Protein AF-A0A966WLZ9-F1 (afdb_monomer)

Solvent-accessible surface area (backbone atoms only — not comparable to full-atom values): 29679 Å² total; per-residue (Å²): 106,70,62,57,62,36,27,32,77,94,59,65,54,56,64,76,96,76,84,87,70,58,68,70,63,50,49,51,52,49,44,24,49,77,70,33,58,92,72,40,70,98,65,58,80,70,36,46,70,55,27,18,57,52,41,45,70,45,42,70,66,40,52,76,34,78,72,31,47,72,58,38,67,69,55,67,90,57,89,80,49,58,61,52,47,54,50,16,44,54,54,19,51,54,49,42,48,32,57,59,77,37,43,67,44,57,49,36,22,66,75,71,42,64,47,49,101,89,45,74,47,54,79,95,53,44,39,57,41,52,48,51,40,54,49,54,52,48,45,72,74,68,46,92,63,93,55,98,55,94,47,74,57,50,48,49,52,52,43,53,53,52,52,73,76,46,64,67,76,70,69,69,85,68,66,88,55,47,80,47,71,84,57,66,66,71,50,65,64,56,53,55,50,50,55,57,43,38,59,60,30,57,64,46,76,48,72,85,67,76,41,84,53,92,59,70,80,56,38,74,92,45,42,91,78,30,22,57,69,51,30,72,68,30,59,59,49,33,56,34,52,47,55,51,53,52,62,75,70,71,45,98,84,54,54,89,80,82,86,79,89,87,83,82,50,55,36,57,56,30,46,76,72,73,43,83,62,41,67,46,28,48,53,52,33,27,46,24,65,37,43,61,78,70,96,59,92,74,85,75,64,96,85,60,74,70,70,78,90,82,87,64,93,43,70,59,53,40,46,47,54,48,51,56,49,52,50,50,50,46,72,72,34,86,84,60,51,69,88,79,61,84,88,85,70,98,51,47,83,75,44,48,64,41,48,47,57,60,47,50,70,23,70,82,63,85,38,61,94,73,44,60,84,81,81,87,74,85,66,62,69,68,76,39,64,69,48,44,41,50,52,52,60,74,41,47,94,79,48,63,58,34,56,66,58,53,49,58,43,55,70,31,64,72,53,20,60,74,70,74,45,53,74,66,51,52,53,52,51,49,50,51,38,50,73,41,41,31,49,41,20,60,35,20,71,66,32,38,90,77,73,39,56,58,83,45,97,62,43,38,64,36,4,45,52,45,14,52,51,23,39,56,43,6,27,75,58,37,91,74,70,98,69,65,98,48,76,91,76,53,46,40,66,80,44,88,38,90,126

Nearest PDB structures (foldseek):
  8b1u-assembly1_C  TM=8.581E-01  e=1.648E-23  Escherichia coli
  1w36-assembly2_F  TM=8.859E-01  e=7.989E-22  Escherichia coli
  1w36-assembly1_C  TM=8.442E-01  e=5.955E-21  Escherichia coli
  7mr4-assembly1_C  TM=8.085E-01  e=6.234E-21  Escherichia coli K-12
  7mr1-assembly1_C  TM=7.675E-01  e=1.669E-19  Escherichia coli K-12

Sequence (499 aa):
WLSMALASDDALGICAATRMVLPSSQLWQMYRTVLGADRLPMHMPLDKAPLAWRILRKLPAWLEDPRYSALAHYMGEDRNGIRAYHLAQQLADVLDGYQNYRSDWLRHWSEGIDTWAHGPLPPKHAWQAAMWRDLLQDVRQHAPWSGQFESRSDVHQAFLHRLQQQPPGSITGLPPRLMVFGVTALPMQTMQALVALGRHLPVLMFVHNPSQEHWGHLTEDLSQSGHPLLAAWGKQGRDYLHAIDLFESADENAPVYLRTSVFIDPRKEWQDEGRTPGVLQQLQSDILQLNPPPETPVPLGDDDYSLVFVQAHSAQREVEVLHDRILGWLNADASLQPSDIMVMVPDMAQFAPHIHAVFGRHANGSSPELDIPYSVTDSTPRAHPLVQAVDTLLQLPQLRWCLRDWLGLFQVKAVRDRYALSEADVEQLHDWLSEAGVRWGLDAAHRQPWGIDSQWPDADQNTWGFGLRRLLLGYALGPQSDMGPWFQTAGHAAIDGLD

Radius of gyration: 32.76 Å; Cα contacts (8 Å, |Δi|>4): 484; chains: 1; bounding box: 65×72×90 Å

Mean predicted aligned error: 10.53 Å

pLDDT: mean 85.81, std 11.89, range [36.41, 97.31]

Structure (mmCIF, N/CA/C/O backbone):
data_AF-A0A966WLZ9-F1
#
_entry.id   AF-A0A966WLZ9-F1
#
loop_
_atom_site.group_PDB
_atom_site.id
_atom_site.type_symbol
_atom_site.label_atom_id
_atom_site.label_alt_id
_atom_site.label_comp_id
_atom_site.label_asym_id
_atom_site.label_entity_id
_atom_site.label_seq_id
_atom_site.pdbx_PDB_ins_code
_atom_site.Cartn_x
_atom_site.Cartn_y
_atom_site.Cartn_z
_atom_site.occupancy
_atom_site.B_iso_or_equiv
_atom_site.auth_seq_id
_atom_site.auth_comp_id
_atom_site.auth_asym_id
_atom_site.auth_atom_id
_atom_site.pdbx_PDB_model_num
ATOM 1 N N . TRP A 1 1 ? -13.951 -7.294 4.534 1.00 88.69 1 TRP A N 1
ATOM 2 C CA . TRP A 1 1 ? -14.602 -7.382 5.854 1.00 88.69 1 TRP A CA 1
ATOM 3 C C . TRP A 1 1 ? -15.900 -6.575 5.927 1.00 88.69 1 TRP A C 1
ATOM 5 O O . TRP A 1 1 ? -16.946 -7.200 5.858 1.00 88.69 1 TRP A O 1
ATOM 15 N N . LEU A 1 2 ? -15.879 -5.229 5.965 1.00 90.81 2 LEU A N 1
ATOM 16 C CA . LEU A 1 2 ? -17.081 -4.406 6.239 1.00 90.81 2 LEU A CA 1
ATOM 17 C C . LEU A 1 2 ? -18.295 -4.735 5.351 1.00 90.81 2 LEU A C 1
ATOM 19 O O . LEU A 1 2 ? -19.407 -4.833 5.854 1.00 90.81 2 LEU A O 1
ATOM 23 N N . SER A 1 3 ? -18.098 -4.956 4.047 1.00 92.06 3 SER A N 1
ATOM 24 C CA . SER A 1 3 ? -19.203 -5.326 3.150 1.00 92.06 3 SER A CA 1
ATOM 25 C C . SER A 1 3 ? -19.870 -6.645 3.537 1.00 92.06 3 SER A C 1
ATOM 27 O O . SER A 1 3 ? -21.088 -6.741 3.469 1.00 92.06 3 SER A O 1
ATOM 29 N N . MET A 1 4 ? -19.083 -7.642 3.952 1.00 91.56 4 MET A N 1
ATOM 30 C CA . MET A 1 4 ? -19.596 -8.941 4.394 1.00 91.56 4 MET A CA 1
ATOM 31 C C . MET A 1 4 ? -20.273 -8.822 5.758 1.00 91.56 4 MET A C 1
ATOM 33 O O . MET A 1 4 ? -21.369 -9.333 5.924 1.00 91.56 4 MET A O 1
ATOM 37 N N . ALA A 1 5 ? -19.665 -8.081 6.691 1.00 91.56 5 ALA A N 1
ATOM 38 C CA . ALA A 1 5 ? -20.231 -7.848 8.019 1.00 91.56 5 ALA A CA 1
ATOM 39 C C . ALA A 1 5 ? -21.574 -7.099 7.968 1.00 91.56 5 ALA A C 1
ATOM 41 O O . ALA A 1 5 ? -22.451 -7.360 8.774 1.00 91.56 5 ALA A O 1
ATOM 42 N N . LEU A 1 6 ? -21.763 -6.182 7.013 1.00 92.69 6 LEU A N 1
ATOM 43 C CA . LEU A 1 6 ? -23.058 -5.526 6.805 1.00 92.69 6 LEU A CA 1
ATOM 44 C C . LEU A 1 6 ? -24.065 -6.425 6.077 1.00 92.69 6 LEU A C 1
ATOM 46 O O . LEU A 1 6 ? -25.264 -6.273 6.277 1.00 92.69 6 LEU A O 1
ATOM 50 N N . ALA A 1 7 ? -23.590 -7.321 5.211 1.00 94.88 7 ALA A N 1
ATOM 51 C CA . ALA A 1 7 ? -24.441 -8.225 4.446 1.00 94.88 7 ALA A CA 1
ATOM 52 C C . ALA A 1 7 ? -24.903 -9.455 5.238 1.00 94.88 7 ALA A C 1
ATOM 54 O O . ALA A 1 7 ? -25.778 -10.158 4.745 1.00 94.88 7 ALA A O 1
ATOM 55 N N . SER A 1 8 ? -24.327 -9.732 6.411 1.00 92.94 8 SER A N 1
ATOM 56 C CA . SER A 1 8 ? -24.758 -10.853 7.244 1.00 92.94 8 SER A CA 1
ATOM 57 C C . SER A 1 8 ? -26.209 -10.687 7.699 1.00 92.94 8 SER A C 1
ATOM 59 O O . SER A 1 8 ? -26.708 -9.566 7.859 1.00 92.94 8 SER A O 1
ATOM 61 N N . ASP A 1 9 ? -26.873 -11.820 7.927 1.00 90.06 9 ASP A N 1
ATOM 62 C CA . ASP A 1 9 ? -28.274 -11.866 8.358 1.00 90.06 9 ASP A CA 1
ATOM 63 C C . ASP A 1 9 ? -28.477 -11.239 9.747 1.00 90.06 9 ASP A C 1
ATOM 65 O O . ASP A 1 9 ? -29.507 -10.618 9.996 1.00 90.06 9 ASP A O 1
ATOM 69 N N . ASP A 1 10 ? -27.460 -11.309 10.611 1.00 90.88 10 ASP A N 1
ATOM 70 C CA . ASP A 1 10 ? -27.455 -10.678 11.939 1.00 90.88 10 ASP A CA 1
ATOM 71 C C . ASP A 1 10 ? -27.276 -9.146 11.893 1.00 90.88 10 ASP A C 1
ATOM 73 O O . ASP A 1 10 ? -27.374 -8.474 12.922 1.00 90.88 10 ASP A O 1
ATOM 77 N N . ALA A 1 11 ? -26.994 -8.580 10.713 1.00 92.38 11 ALA A N 1
ATOM 78 C CA . ALA A 1 11 ? -26.805 -7.149 10.497 1.00 92.38 11 ALA A CA 1
ATOM 79 C C . ALA A 1 11 ? -27.909 -6.551 9.606 1.00 92.38 11 ALA A C 1
ATOM 81 O O . ALA A 1 11 ? -29.009 -6.273 10.083 1.00 92.38 11 ALA A O 1
ATOM 82 N N . LEU A 1 12 ? -27.620 -6.274 8.326 1.00 93.62 12 LEU A N 1
ATOM 83 C CA . LEU A 1 12 ? -28.585 -5.672 7.393 1.00 93.62 12 LEU A CA 1
ATOM 84 C C . LEU A 1 12 ? -29.145 -6.677 6.375 1.00 93.62 12 LEU A C 1
ATOM 86 O O . LEU A 1 12 ? -30.024 -6.306 5.597 1.00 93.62 12 LEU A O 1
ATOM 90 N N . GLY A 1 13 ? -28.614 -7.905 6.316 1.00 94.38 13 GLY A N 1
ATOM 91 C CA . GLY A 1 13 ? -28.987 -8.949 5.349 1.00 94.38 13 GLY A CA 1
ATOM 92 C C . GLY A 1 13 ? -28.593 -8.664 3.890 1.00 94.38 13 GLY A C 1
ATOM 93 O O . GLY A 1 13 ? -28.714 -9.527 3.024 1.00 94.38 13 GLY A O 1
ATOM 94 N N . ILE A 1 14 ? -28.133 -7.448 3.573 1.00 94.88 14 ILE A N 1
ATOM 95 C CA . ILE A 1 14 ? -27.623 -7.071 2.251 1.00 94.88 14 ILE A CA 1
ATOM 96 C C . ILE A 1 14 ? -26.709 -5.844 2.346 1.00 94.88 14 ILE A C 1
ATOM 98 O O . ILE A 1 14 ? -27.020 -4.855 3.008 1.00 94.88 14 ILE A O 1
ATOM 102 N N . CYS A 1 15 ? -25.596 -5.869 1.611 1.00 94.75 15 CYS A N 1
ATOM 103 C CA . CYS A 1 15 ? -24.728 -4.709 1.416 1.00 94.75 15 CYS A CA 1
ATOM 104 C C . CYS A 1 15 ? -24.640 -4.373 -0.077 1.00 94.75 15 CYS A C 1
ATOM 106 O O . CYS A 1 15 ? -23.961 -5.052 -0.846 1.00 94.75 15 CYS A O 1
ATOM 108 N N . ALA A 1 16 ? -25.357 -3.328 -0.493 1.00 93.69 16 ALA A N 1
ATOM 109 C CA . ALA A 1 16 ? -25.411 -2.864 -1.876 1.00 93.69 16 ALA A CA 1
ATOM 110 C C . ALA A 1 16 ? -25.298 -1.335 -1.946 1.00 93.69 16 ALA A C 1
ATOM 112 O O . ALA A 1 16 ? -25.637 -0.627 -1.001 1.00 93.69 16 ALA A O 1
ATOM 113 N N . ALA A 1 17 ? -24.822 -0.819 -3.084 1.00 90.19 17 ALA A N 1
ATOM 114 C CA . ALA A 1 17 ? -24.622 0.616 -3.334 1.00 90.19 17 ALA A CA 1
ATOM 115 C C . ALA A 1 17 ? -23.687 1.345 -2.335 1.00 90.19 17 ALA A C 1
ATOM 117 O O . ALA A 1 17 ? -23.668 2.577 -2.280 1.00 90.19 17 ALA A O 1
ATOM 118 N N . THR A 1 18 ? -22.858 0.608 -1.592 1.00 88.56 18 THR A N 1
ATOM 119 C CA . THR A 1 18 ? -21.848 1.165 -0.683 1.00 88.56 18 THR A CA 1
ATOM 120 C C . THR A 1 18 ? -20.587 1.549 -1.450 1.00 88.56 18 THR A C 1
ATOM 122 O O . THR A 1 18 ? -19.994 0.731 -2.151 1.00 88.56 18 THR A O 1
ATOM 125 N N . ARG A 1 19 ? -20.148 2.803 -1.307 1.00 90.44 19 ARG A N 1
ATOM 126 C CA . ARG A 1 19 ? -18.891 3.292 -1.889 1.00 90.44 19 ARG A CA 1
ATOM 127 C C . ARG A 1 19 ? -17.811 3.311 -0.816 1.00 90.44 19 ARG A C 1
ATOM 129 O O . ARG A 1 19 ? -17.882 4.119 0.103 1.00 90.44 19 ARG A O 1
ATOM 136 N N . MET A 1 20 ? -16.819 2.437 -0.950 1.00 90.81 20 MET A N 1
ATOM 137 C CA . MET A 1 20 ? -15.625 2.426 -0.104 1.00 90.81 20 MET A CA 1
ATOM 138 C C . MET A 1 20 ? -14.476 3.060 -0.878 1.00 90.81 20 MET A C 1
ATOM 140 O O . MET A 1 20 ? -14.120 2.606 -1.962 1.00 90.81 20 MET A O 1
ATOM 144 N N . VAL A 1 21 ? -13.940 4.149 -0.344 1.00 91.56 21 VAL A N 1
ATOM 145 C CA . VAL A 1 21 ? -12.944 4.991 -1.007 1.00 91.56 21 VAL A CA 1
ATOM 146 C C . VAL A 1 21 ? -11.899 5.425 0.006 1.00 91.56 21 VAL A C 1
ATOM 148 O O . VAL A 1 21 ? -12.198 5.588 1.188 1.00 91.56 21 VAL A O 1
ATOM 151 N N . LEU A 1 22 ? -10.666 5.622 -0.458 1.00 89.31 22 LEU A N 1
ATOM 152 C CA . LEU A 1 22 ? -9.591 6.108 0.399 1.00 89.31 22 LEU A CA 1
ATOM 153 C C . LEU A 1 22 ? -9.906 7.530 0.900 1.00 89.31 22 LEU A C 1
ATOM 155 O O . LEU A 1 22 ? -10.430 8.338 0.122 1.00 89.31 22 LEU A O 1
ATOM 159 N N . PRO A 1 23 ? -9.543 7.874 2.155 1.00 87.00 23 PRO A N 1
ATOM 160 C CA . PRO A 1 23 ? -9.831 9.188 2.728 1.00 87.00 23 PRO A CA 1
ATOM 161 C C . PRO A 1 23 ? -9.356 10.355 1.857 1.00 87.00 23 PRO A C 1
ATOM 163 O O . PRO A 1 23 ? -10.104 11.305 1.649 1.00 87.00 23 PRO A O 1
ATOM 166 N N . SER A 1 24 ? -8.153 10.264 1.284 1.00 84.31 24 SER A N 1
ATOM 167 C CA . SER A 1 24 ? -7.580 11.311 0.429 1.00 84.31 24 SER A CA 1
ATOM 168 C C . SER A 1 24 ? -8.386 11.535 -0.855 1.00 84.31 24 SER A C 1
ATOM 170 O O . SER A 1 24 ? -8.680 12.677 -1.208 1.00 84.31 24 SER A O 1
ATOM 172 N N . SER A 1 25 ? -8.795 10.460 -1.535 1.00 86.69 25 SER A N 1
ATOM 173 C CA . SER A 1 25 ? -9.607 10.532 -2.755 1.00 86.69 25 SER A CA 1
ATOM 174 C C . SER A 1 25 ? -10.996 11.106 -2.478 1.00 86.69 25 SER A C 1
ATOM 176 O O . SER A 1 25 ? -11.468 11.971 -3.217 1.00 86.69 25 SER A O 1
ATOM 178 N N . GLN A 1 26 ? -11.632 10.666 -1.390 1.00 90.75 26 GLN A N 1
ATOM 179 C CA . GLN A 1 26 ? -12.943 11.171 -0.988 1.00 90.75 26 GLN A CA 1
ATOM 180 C C . GLN A 1 26 ? -12.881 12.643 -0.580 1.00 90.75 26 GLN A C 1
ATOM 182 O O . GLN A 1 26 ? -13.737 13.432 -0.978 1.00 90.75 26 GLN A O 1
ATOM 187 N N . LEU A 1 27 ? -11.855 13.033 0.176 1.00 90.19 27 LEU A N 1
ATOM 188 C CA . LEU A 1 27 ? -11.637 14.416 0.577 1.00 90.19 27 LEU A CA 1
ATOM 189 C C . LEU A 1 27 ? -11.436 15.325 -0.642 1.00 90.19 27 LEU A C 1
ATOM 191 O O . LEU A 1 27 ? -12.054 16.385 -0.725 1.00 90.19 27 LEU A O 1
ATOM 195 N N . TRP A 1 28 ? -10.655 14.879 -1.630 1.00 89.69 28 TRP A N 1
ATOM 196 C CA . TRP A 1 28 ? -10.490 15.610 -2.885 1.00 89.69 28 TRP A CA 1
ATOM 197 C C . TRP A 1 28 ? -11.820 15.789 -3.626 1.00 89.69 28 TRP A C 1
ATOM 199 O O . TRP A 1 28 ? -12.132 16.879 -4.105 1.00 89.69 28 TRP A O 1
ATOM 209 N N . GLN A 1 29 ? -12.662 14.752 -3.668 1.00 91.19 29 GLN A N 1
ATOM 210 C CA . GLN A 1 29 ? -14.007 14.864 -4.234 1.00 91.19 29 GLN A CA 1
ATOM 211 C C . GLN A 1 29 ? -14.873 15.885 -3.475 1.00 91.19 29 GLN A C 1
ATOM 213 O O . GLN A 1 29 ? -15.607 16.651 -4.108 1.00 91.19 29 GLN A O 1
ATOM 218 N N . MET A 1 30 ? -14.772 15.946 -2.143 1.00 92.69 30 MET A N 1
ATOM 219 C CA . MET A 1 30 ? -15.462 16.965 -1.343 1.00 92.69 30 MET A CA 1
ATOM 220 C C . MET A 1 30 ? -14.956 18.376 -1.674 1.00 92.69 30 MET A C 1
ATOM 222 O O . MET A 1 30 ? -15.775 19.275 -1.861 1.00 92.69 30 MET A O 1
ATOM 226 N N . TYR A 1 31 ? -13.643 18.573 -1.848 1.00 92.75 31 TYR A N 1
ATOM 227 C CA . TYR A 1 31 ? -13.084 19.863 -2.278 1.00 92.75 31 TYR A CA 1
ATOM 228 C C . TYR A 1 31 ? -13.667 20.311 -3.616 1.00 92.75 31 TYR A C 1
ATOM 230 O O . TYR A 1 31 ? -14.151 21.436 -3.731 1.00 92.75 31 TYR A O 1
ATOM 238 N N . ARG A 1 32 ? -13.704 19.410 -4.605 1.00 92.25 32 ARG A N 1
ATOM 239 C CA . ARG A 1 32 ? -14.303 19.679 -5.923 1.00 92.25 32 ARG A CA 1
ATOM 240 C C . ARG A 1 32 ? -15.796 19.986 -5.835 1.00 92.25 32 ARG A C 1
ATOM 242 O O . ARG A 1 32 ? -16.281 20.833 -6.574 1.00 92.25 32 ARG A O 1
ATOM 249 N N . THR A 1 33 ? -16.518 19.344 -4.923 1.00 92.69 33 THR A N 1
ATOM 250 C CA . THR A 1 33 ? -17.955 19.590 -4.720 1.00 92.69 33 THR A CA 1
ATOM 251 C C . THR A 1 33 ? -18.208 20.978 -4.125 1.00 92.69 33 THR A C 1
ATOM 253 O O . THR A 1 33 ? -19.064 21.711 -4.609 1.00 92.69 33 THR A O 1
ATOM 256 N N . VAL A 1 34 ? -17.434 21.371 -3.110 1.00 92.75 34 VAL A N 1
ATOM 257 C CA . VAL A 1 34 ? -17.623 22.639 -2.382 1.00 92.75 34 VAL A CA 1
ATOM 258 C C . VAL A 1 34 ? -17.081 23.849 -3.149 1.00 92.75 34 VAL A C 1
ATOM 260 O O . VAL A 1 34 ? -17.700 24.915 -3.141 1.00 92.75 34 VAL A O 1
ATOM 263 N N . LEU A 1 35 ? -15.923 23.705 -3.800 1.00 91.38 35 LEU A N 1
ATOM 264 C CA . LEU A 1 35 ? -15.251 24.792 -4.521 1.00 91.38 35 LEU A CA 1
ATOM 265 C C . LEU A 1 35 ? -15.633 24.855 -6.008 1.00 91.38 35 LEU A C 1
ATOM 267 O O . LEU A 1 35 ? -15.412 25.885 -6.645 1.00 91.38 35 LEU A O 1
ATOM 271 N N . GLY A 1 36 ? -16.240 23.794 -6.544 1.00 88.00 36 GLY A N 1
ATOM 272 C CA . GLY A 1 36 ? -16.678 23.675 -7.934 1.00 88.00 36 GLY A CA 1
ATOM 273 C C . GLY A 1 36 ? -15.759 22.778 -8.768 1.00 88.00 36 GLY A C 1
ATOM 274 O O . GLY A 1 36 ? -14.548 22.990 -8.839 1.00 88.00 36 GLY A O 1
ATOM 275 N N . ALA A 1 37 ? -16.348 21.788 -9.445 1.00 82.50 37 ALA A N 1
ATOM 276 C CA . ALA A 1 37 ? -15.618 20.778 -10.214 1.00 82.50 37 ALA A CA 1
ATOM 277 C C . ALA A 1 37 ? -14.885 21.350 -11.439 1.00 82.50 37 ALA A C 1
ATOM 279 O O . ALA A 1 37 ? -13.866 20.789 -11.841 1.00 82.50 37 ALA A O 1
ATOM 280 N N . ASP A 1 38 ? -15.373 22.470 -11.977 1.00 81.00 38 ASP A N 1
ATOM 281 C CA . ASP A 1 38 ? -14.745 23.212 -13.079 1.00 81.00 38 ASP A CA 1
ATOM 282 C C . ASP A 1 38 ? -13.533 24.029 -12.609 1.00 81.00 38 ASP A C 1
ATOM 284 O O . ASP A 1 38 ? -12.654 24.378 -13.395 1.00 81.00 38 ASP A O 1
ATOM 288 N N . ARG A 1 39 ? -13.470 24.334 -11.305 1.00 81.12 39 ARG A N 1
ATOM 289 C CA . ARG A 1 39 ? -12.370 25.084 -10.693 1.00 81.12 39 ARG A CA 1
ATOM 290 C C . ARG A 1 39 ? -11.270 24.190 -10.155 1.00 81.12 39 ARG A C 1
ATOM 292 O O . ARG A 1 39 ? -10.243 24.714 -9.773 1.00 81.12 39 ARG A O 1
ATOM 299 N N . LEU A 1 40 ? -11.459 22.880 -10.069 1.00 85.12 40 LEU A N 1
ATOM 300 C CA . LEU A 1 40 ? -10.453 21.983 -9.509 1.00 85.12 40 LEU A CA 1
ATOM 301 C C . LEU A 1 40 ? -10.273 20.764 -10.413 1.00 85.12 40 LEU A C 1
ATOM 303 O O . LEU A 1 40 ? -11.240 20.021 -10.628 1.00 85.12 40 LEU A O 1
ATOM 307 N N . PRO A 1 41 ? -9.053 20.518 -10.926 1.00 83.81 41 PRO A N 1
ATOM 308 C CA . PRO A 1 41 ? -8.798 19.372 -11.784 1.00 83.81 41 PRO A CA 1
ATOM 309 C C . PRO A 1 41 ? -8.965 18.047 -11.025 1.00 83.81 41 PRO A C 1
ATOM 311 O O . PRO A 1 41 ? -8.961 17.987 -9.794 1.00 83.81 41 PRO A O 1
ATOM 314 N N . MET A 1 42 ? -9.090 16.952 -11.779 1.00 80.69 42 MET A N 1
ATOM 315 C CA . MET A 1 42 ? -9.098 15.597 -11.207 1.00 80.69 42 MET A CA 1
ATOM 316 C C . MET A 1 42 ? -7.796 15.279 -10.461 1.00 80.69 42 MET A C 1
ATOM 318 O O . MET A 1 42 ? -7.844 14.630 -9.422 1.00 80.69 42 MET A O 1
ATOM 322 N N . HIS A 1 43 ? -6.669 15.778 -10.973 1.00 81.50 43 HIS A N 1
ATOM 323 C CA . HIS A 1 43 ? -5.335 15.630 -10.395 1.00 81.50 43 HIS A CA 1
ATOM 324 C C . HIS A 1 43 ? -4.654 16.993 -10.335 1.00 81.50 43 HIS A C 1
ATOM 326 O O . HIS A 1 43 ? -4.709 17.748 -11.311 1.00 81.50 43 HIS A O 1
ATOM 332 N N . MET A 1 44 ? -4.005 17.310 -9.215 1.00 83.62 44 MET A N 1
ATOM 333 C CA . MET A 1 44 ? -3.244 18.552 -9.112 1.00 83.62 44 MET A CA 1
ATOM 334 C C . MET A 1 44 ? -1.915 18.437 -9.865 1.00 83.62 44 MET A C 1
ATOM 336 O O . MET A 1 44 ? -1.298 17.369 -9.883 1.00 83.62 44 MET A O 1
ATOM 340 N N . PRO A 1 45 ? -1.398 19.544 -10.428 1.00 83.25 45 PRO A N 1
ATOM 341 C CA . PRO A 1 45 ? -0.094 19.559 -11.096 1.00 83.25 45 PRO A CA 1
ATOM 342 C C . PRO A 1 45 ? 1.093 19.129 -10.219 1.00 83.25 45 PRO A C 1
ATOM 344 O O . PRO A 1 45 ? 2.146 18.788 -10.768 1.00 83.25 45 PRO A O 1
ATOM 347 N N . LEU A 1 46 ? 0.918 19.185 -8.893 1.00 87.81 46 LEU A N 1
ATOM 348 C CA . LEU A 1 46 ? 1.891 18.833 -7.852 1.00 87.81 46 LEU A CA 1
ATOM 349 C C . LEU A 1 46 ? 1.549 17.518 -7.127 1.00 87.81 46 LEU A C 1
ATOM 351 O O . LEU A 1 46 ? 2.162 17.205 -6.107 1.00 87.81 46 LEU A O 1
ATOM 355 N N . ASP A 1 47 ? 0.597 16.733 -7.643 1.00 87.50 47 ASP A N 1
ATOM 356 C CA . ASP A 1 47 ? 0.402 15.353 -7.191 1.00 87.50 47 ASP A CA 1
ATOM 357 C C . ASP A 1 47 ? 1.671 14.527 -7.465 1.00 87.50 47 ASP A C 1
ATOM 359 O O . ASP A 1 47 ? 2.347 14.743 -8.473 1.00 87.50 47 ASP A O 1
ATOM 363 N N . LYS A 1 48 ? 1.966 13.537 -6.610 1.00 90.31 48 LYS A N 1
ATOM 364 C CA . LYS A 1 48 ? 3.174 12.687 -6.676 1.00 90.31 48 LYS A CA 1
ATOM 365 C C . LYS A 1 48 ? 3.554 12.227 -8.093 1.00 90.31 48 LYS A C 1
ATOM 367 O O . LYS A 1 48 ? 4.700 12.389 -8.504 1.00 90.31 48 LYS A O 1
ATOM 372 N N . ALA A 1 49 ? 2.607 11.677 -8.857 1.00 90.56 49 ALA A N 1
ATOM 373 C CA . ALA A 1 49 ? 2.895 11.150 -10.194 1.00 90.56 49 ALA A CA 1
ATOM 374 C C . ALA A 1 49 ? 3.275 12.253 -11.213 1.00 90.56 49 ALA A C 1
ATOM 376 O O . ALA A 1 49 ? 4.372 12.173 -11.771 1.00 90.56 49 ALA A O 1
ATOM 377 N N . PRO A 1 50 ? 2.461 13.305 -11.446 1.00 90.44 50 PRO A N 1
ATOM 378 C CA . PRO A 1 50 ? 2.875 14.462 -12.249 1.00 90.44 50 PRO A CA 1
ATOM 379 C C . PRO A 1 50 ? 4.168 15.128 -11.763 1.00 90.44 50 PRO A C 1
ATOM 381 O O . PRO A 1 50 ? 4.989 15.558 -12.576 1.00 90.44 50 PRO A O 1
ATOM 384 N N . LEU A 1 51 ? 4.358 15.201 -10.445 1.00 92.38 51 LEU A N 1
ATOM 385 C CA . LEU A 1 51 ? 5.514 15.828 -9.820 1.00 92.38 51 LEU A CA 1
ATOM 386 C C . LEU A 1 51 ? 6.815 15.092 -10.156 1.00 92.38 51 LEU A C 1
ATOM 388 O O . LEU A 1 51 ? 7.784 15.748 -10.530 1.00 92.38 51 LEU A O 1
ATOM 392 N N . ALA A 1 52 ? 6.826 13.756 -10.126 1.00 95.69 52 ALA A N 1
ATOM 393 C CA . ALA A 1 52 ? 7.993 12.964 -10.521 1.00 95.69 52 ALA A CA 1
ATOM 394 C C . ALA A 1 52 ? 8.425 13.262 -11.969 1.00 95.69 52 ALA A C 1
ATOM 396 O O . ALA A 1 52 ? 9.599 13.505 -12.236 1.00 95.69 52 ALA A O 1
ATOM 397 N N . TRP A 1 53 ? 7.479 13.339 -12.909 1.00 94.62 53 TRP A N 1
ATOM 398 C CA . TRP A 1 53 ? 7.784 13.685 -14.304 1.00 94.62 53 TRP A CA 1
ATOM 399 C C . TRP A 1 53 ? 8.265 15.127 -14.471 1.00 94.62 53 TRP A C 1
ATOM 401 O O . TRP A 1 53 ? 9.162 15.406 -15.269 1.00 94.62 53 TRP A O 1
ATOM 411 N N . ARG A 1 54 ? 7.690 16.058 -13.706 1.00 93.75 54 ARG A N 1
ATOM 412 C CA . ARG A 1 54 ? 8.098 17.465 -13.715 1.00 93.75 54 ARG A CA 1
ATOM 413 C C . ARG A 1 54 ? 9.518 17.631 -13.189 1.00 93.75 54 ARG A C 1
ATOM 415 O O . ARG A 1 54 ? 10.313 18.324 -13.819 1.00 93.75 54 ARG A O 1
ATOM 422 N N . ILE A 1 55 ? 9.838 16.955 -12.087 1.00 95.38 55 ILE A N 1
ATOM 423 C CA . ILE A 1 55 ? 11.185 16.907 -11.518 1.00 95.38 55 ILE A CA 1
ATOM 424 C C . ILE A 1 55 ? 12.151 16.300 -12.528 1.00 95.38 55 ILE A C 1
ATOM 426 O O . ILE A 1 55 ? 13.161 16.926 -12.816 1.00 95.38 55 ILE A O 1
ATOM 430 N N . LEU A 1 56 ? 11.818 15.156 -13.136 1.00 95.31 56 LEU A N 1
ATOM 431 C CA . LEU A 1 56 ? 12.665 14.526 -14.151 1.00 95.31 56 LEU A CA 1
ATOM 432 C C . LEU A 1 56 ? 13.000 15.489 -15.301 1.00 95.31 56 LEU A C 1
ATOM 434 O O . LEU A 1 56 ? 14.152 15.577 -15.712 1.00 95.31 56 LEU A O 1
ATOM 438 N N . ARG A 1 57 ? 12.013 16.253 -15.789 1.00 94.38 57 ARG A N 1
ATOM 439 C CA . ARG A 1 57 ? 12.219 17.254 -16.848 1.00 94.38 57 ARG A CA 1
ATOM 440 C C . ARG A 1 57 ? 13.069 18.444 -16.392 1.00 94.38 57 ARG A C 1
ATOM 442 O O . ARG A 1 57 ? 13.829 18.984 -17.189 1.00 94.38 57 ARG A O 1
ATOM 449 N N . LYS A 1 58 ? 12.910 18.890 -15.143 1.00 94.50 58 LYS A N 1
ATOM 450 C CA . LYS A 1 58 ? 13.642 20.033 -14.568 1.00 94.50 58 LYS A CA 1
ATOM 451 C C . LYS A 1 58 ? 15.062 19.673 -14.141 1.00 94.50 58 LYS A C 1
ATOM 453 O O . LYS A 1 58 ? 15.916 20.557 -14.124 1.00 94.50 58 LYS A O 1
ATOM 458 N N . LEU A 1 59 ? 15.305 18.400 -13.831 1.00 93.75 59 LEU A N 1
ATOM 459 C CA . LEU A 1 59 ? 16.547 17.914 -13.250 1.00 93.75 59 LEU A CA 1
ATOM 460 C C . LEU A 1 59 ? 17.785 18.348 -14.048 1.00 93.75 59 LEU A C 1
ATOM 462 O O . LEU A 1 59 ? 18.656 18.924 -13.410 1.00 93.75 59 LEU A O 1
ATOM 466 N N . PRO A 1 60 ? 17.869 18.216 -15.392 1.00 92.12 60 PRO A N 1
ATOM 467 C CA . PRO A 1 60 ? 19.057 18.640 -16.140 1.00 92.12 60 PRO A CA 1
ATOM 468 C C . PRO A 1 60 ? 19.455 20.099 -15.884 1.00 92.12 60 PRO A C 1
ATOM 470 O O . PRO A 1 60 ? 20.616 20.374 -15.608 1.00 92.12 60 PRO A O 1
ATOM 473 N N . ALA A 1 61 ? 18.482 21.017 -15.873 1.00 92.81 61 ALA A N 1
ATOM 474 C CA . ALA A 1 61 ? 18.732 22.430 -15.590 1.00 92.81 61 ALA A CA 1
ATOM 475 C C . ALA A 1 61 ? 19.120 22.678 -14.123 1.00 92.81 61 ALA A C 1
ATOM 477 O O . ALA A 1 61 ? 19.902 23.577 -13.831 1.00 92.81 61 ALA A O 1
ATOM 478 N N . TRP A 1 62 ? 18.588 21.887 -13.186 1.00 94.12 62 TRP A N 1
ATOM 479 C CA . TRP A 1 62 ? 18.987 21.969 -11.781 1.00 94.12 62 TRP A CA 1
ATOM 480 C C . TRP A 1 62 ? 20.421 21.493 -11.557 1.00 94.12 62 TRP A C 1
ATOM 482 O O . TRP A 1 62 ? 21.118 22.097 -10.752 1.00 94.12 62 TRP A O 1
ATOM 492 N N . LEU A 1 63 ? 20.897 20.470 -12.275 1.00 91.44 63 LEU A N 1
ATOM 493 C CA . LEU A 1 63 ? 22.271 19.972 -12.111 1.00 91.44 63 LEU A CA 1
ATOM 494 C C . LEU A 1 63 ? 23.339 21.003 -12.525 1.00 91.44 63 LEU A C 1
ATOM 496 O O . LEU A 1 63 ? 24.467 20.920 -12.043 1.00 91.44 63 LEU A O 1
ATOM 500 N N . GLU A 1 64 ? 22.992 21.974 -13.373 1.00 91.75 64 GLU A N 1
ATOM 501 C CA . GLU A 1 64 ? 23.878 23.075 -13.785 1.00 91.75 64 GLU A CA 1
ATOM 502 C C . GLU A 1 64 ? 23.889 24.252 -12.792 1.00 91.75 64 GLU A C 1
ATOM 504 O O . GLU A 1 64 ? 24.779 25.103 -12.835 1.00 91.75 64 GLU A O 1
ATOM 509 N N . ASP A 1 65 ? 22.919 24.313 -11.880 1.00 92.31 65 ASP A N 1
ATOM 510 C CA . ASP A 1 65 ? 22.756 25.419 -10.944 1.00 92.31 65 ASP A CA 1
ATOM 511 C C . ASP A 1 65 ? 23.441 25.108 -9.592 1.00 92.31 65 ASP A C 1
ATOM 513 O O . ASP A 1 65 ? 23.108 24.113 -8.935 1.00 92.31 65 ASP A O 1
ATOM 517 N N . PRO A 1 66 ? 24.366 25.970 -9.113 1.00 91.00 66 PRO A N 1
ATOM 518 C CA . PRO A 1 66 ? 25.102 25.764 -7.862 1.00 91.00 66 PRO A CA 1
ATOM 519 C C . PRO A 1 66 ? 24.222 25.512 -6.630 1.00 91.00 66 PRO A C 1
ATOM 521 O O . PRO A 1 66 ? 24.651 24.826 -5.693 1.00 91.00 66 PRO A O 1
ATOM 524 N N . ARG A 1 67 ? 22.984 26.031 -6.629 1.00 91.38 67 ARG A N 1
ATOM 525 C CA . ARG A 1 67 ? 22.006 25.819 -5.552 1.00 91.38 67 ARG A CA 1
ATOM 526 C C . ARG A 1 67 ? 21.687 24.339 -5.350 1.00 91.38 67 ARG A C 1
ATOM 528 O O . ARG A 1 67 ? 21.410 23.946 -4.223 1.00 91.38 67 ARG A O 1
ATOM 535 N N . TYR A 1 68 ? 21.776 23.516 -6.395 1.00 92.81 68 TYR A N 1
ATOM 536 C CA . TYR A 1 68 ? 21.457 22.086 -6.367 1.00 92.81 68 TYR A CA 1
ATOM 537 C C . TYR A 1 68 ? 22.698 21.188 -6.446 1.00 92.81 68 TYR A C 1
ATOM 539 O O . TYR A 1 68 ? 22.599 20.017 -6.812 1.00 92.81 68 TYR A O 1
ATOM 547 N N . SER A 1 69 ? 23.868 21.696 -6.049 1.00 89.50 69 SER A N 1
ATOM 548 C CA . SER A 1 69 ? 25.135 20.943 -6.037 1.00 89.50 69 SER A CA 1
ATOM 549 C C . SER A 1 69 ? 25.055 19.573 -5.343 1.00 89.50 69 SER A C 1
ATOM 551 O O . SER A 1 69 ? 25.712 18.628 -5.775 1.00 89.50 69 SER A O 1
ATOM 553 N N . ALA A 1 70 ? 24.205 19.420 -4.321 1.00 89.12 70 ALA A N 1
ATOM 554 C CA . ALA A 1 70 ? 23.951 18.131 -3.674 1.00 89.12 70 ALA A CA 1
ATOM 555 C C . ALA A 1 70 ? 23.315 17.092 -4.623 1.00 89.12 70 ALA A C 1
ATOM 557 O O . ALA A 1 70 ? 23.692 15.921 -4.595 1.00 89.12 70 ALA A O 1
ATOM 558 N N . LEU A 1 71 ? 22.384 17.519 -5.485 1.00 90.25 71 LEU A N 1
ATOM 559 C CA . LEU A 1 71 ? 21.764 16.662 -6.501 1.00 90.25 71 LEU A CA 1
ATOM 560 C C . LEU A 1 71 ? 22.766 16.327 -7.611 1.00 90.25 71 LEU A C 1
ATOM 562 O O . LEU A 1 71 ? 22.857 15.173 -8.025 1.00 90.25 71 LEU A O 1
ATOM 566 N N . ALA A 1 72 ? 23.566 17.313 -8.033 1.00 88.00 72 ALA A N 1
ATOM 567 C CA . ALA A 1 72 ? 24.648 17.116 -8.998 1.00 88.00 72 ALA A CA 1
ATOM 568 C C . ALA A 1 72 ? 25.668 16.074 -8.517 1.00 88.00 72 ALA A C 1
ATOM 570 O O . ALA A 1 72 ? 26.046 15.184 -9.278 1.00 88.00 72 ALA A O 1
ATOM 571 N N . HIS A 1 73 ? 26.052 16.124 -7.237 1.00 86.88 73 HIS A N 1
ATOM 572 C CA . HIS A 1 73 ? 26.972 15.152 -6.648 1.00 86.88 73 HIS A CA 1
ATOM 573 C C . HIS A 1 73 ? 26.393 13.729 -6.615 1.00 86.88 73 HIS A C 1
ATOM 575 O O . HIS A 1 73 ? 27.115 12.767 -6.865 1.00 86.88 73 HIS A O 1
ATOM 581 N N . TYR A 1 74 ? 25.092 13.589 -6.343 1.00 87.12 74 TYR A N 1
ATOM 582 C CA . TYR A 1 74 ? 24.419 12.290 -6.321 1.00 87.12 74 TYR A CA 1
ATOM 583 C C . TYR A 1 74 ? 24.279 11.659 -7.718 1.00 87.12 74 TYR A C 1
ATOM 585 O O . TYR A 1 74 ? 24.423 10.445 -7.866 1.00 87.12 74 TYR A O 1
ATOM 593 N N . MET A 1 75 ? 24.004 12.468 -8.746 1.00 86.56 75 MET A N 1
ATOM 594 C CA . MET A 1 75 ? 23.671 11.974 -10.087 1.00 86.56 75 MET A CA 1
ATOM 595 C C . MET A 1 75 ? 24.813 11.206 -10.770 1.00 86.56 75 MET A C 1
ATOM 597 O O . MET A 1 75 ? 24.560 10.161 -11.375 1.00 86.56 75 MET A O 1
ATOM 601 N N . GLY A 1 76 ? 26.064 11.662 -10.638 1.00 79.50 76 GLY A N 1
ATOM 602 C CA . GLY A 1 76 ? 27.215 11.039 -11.306 1.00 79.50 76 GLY A CA 1
ATOM 603 C C . GLY A 1 76 ? 26.991 10.822 -12.816 1.00 79.50 76 GLY A C 1
ATOM 604 O O . GLY A 1 76 ? 26.310 11.610 -13.467 1.00 79.50 76 GLY A O 1
ATOM 605 N N . GLU A 1 77 ? 27.541 9.741 -13.385 1.00 78.00 77 GLU A N 1
ATOM 606 C CA . GLU A 1 77 ? 27.299 9.363 -14.792 1.00 78.00 77 GLU A CA 1
ATOM 607 C C . GLU A 1 77 ? 26.012 8.531 -14.972 1.00 78.00 77 GLU A C 1
ATOM 609 O O . GLU A 1 77 ? 26.040 7.299 -14.908 1.00 78.00 77 GLU A O 1
ATOM 614 N N . ASP A 1 78 ? 24.869 9.162 -15.237 1.00 80.75 78 ASP A N 1
ATOM 615 C CA . ASP A 1 78 ? 23.630 8.443 -15.576 1.00 80.75 78 ASP A CA 1
ATOM 616 C C . ASP A 1 78 ? 23.437 8.295 -17.092 1.00 80.75 78 ASP A C 1
ATOM 618 O O . ASP A 1 78 ? 22.901 9.175 -17.758 1.00 80.75 78 ASP A O 1
ATOM 622 N N . ARG A 1 79 ? 23.866 7.158 -17.651 1.00 65.50 79 ARG A N 1
ATOM 623 C CA . ARG A 1 79 ? 23.806 6.908 -19.103 1.00 65.50 79 ARG A CA 1
ATOM 624 C C . ARG A 1 79 ? 22.394 6.643 -19.631 1.00 65.50 79 ARG A C 1
ATOM 626 O O . ARG A 1 79 ? 22.129 6.923 -20.794 1.00 65.50 79 ARG A O 1
ATOM 633 N N . ASN A 1 80 ? 21.504 6.117 -18.786 1.00 77.56 80 ASN A N 1
ATOM 634 C CA . ASN A 1 80 ? 20.203 5.586 -19.215 1.00 77.56 80 ASN A CA 1
ATOM 635 C C . ASN A 1 80 ? 19.009 6.327 -18.583 1.00 77.56 80 ASN A C 1
ATOM 637 O O . ASN A 1 80 ? 17.867 5.927 -18.796 1.00 77.56 80 ASN A O 1
ATOM 641 N N . GLY A 1 81 ? 19.247 7.369 -17.778 1.00 86.44 81 GLY A N 1
ATOM 642 C CA . GLY A 1 81 ? 18.194 8.140 -17.104 1.00 86.44 81 GLY A CA 1
ATOM 643 C C . GLY A 1 81 ? 17.523 7.414 -15.930 1.00 86.44 81 GLY A C 1
ATOM 644 O O . GLY A 1 81 ? 16.546 7.915 -15.370 1.00 86.44 81 GLY A O 1
ATOM 645 N N . ILE A 1 82 ? 18.018 6.231 -15.549 1.00 88.06 82 ILE A N 1
ATOM 646 C CA . ILE A 1 82 ? 17.431 5.407 -14.483 1.00 88.06 82 ILE A CA 1
ATOM 647 C C . ILE A 1 82 ? 17.634 6.091 -13.132 1.00 88.06 82 ILE A C 1
ATOM 649 O O . ILE A 1 82 ? 16.691 6.204 -12.348 1.00 88.06 82 ILE A O 1
ATOM 653 N N . ARG A 1 83 ? 18.847 6.592 -12.862 1.00 90.62 83 ARG A N 1
ATOM 654 C CA . ARG A 1 83 ? 19.133 7.298 -11.605 1.00 90.62 83 ARG A CA 1
ATOM 655 C C . ARG A 1 83 ? 18.349 8.599 -11.519 1.00 90.62 83 ARG A C 1
ATOM 657 O O . ARG A 1 83 ? 17.778 8.879 -10.470 1.00 90.62 83 ARG A O 1
ATOM 664 N N . ALA A 1 84 ? 18.257 9.336 -12.625 1.00 93.25 84 ALA A N 1
ATOM 665 C CA . ALA A 1 84 ? 17.447 10.544 -12.729 1.00 93.25 84 ALA A CA 1
ATOM 666 C C . ALA A 1 84 ? 15.980 10.263 -12.382 1.00 93.25 84 ALA A C 1
ATOM 668 O O . ALA A 1 84 ? 15.380 10.988 -11.587 1.00 93.25 84 ALA A O 1
ATOM 669 N N . TYR A 1 85 ? 15.410 9.190 -12.937 1.00 94.62 85 TYR A N 1
ATOM 670 C CA . TYR A 1 85 ? 14.025 8.812 -12.678 1.00 94.62 85 TYR A CA 1
ATOM 671 C C . TYR A 1 85 ? 13.790 8.381 -11.228 1.00 94.62 85 TYR A C 1
ATOM 673 O O . TYR A 1 85 ? 12.858 8.875 -10.594 1.00 94.62 85 TYR A O 1
ATOM 681 N N . HIS A 1 86 ? 14.655 7.532 -10.666 1.00 93.25 86 HIS A N 1
ATOM 682 C CA . HIS A 1 86 ? 14.554 7.129 -9.261 1.00 93.25 86 HIS A CA 1
ATOM 683 C C . HIS A 1 86 ? 14.691 8.316 -8.304 1.00 93.25 86 HIS A C 1
ATOM 685 O O . HIS A 1 86 ? 13.904 8.434 -7.364 1.00 93.25 86 HIS A O 1
ATOM 691 N N . LEU A 1 87 ? 15.637 9.223 -8.562 1.00 94.19 87 LEU A N 1
ATOM 692 C CA . LEU A 1 87 ? 15.779 10.450 -7.785 1.00 94.19 87 LEU A CA 1
ATOM 693 C C . LEU A 1 87 ? 14.508 11.299 -7.880 1.00 94.19 87 LEU A C 1
ATOM 695 O O . LEU A 1 87 ? 14.007 11.773 -6.865 1.0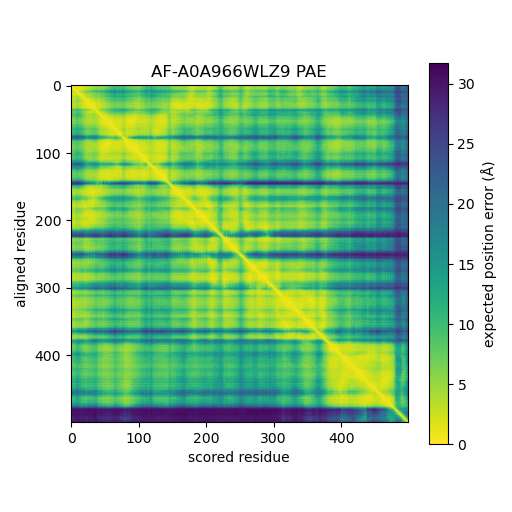0 94.19 87 LEU A O 1
ATOM 699 N N . ALA A 1 88 ? 13.948 11.455 -9.080 1.00 95.81 88 ALA A N 1
ATOM 700 C CA . ALA A 1 88 ? 12.719 12.209 -9.277 1.00 95.81 88 ALA A CA 1
ATOM 701 C C . ALA A 1 88 ? 11.528 11.611 -8.510 1.00 95.81 88 ALA A C 1
ATOM 703 O O . ALA A 1 88 ? 10.752 12.360 -7.916 1.00 95.81 88 ALA A O 1
ATOM 704 N N . GLN A 1 89 ? 11.409 10.280 -8.467 1.00 96.00 89 GLN A N 1
ATOM 705 C CA . GLN A 1 89 ? 10.408 9.590 -7.651 1.00 96.00 89 GLN A CA 1
ATOM 706 C C . GLN A 1 89 ? 10.628 9.838 -6.155 1.00 96.00 89 GLN A C 1
ATOM 708 O O . GLN A 1 89 ? 9.693 10.221 -5.460 1.00 96.00 89 GLN A O 1
ATOM 713 N N . GLN A 1 90 ? 11.860 9.695 -5.660 1.00 95.38 90 GLN A N 1
ATOM 714 C CA . GLN A 1 90 ? 12.178 9.939 -4.249 1.00 95.38 90 GLN A CA 1
ATOM 715 C C . GLN A 1 90 ? 11.903 11.390 -3.833 1.00 95.38 90 GLN A C 1
ATOM 717 O O . GLN A 1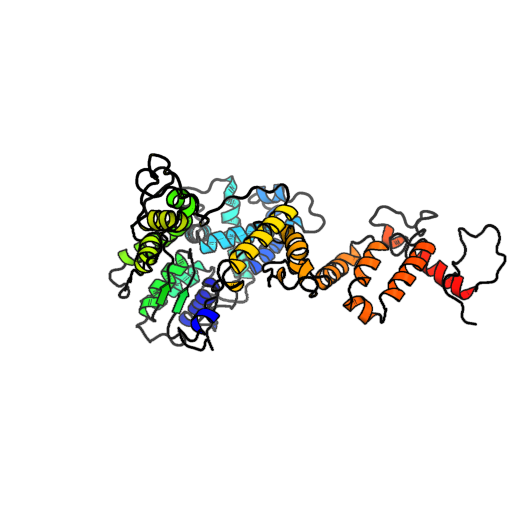 90 ? 11.334 11.636 -2.771 1.00 95.38 90 GLN A O 1
ATOM 722 N N . LEU A 1 91 ? 12.266 12.359 -4.675 1.00 95.31 91 LEU A N 1
ATOM 723 C CA . LEU A 1 91 ? 11.992 13.773 -4.426 1.00 95.31 91 LEU A CA 1
ATOM 724 C C . LEU A 1 91 ? 10.487 14.072 -4.447 1.00 95.31 91 LEU A C 1
ATOM 726 O O . LEU A 1 91 ? 10.004 14.805 -3.584 1.00 95.31 91 LEU A O 1
ATOM 730 N N . ALA A 1 92 ? 9.739 13.489 -5.389 1.00 95.56 92 ALA A N 1
ATOM 731 C CA . ALA A 1 92 ? 8.286 13.622 -5.438 1.00 95.56 92 ALA A CA 1
ATOM 732 C C . ALA A 1 92 ? 7.612 13.028 -4.192 1.00 95.56 92 ALA A C 1
ATOM 734 O O . ALA A 1 92 ? 6.667 13.622 -3.679 1.00 95.56 92 ALA A O 1
ATOM 735 N N . ASP A 1 93 ? 8.123 11.910 -3.676 1.00 94.31 93 ASP A N 1
ATOM 736 C CA . ASP A 1 93 ? 7.617 11.256 -2.465 1.00 94.31 93 ASP A CA 1
ATOM 737 C C . ASP A 1 93 ? 7.811 12.124 -1.226 1.00 94.31 93 ASP A C 1
ATOM 739 O O . ASP A 1 93 ? 6.880 12.312 -0.440 1.00 94.31 93 ASP A O 1
ATOM 743 N N . VAL A 1 94 ? 9.001 12.708 -1.075 1.00 93.31 94 VAL A N 1
ATOM 744 C CA . VAL A 1 94 ? 9.299 13.630 0.026 1.00 93.31 94 VAL A CA 1
ATOM 745 C C . VAL A 1 94 ? 8.411 14.875 -0.049 1.00 93.31 94 VAL A C 1
ATOM 747 O O . VAL A 1 94 ? 7.833 15.277 0.960 1.00 93.31 94 VAL A O 1
ATOM 750 N N . LEU A 1 95 ? 8.255 15.465 -1.237 1.00 91.69 95 LEU A N 1
ATOM 751 C CA . LEU A 1 95 ? 7.417 16.650 -1.433 1.00 91.69 95 LEU A CA 1
ATOM 752 C C . LEU A 1 95 ? 5.920 16.361 -1.241 1.00 91.69 95 LEU A C 1
ATOM 754 O O . LEU A 1 95 ? 5.223 17.193 -0.665 1.00 91.69 95 LEU A O 1
ATOM 758 N N . ASP A 1 96 ? 5.407 15.207 -1.677 1.00 88.81 96 ASP A N 1
ATOM 759 C CA . ASP A 1 96 ? 4.029 14.785 -1.373 1.00 88.81 96 ASP A CA 1
ATOM 760 C C . ASP A 1 96 ? 3.842 14.586 0.141 1.00 88.81 96 ASP A C 1
ATOM 762 O O . ASP A 1 96 ? 2.859 15.058 0.714 1.00 88.81 96 ASP A O 1
ATOM 766 N N . GLY A 1 97 ? 4.844 14.022 0.824 1.00 87.31 97 GLY A N 1
ATOM 767 C CA . GLY A 1 97 ? 4.898 13.977 2.285 1.00 87.31 97 GLY A CA 1
ATOM 768 C C . GLY A 1 97 ? 4.808 15.368 2.925 1.00 87.31 97 GLY A C 1
ATOM 769 O O . GLY A 1 97 ? 3.990 15.584 3.821 1.00 87.31 97 GLY A O 1
ATOM 770 N N . TYR A 1 98 ? 5.583 16.344 2.442 1.00 87.75 98 TYR A N 1
ATOM 771 C CA . TYR A 1 98 ? 5.500 17.725 2.930 1.00 87.75 98 TYR A CA 1
ATOM 772 C C . TYR A 1 98 ? 4.130 18.354 2.665 1.00 87.75 98 TYR A C 1
ATOM 774 O O . TYR A 1 98 ? 3.597 19.013 3.553 1.00 87.75 98 TYR A O 1
ATOM 782 N N . GLN A 1 99 ? 3.509 18.101 1.510 1.00 84.88 99 GLN A N 1
ATOM 783 C CA . GLN A 1 99 ? 2.162 18.604 1.212 1.00 84.88 99 GLN A CA 1
ATOM 784 C C . GLN A 1 99 ? 1.113 18.096 2.211 1.00 84.88 99 GLN A C 1
ATOM 786 O O . GLN A 1 99 ? 0.225 18.857 2.596 1.00 84.88 99 GLN A O 1
ATOM 791 N N . ASN A 1 100 ? 1.234 16.845 2.663 1.00 79.00 100 ASN A N 1
ATOM 792 C CA . ASN A 1 100 ? 0.264 16.221 3.566 1.00 79.00 100 ASN A CA 1
ATOM 793 C C . ASN A 1 100 ? 0.530 16.518 5.056 1.00 79.00 100 ASN A C 1
ATOM 795 O O . ASN A 1 100 ? -0.419 16.640 5.831 1.00 79.00 100 ASN A O 1
ATOM 799 N N . TYR A 1 101 ? 1.800 16.626 5.468 1.00 78.06 101 TYR A N 1
ATOM 800 C CA . TYR A 1 101 ? 2.185 16.695 6.889 1.00 78.06 101 TYR A CA 1
ATOM 801 C C . TYR A 1 101 ? 2.870 18.001 7.315 1.00 78.06 101 TYR A C 1
ATOM 803 O O . TYR A 1 101 ? 2.944 18.272 8.516 1.00 78.06 101 TYR A O 1
ATOM 811 N N . ARG A 1 102 ? 3.408 18.789 6.376 1.00 82.56 102 ARG A N 1
ATOM 812 C CA . ARG A 1 102 ? 4.203 20.010 6.625 1.00 82.56 102 ARG A CA 1
ATOM 813 C C . ARG A 1 102 ? 3.865 21.122 5.627 1.00 82.56 102 ARG A C 1
ATOM 815 O O . ARG A 1 102 ? 4.740 21.761 5.040 1.00 82.56 102 ARG A O 1
ATOM 822 N N . SER A 1 103 ? 2.570 21.341 5.407 1.00 79.62 103 SER A N 1
ATOM 823 C CA . SER A 1 103 ? 2.076 22.378 4.493 1.00 79.62 103 SER A CA 1
ATOM 824 C C . SER A 1 103 ? 2.532 23.788 4.872 1.00 79.62 103 SER A C 1
ATOM 826 O O . SER A 1 103 ? 2.650 24.649 4.005 1.00 79.62 103 SER A O 1
ATOM 828 N N . ASP A 1 104 ? 2.793 24.017 6.158 1.00 80.44 104 ASP A N 1
ATOM 829 C CA . ASP A 1 104 ? 3.370 25.241 6.709 1.00 80.44 104 ASP A CA 1
ATOM 830 C C . ASP A 1 104 ? 4.761 25.540 6.130 1.00 80.44 104 ASP A C 1
ATOM 832 O O . ASP A 1 104 ? 5.021 26.674 5.731 1.00 80.44 104 ASP A O 1
ATOM 836 N N . TRP A 1 105 ? 5.624 24.527 5.981 1.00 87.06 105 TRP A N 1
ATOM 837 C CA . TRP A 1 105 ? 6.954 24.703 5.380 1.00 87.06 105 TRP A CA 1
ATOM 838 C C . TRP A 1 105 ? 6.840 25.121 3.920 1.00 87.06 105 TRP A C 1
ATOM 840 O O . TRP A 1 105 ? 7.451 26.099 3.499 1.00 87.06 105 TRP A O 1
ATOM 850 N N . LEU A 1 106 ? 6.007 24.410 3.156 1.00 87.81 106 LEU A N 1
ATOM 851 C CA . LEU A 1 106 ? 5.793 24.699 1.739 1.00 87.81 106 LEU A CA 1
ATOM 852 C C . LEU A 1 106 ? 5.226 26.105 1.519 1.00 87.81 106 LEU A C 1
ATOM 854 O O . LEU A 1 106 ? 5.597 26.769 0.549 1.00 87.81 106 LEU A O 1
ATOM 858 N N . ARG A 1 107 ? 4.370 26.577 2.433 1.00 83.94 107 ARG A N 1
ATOM 859 C CA . ARG A 1 107 ? 3.862 27.948 2.416 1.00 83.94 107 ARG A CA 1
ATOM 860 C C . ARG A 1 107 ? 4.980 28.964 2.647 1.00 83.94 107 ARG A C 1
ATOM 862 O O . ARG A 1 107 ? 5.172 29.829 1.797 1.00 83.94 107 ARG A O 1
ATOM 869 N N . HIS A 1 108 ? 5.755 28.832 3.724 1.00 88.12 108 HIS A N 1
ATOM 870 C CA . HIS A 1 108 ? 6.883 29.734 3.985 1.00 88.12 108 HIS A CA 1
ATOM 871 C C . HIS A 1 108 ? 7.874 29.755 2.814 1.00 88.12 108 HIS A C 1
ATOM 873 O O . HIS A 1 108 ? 8.262 30.822 2.342 1.00 88.12 108 HIS A O 1
ATOM 879 N N . TRP A 1 109 ? 8.214 28.587 2.263 1.00 91.25 109 TRP A N 1
ATOM 880 C CA . TRP A 1 109 ? 9.123 28.497 1.121 1.00 91.25 109 TRP A CA 1
ATOM 881 C C . TRP A 1 109 ? 8.563 29.179 -0.128 1.00 91.25 109 TRP A C 1
ATOM 883 O O . TRP A 1 109 ? 9.337 29.780 -0.876 1.00 91.25 109 TRP A O 1
ATOM 893 N N . SER A 1 110 ? 7.244 29.126 -0.350 1.00 87.56 110 SER A N 1
ATOM 894 C CA . SER A 1 110 ? 6.584 29.832 -1.458 1.00 87.56 110 SER A CA 1
ATOM 895 C C . SER A 1 110 ? 6.641 31.358 -1.309 1.00 87.56 110 SER A C 1
ATOM 897 O O . SER A 1 110 ? 6.765 32.066 -2.305 1.00 87.56 110 SER A O 1
ATOM 899 N N . GLU A 1 111 ? 6.648 31.850 -0.068 1.00 87.69 111 GLU A N 1
ATOM 900 C CA . GLU A 1 111 ? 6.770 33.268 0.297 1.00 87.69 111 GLU A CA 1
ATOM 901 C C . GLU A 1 111 ? 8.244 33.737 0.354 1.00 87.69 111 GLU A C 1
ATOM 903 O O . GLU A 1 111 ? 8.520 34.908 0.606 1.00 87.69 111 GLU A O 1
ATOM 908 N N . GLY A 1 112 ? 9.206 32.840 0.096 1.00 88.31 112 GLY A N 1
ATOM 909 C CA . GLY A 1 112 ? 10.645 33.134 0.141 1.00 88.31 112 GLY A CA 1
ATOM 910 C C . GLY A 1 112 ? 11.268 33.063 1.541 1.00 88.31 112 GLY A C 1
ATOM 911 O O . GLY A 1 112 ? 12.396 33.513 1.735 1.00 88.31 112 GLY A O 1
ATOM 912 N N . ILE A 1 113 ? 10.552 32.500 2.514 1.00 89.69 113 ILE A N 1
ATOM 913 C CA . ILE A 1 113 ? 10.991 32.336 3.901 1.00 89.69 113 ILE A CA 1
ATOM 914 C C . ILE A 1 113 ? 11.554 30.917 4.072 1.00 89.69 113 ILE A C 1
ATOM 916 O O . ILE A 1 113 ? 10.810 29.950 4.219 1.00 89.69 113 ILE A O 1
ATOM 920 N N . ASP A 1 114 ? 12.880 30.778 4.067 1.00 89.69 114 ASP A N 1
ATOM 921 C CA . ASP A 1 114 ? 13.565 29.479 4.147 1.00 89.69 114 ASP A CA 1
ATOM 922 C C . ASP A 1 114 ? 13.720 29.013 5.611 1.00 89.69 114 ASP A C 1
ATOM 924 O O . ASP A 1 114 ? 14.786 29.121 6.222 1.00 89.69 114 ASP A O 1
ATOM 928 N N . THR A 1 115 ? 12.635 28.499 6.200 1.00 84.94 115 THR A N 1
ATOM 929 C CA . THR A 1 115 ? 12.596 28.023 7.596 1.00 84.94 115 THR A CA 1
ATOM 930 C C . THR A 1 115 ? 12.033 26.604 7.730 1.00 84.94 115 THR A C 1
ATOM 932 O O . THR A 1 115 ? 11.348 26.085 6.846 1.00 84.94 115 THR A O 1
ATOM 935 N N . TRP A 1 116 ? 12.350 25.970 8.858 1.00 81.88 116 TRP A N 1
ATOM 936 C CA . TRP A 1 116 ? 11.676 24.793 9.406 1.00 81.88 116 TRP A CA 1
ATOM 937 C C . TRP A 1 116 ? 10.913 25.178 10.679 1.00 81.88 116 TRP A C 1
ATOM 939 O O . TRP A 1 116 ? 11.105 26.263 11.227 1.00 81.88 116 TRP A O 1
ATOM 949 N N . ALA A 1 117 ? 10.098 24.255 11.202 1.00 68.75 117 ALA A N 1
ATOM 950 C CA . ALA A 1 117 ? 9.289 24.469 12.410 1.00 68.75 117 ALA A CA 1
ATOM 951 C C . ALA A 1 117 ? 10.083 24.970 13.640 1.00 68.75 117 ALA A C 1
ATOM 953 O O . ALA A 1 117 ? 9.511 25.618 14.510 1.00 68.75 117 ALA A O 1
ATOM 954 N N . HIS A 1 118 ? 11.391 24.694 13.720 1.00 71.81 118 HIS A N 1
ATOM 955 C CA . HIS A 1 118 ? 12.238 25.023 14.876 1.00 71.81 118 HIS A CA 1
ATOM 956 C C . HIS A 1 118 ? 13.394 25.991 14.564 1.00 71.81 118 HIS A C 1
ATOM 958 O O . HIS A 1 118 ? 14.324 26.097 15.361 1.00 71.81 118 HIS A O 1
ATOM 964 N N . GLY A 1 119 ? 13.377 26.687 13.419 1.00 79.19 119 GLY A N 1
ATOM 965 C CA . GLY A 1 119 ? 14.416 27.671 13.090 1.00 79.19 119 GLY A CA 1
ATOM 966 C C . GLY A 1 119 ? 14.733 27.807 11.597 1.00 79.19 119 GLY A C 1
ATOM 967 O O . GLY A 1 119 ? 14.003 27.281 10.755 1.00 79.19 119 GLY A O 1
ATOM 968 N N . PRO A 1 120 ? 15.813 28.527 11.243 1.00 84.19 120 PRO A N 1
ATOM 969 C CA . PRO A 1 120 ? 16.219 28.705 9.851 1.00 84.19 120 PRO A CA 1
ATOM 970 C C . PRO A 1 120 ? 16.604 27.372 9.201 1.00 84.19 120 PRO A C 1
ATOM 972 O O . PRO A 1 120 ? 17.177 26.488 9.843 1.00 84.19 120 PRO A O 1
ATOM 975 N N . LEU A 1 121 ? 16.307 27.242 7.908 1.00 85.88 121 LEU A N 1
ATOM 976 C CA . LEU A 1 121 ? 16.666 26.074 7.113 1.00 85.88 121 LEU A CA 1
ATOM 977 C C . LEU A 1 121 ? 18.200 25.972 7.020 1.00 85.88 121 LEU A C 1
ATOM 979 O O . LEU A 1 121 ? 18.843 26.926 6.573 1.00 85.88 121 LEU A O 1
ATOM 983 N N . PRO A 1 122 ? 18.825 24.844 7.414 1.00 87.75 122 PRO A N 1
ATOM 984 C CA . PRO A 1 122 ? 20.270 24.707 7.298 1.00 87.75 122 PRO A CA 1
ATOM 985 C C . PRO A 1 122 ? 20.721 24.866 5.837 1.00 87.75 122 PRO A C 1
ATOM 987 O O . PRO A 1 122 ? 20.053 24.327 4.951 1.00 87.75 122 PRO A O 1
ATOM 990 N N . PRO A 1 123 ? 21.881 25.495 5.556 1.00 84.38 123 PRO A N 1
ATOM 991 C CA . PRO A 1 123 ? 22.324 25.771 4.183 1.00 84.38 123 PRO A CA 1
ATOM 992 C C . PRO A 1 123 ? 22.353 24.534 3.273 1.00 84.38 123 PRO A C 1
ATOM 994 O O . PRO A 1 123 ? 21.980 24.604 2.107 1.00 84.38 123 PRO A O 1
ATOM 997 N N . LYS A 1 124 ? 22.699 23.366 3.831 1.00 86.56 124 LYS A N 1
ATOM 998 C CA . LYS A 1 124 ? 22.695 22.069 3.129 1.00 86.56 124 LYS A CA 1
ATOM 999 C C . LYS A 1 124 ? 21.316 21.612 2.618 1.00 86.56 124 LYS A C 1
ATOM 1001 O O . LYS A 1 124 ? 21.253 20.722 1.776 1.00 86.56 124 LYS A O 1
ATOM 1006 N N . HIS A 1 125 ? 20.226 22.183 3.128 1.00 88.69 125 HIS A N 1
ATOM 1007 C CA . HIS A 1 125 ? 18.847 21.866 2.747 1.00 88.69 125 HIS A CA 1
ATOM 1008 C C . HIS A 1 125 ? 18.151 23.012 2.002 1.00 88.69 125 HIS A C 1
ATOM 1010 O O . HIS A 1 125 ? 17.034 22.820 1.531 1.00 88.69 125 HIS A O 1
ATOM 1016 N N . ALA A 1 126 ? 18.807 24.167 1.831 1.00 89.81 126 ALA A N 1
ATOM 1017 C CA . ALA A 1 126 ? 18.244 25.339 1.151 1.00 89.81 126 ALA A CA 1
ATOM 1018 C C . ALA A 1 126 ? 17.765 25.040 -0.282 1.00 89.81 126 ALA A C 1
ATOM 1020 O O . ALA A 1 126 ? 16.800 25.631 -0.769 1.00 89.81 126 ALA A O 1
ATOM 1021 N N . TRP A 1 127 ? 18.389 24.057 -0.937 1.00 92.62 127 TRP A N 1
ATOM 1022 C CA . TRP A 1 127 ? 17.996 23.588 -2.262 1.00 92.62 127 TRP A CA 1
ATOM 1023 C C . TRP A 1 127 ? 16.559 23.053 -2.312 1.00 92.62 127 TRP A C 1
ATOM 1025 O O . TRP A 1 127 ? 15.929 23.153 -3.356 1.00 92.62 127 TRP A O 1
ATOM 1035 N N . GLN A 1 128 ? 16.000 22.534 -1.213 1.00 93.56 128 GLN A N 1
ATOM 1036 C CA . GLN A 1 128 ? 14.619 22.033 -1.192 1.00 93.56 128 GLN A CA 1
ATOM 1037 C C . GLN A 1 128 ? 13.597 23.168 -1.307 1.00 93.56 128 GLN A C 1
ATOM 1039 O O . GLN A 1 128 ? 12.638 23.063 -2.070 1.00 93.56 128 GLN A O 1
ATOM 1044 N N . ALA A 1 129 ? 13.829 24.273 -0.596 1.00 92.88 129 ALA A N 1
ATOM 1045 C CA . ALA A 1 129 ? 12.979 25.455 -0.680 1.00 92.88 129 ALA A CA 1
ATOM 1046 C C . ALA A 1 129 ? 13.091 26.120 -2.063 1.00 92.88 129 ALA A C 1
ATOM 1048 O O . ALA A 1 129 ? 12.079 26.488 -2.664 1.00 92.88 129 ALA A O 1
ATOM 1049 N N . ALA A 1 130 ? 14.309 26.196 -2.616 1.00 93.50 130 ALA A N 1
ATOM 1050 C CA . ALA A 1 130 ? 14.531 26.649 -3.990 1.00 93.50 130 ALA A CA 1
ATOM 1051 C C . ALA A 1 130 ? 13.815 25.752 -5.016 1.00 93.50 130 ALA A C 1
ATOM 1053 O O . ALA A 1 130 ? 13.106 26.264 -5.880 1.00 93.50 130 ALA A O 1
ATOM 1054 N N . MET A 1 131 ? 13.923 24.428 -4.861 1.00 94.94 131 MET A N 1
ATOM 1055 C CA . MET A 1 131 ? 13.259 23.435 -5.709 1.00 94.94 131 MET A CA 1
ATOM 1056 C C . MET A 1 131 ? 11.744 23.635 -5.709 1.00 94.94 131 MET A C 1
ATOM 1058 O O . MET A 1 131 ? 11.116 23.637 -6.766 1.00 94.94 131 MET A O 1
ATOM 1062 N N . TRP A 1 132 ? 11.151 23.821 -4.527 1.00 93.50 132 TRP A N 1
ATOM 1063 C CA . TRP A 1 132 ? 9.718 24.050 -4.387 1.00 93.50 132 TRP A CA 1
ATOM 1064 C C . TRP A 1 132 ? 9.262 25.308 -5.134 1.00 93.50 132 TRP A C 1
ATOM 1066 O O . TRP A 1 132 ? 8.298 25.254 -5.896 1.00 93.50 132 TRP A O 1
ATOM 1076 N N . ARG A 1 133 ? 9.994 26.421 -4.998 1.00 92.38 133 ARG A N 1
ATOM 1077 C CA . ARG A 1 133 ? 9.709 27.662 -5.739 1.00 92.38 133 ARG A CA 1
ATOM 1078 C C . ARG A 1 133 ? 9.836 27.482 -7.252 1.00 92.38 133 ARG A C 1
ATOM 1080 O O . ARG A 1 133 ? 8.955 27.924 -7.988 1.00 92.38 133 ARG A O 1
ATOM 1087 N N . ASP A 1 134 ? 10.884 26.802 -7.712 1.00 93.81 134 ASP A N 1
ATOM 1088 C CA . ASP A 1 134 ? 11.090 26.511 -9.135 1.00 93.81 134 ASP A CA 1
ATOM 1089 C C . ASP A 1 134 ? 9.951 25.645 -9.705 1.00 93.81 134 ASP A C 1
ATOM 1091 O O . ASP A 1 134 ? 9.516 25.856 -10.838 1.00 93.81 134 ASP A O 1
ATOM 1095 N N . LEU A 1 135 ? 9.452 24.678 -8.927 1.00 92.62 135 LEU A N 1
ATOM 1096 C CA . LEU A 1 135 ? 8.315 23.835 -9.300 1.00 92.62 135 LEU A CA 1
ATOM 1097 C C . LEU A 1 135 ? 7.007 24.631 -9.365 1.00 92.62 135 LEU A C 1
ATOM 1099 O O . LEU A 1 135 ? 6.254 24.465 -10.324 1.00 92.62 135 LEU A O 1
ATOM 1103 N N . LEU A 1 136 ? 6.751 25.519 -8.398 1.00 89.62 136 LEU A N 1
ATOM 1104 C CA . LEU A 1 136 ? 5.596 26.424 -8.432 1.00 89.62 136 LEU A CA 1
ATOM 1105 C C . LEU A 1 136 ? 5.639 27.333 -9.667 1.00 89.62 136 LEU A C 1
ATOM 1107 O O . LEU A 1 136 ? 4.638 27.479 -10.369 1.00 89.62 136 LEU A O 1
ATOM 1111 N N . GLN A 1 137 ? 6.806 27.903 -9.979 1.00 89.69 137 GLN A N 1
ATOM 1112 C CA . GLN A 1 137 ? 6.993 28.715 -11.180 1.00 89.69 137 GLN A CA 1
ATOM 1113 C C . GLN A 1 137 ? 6.751 27.906 -12.461 1.00 89.69 137 GLN A C 1
ATOM 1115 O O . GLN A 1 137 ? 6.080 28.386 -13.374 1.00 89.69 137 GLN A O 1
ATOM 1120 N N . ASP A 1 138 ? 7.257 26.675 -12.525 1.00 90.44 138 ASP A N 1
ATOM 1121 C CA . ASP A 1 138 ? 7.059 25.793 -13.673 1.00 90.44 138 ASP A CA 1
ATOM 1122 C C . ASP A 1 138 ? 5.578 25.442 -13.888 1.00 90.44 138 ASP A C 1
ATOM 1124 O O . ASP A 1 138 ? 5.100 25.467 -15.026 1.00 90.44 138 ASP A O 1
ATOM 1128 N N . VAL A 1 139 ? 4.838 25.178 -12.803 1.00 87.31 139 VAL A N 1
ATOM 1129 C CA . VAL A 1 139 ? 3.385 24.956 -12.843 1.00 87.31 139 VAL A CA 1
ATOM 1130 C C . VAL A 1 139 ? 2.664 26.196 -13.367 1.00 87.31 139 VAL A C 1
ATOM 1132 O O . VAL A 1 139 ? 1.857 26.059 -14.282 1.00 87.31 139 VAL A O 1
ATOM 1135 N N . ARG A 1 140 ? 2.996 27.398 -12.876 1.00 84.75 140 ARG A N 1
ATOM 1136 C CA . ARG A 1 140 ? 2.401 28.664 -13.352 1.00 84.75 140 ARG A CA 1
ATOM 1137 C C . ARG A 1 140 ? 2.619 28.906 -14.850 1.00 84.75 140 ARG A C 1
ATOM 1139 O O . ARG A 1 140 ? 1.779 29.525 -15.490 1.00 84.75 140 ARG A O 1
ATOM 1146 N N . GLN A 1 141 ? 3.739 28.442 -15.403 1.00 85.75 141 GLN A N 1
ATOM 1147 C CA . GLN A 1 141 ? 4.082 28.632 -16.817 1.00 85.75 141 GLN A CA 1
ATOM 1148 C C . GLN A 1 141 ? 3.435 27.603 -17.753 1.00 85.75 141 GLN A C 1
ATOM 1150 O O . GLN A 1 141 ? 3.089 27.946 -18.880 1.00 85.75 141 GLN A O 1
ATOM 1155 N N . HIS A 1 142 ? 3.307 26.345 -17.316 1.00 80.88 142 HIS A N 1
ATOM 1156 C CA . HIS A 1 142 ? 2.963 25.225 -18.204 1.00 80.88 142 HIS A CA 1
ATOM 1157 C C . HIS A 1 142 ? 1.618 24.566 -17.903 1.00 80.88 142 HIS A C 1
ATOM 1159 O O . HIS A 1 142 ? 1.155 23.752 -18.702 1.00 80.88 142 HIS A O 1
ATOM 1165 N N . ALA A 1 143 ? 0.993 24.840 -16.756 1.00 69.44 143 ALA A N 1
ATOM 1166 C CA . ALA A 1 143 ? -0.324 24.294 -16.478 1.00 69.44 143 ALA A CA 1
ATOM 1167 C C . ALA A 1 143 ? -1.378 25.093 -17.270 1.00 69.44 143 ALA A C 1
ATOM 1169 O O . ALA A 1 143 ? -1.510 26.295 -17.055 1.00 69.44 143 ALA A O 1
ATOM 1170 N N . PRO A 1 144 ? -2.180 24.448 -18.140 1.00 58.72 144 PRO A N 1
ATOM 1171 C CA . PRO A 1 144 ? -3.260 25.109 -18.884 1.00 58.72 144 PRO A CA 1
ATOM 1172 C C . PRO A 1 144 ? -4.403 25.606 -17.983 1.00 58.72 144 PRO A C 1
ATOM 1174 O O . PRO A 1 144 ? -5.365 26.201 -18.462 1.00 58.72 144 PRO A O 1
ATOM 1177 N N . TRP A 1 145 ? -4.321 25.347 -16.679 1.00 59.91 145 TRP A N 1
ATOM 1178 C CA . TRP A 1 145 ? -5.291 25.793 -15.700 1.00 59.91 145 TRP A CA 1
ATOM 1179 C C . TRP A 1 145 ? -4.853 27.142 -15.115 1.00 59.91 145 TRP A C 1
ATOM 1181 O O . TRP A 1 145 ? -3.883 27.227 -14.366 1.00 59.91 145 TRP A O 1
ATOM 1191 N N . SER A 1 146 ? -5.602 28.195 -15.452 1.00 52.34 146 SER A N 1
ATOM 1192 C CA . SER A 1 146 ? -5.525 29.549 -14.884 1.00 52.34 146 SER A CA 1
ATOM 1193 C C . SER A 1 146 ? -6.099 29.580 -13.462 1.00 52.34 146 SER A C 1
ATOM 1195 O O . SER A 1 146 ? -7.119 30.216 -13.180 1.00 52.34 146 SER A O 1
ATOM 1197 N N . GLY A 1 147 ? -5.526 28.766 -12.591 1.00 56.84 147 GLY A N 1
ATOM 1198 C CA . GLY A 1 147 ? -6.132 28.408 -11.331 1.00 56.84 147 GLY A CA 1
ATOM 1199 C C . GLY A 1 147 ? -5.768 29.304 -10.170 1.00 56.84 147 GLY A C 1
ATOM 1200 O O . GLY A 1 147 ? -4.600 29.581 -9.947 1.00 56.84 147 GLY A O 1
ATOM 1201 N N . GLN A 1 148 ? -6.762 29.679 -9.368 1.00 65.12 148 GLN A N 1
ATOM 1202 C CA . GLN A 1 148 ? -6.571 30.402 -8.104 1.00 65.12 148 GLN A CA 1
ATOM 1203 C C . GLN A 1 148 ? -5.732 29.643 -7.056 1.00 65.12 148 GLN A C 1
ATOM 1205 O O . GLN A 1 148 ? -5.380 30.241 -6.044 1.00 65.12 148 GLN A O 1
ATOM 1210 N N . PHE A 1 149 ? -5.444 28.351 -7.256 1.00 75.81 149 PHE A N 1
ATOM 1211 C CA . PHE A 1 149 ? -4.792 27.502 -6.257 1.00 75.81 149 PHE A CA 1
ATOM 1212 C C . PHE A 1 149 ? -3.484 26.931 -6.794 1.00 75.81 149 PHE A C 1
ATOM 1214 O O . PHE A 1 149 ? -3.456 26.351 -7.874 1.00 75.81 149 PHE A O 1
ATOM 1221 N N . GLU A 1 150 ? -2.402 27.051 -6.035 1.00 72.75 150 GLU A N 1
ATOM 1222 C CA . GLU A 1 150 ? -1.085 26.579 -6.472 1.00 72.75 150 GLU A CA 1
ATOM 1223 C C . GLU A 1 150 ? -0.730 25.232 -5.841 1.00 72.75 150 GLU A C 1
ATOM 1225 O O . GLU A 1 150 ? 0.000 24.437 -6.430 1.00 72.75 150 GLU A O 1
ATOM 1230 N N . SER A 1 151 ? -1.300 24.942 -4.672 1.00 76.00 151 SER A N 1
ATOM 1231 C CA . SER A 1 151 ? -1.042 23.738 -3.888 1.00 76.00 151 SER A CA 1
ATOM 1232 C C . SER A 1 151 ? -2.321 23.138 -3.293 1.00 76.00 151 SER A C 1
ATOM 1234 O O . SER A 1 151 ? -3.362 23.793 -3.199 1.00 76.00 151 SER A O 1
ATOM 1236 N N . ARG A 1 152 ? -2.244 21.881 -2.827 1.00 79.56 152 ARG A N 1
ATOM 1237 C CA . ARG A 1 152 ? -3.334 21.255 -2.051 1.00 79.56 152 ARG A CA 1
ATOM 1238 C C . ARG A 1 152 ? -3.659 22.030 -0.770 1.00 79.56 152 ARG A C 1
ATOM 1240 O O . ARG A 1 152 ? -4.818 22.066 -0.366 1.00 79.56 152 ARG A O 1
ATOM 1247 N N . SER A 1 153 ? -2.661 22.671 -0.166 1.00 78.25 153 SER A N 1
ATOM 1248 C CA . SER A 1 153 ? -2.824 23.498 1.031 1.00 78.25 153 SER A CA 1
ATOM 1249 C C . SER A 1 153 ? -3.734 24.701 0.772 1.00 78.25 153 SER A C 1
ATOM 1251 O O . SER A 1 153 ? -4.614 24.983 1.582 1.00 78.25 153 SER A O 1
ATOM 1253 N N . ASP A 1 154 ? -3.582 25.368 -0.376 1.00 80.62 154 ASP A N 1
ATOM 1254 C CA . ASP A 1 154 ? -4.417 26.523 -0.742 1.00 80.62 154 ASP A CA 1
ATOM 1255 C C . ASP A 1 154 ? -5.867 26.099 -0.968 1.00 80.62 154 ASP A C 1
ATOM 1257 O O . ASP A 1 154 ? -6.799 26.745 -0.484 1.00 80.62 154 ASP A O 1
ATOM 1261 N N . VAL A 1 155 ? -6.052 24.962 -1.650 1.00 88.06 155 VAL A N 1
ATOM 1262 C CA . VAL A 1 155 ? -7.369 24.348 -1.853 1.00 88.06 155 VAL A CA 1
ATOM 1263 C C . VAL A 1 155 ? -8.019 24.026 -0.509 1.00 88.06 155 VAL A C 1
ATOM 1265 O O . VAL A 1 155 ? -9.190 24.339 -0.307 1.00 88.06 155 VAL A O 1
ATOM 1268 N N . HIS A 1 156 ? -7.264 23.447 0.427 1.00 88.44 156 HIS A N 1
ATOM 1269 C CA . HIS A 1 156 ? -7.756 23.126 1.763 1.00 88.44 156 HIS A CA 1
ATOM 1270 C C . HIS A 1 156 ? -8.201 24.380 2.533 1.00 88.44 156 HIS A C 1
ATOM 1272 O O . HIS A 1 156 ? -9.305 24.407 3.075 1.00 88.44 156 HIS A O 1
ATOM 1278 N N . GLN A 1 157 ? -7.402 25.451 2.530 1.00 86.88 157 GLN A N 1
ATOM 1279 C CA . GLN A 1 157 ? -7.766 26.707 3.197 1.00 86.88 157 GLN A CA 1
ATOM 1280 C C . GLN A 1 157 ? -9.013 27.350 2.579 1.00 86.88 157 GLN A C 1
ATOM 1282 O O . GLN A 1 157 ? -9.932 27.750 3.295 1.00 86.88 157 GLN A O 1
ATOM 1287 N N . ALA A 1 158 ? -9.089 27.396 1.247 1.00 90.25 158 ALA A N 1
ATOM 1288 C CA . ALA A 1 158 ? -10.259 27.912 0.547 1.00 90.25 158 ALA A CA 1
ATOM 1289 C C . ALA A 1 158 ? -11.515 27.078 0.827 1.00 90.25 158 ALA A C 1
ATOM 1291 O O . ALA A 1 158 ? -12.601 27.631 0.996 1.00 90.25 158 ALA A O 1
ATOM 1292 N N . PHE A 1 159 ? -11.367 25.755 0.916 1.00 93.12 159 PHE A N 1
ATOM 1293 C CA . PHE A 1 159 ? -12.436 24.835 1.284 1.00 93.12 159 PHE A CA 1
ATOM 1294 C C . PHE A 1 159 ? -12.972 25.119 2.691 1.00 93.12 159 PHE A C 1
ATOM 1296 O O . PHE A 1 159 ? -14.180 25.300 2.851 1.00 93.12 159 PHE A O 1
ATOM 1303 N N . LEU A 1 160 ? -12.091 25.225 3.693 1.00 91.25 160 LEU A N 1
ATOM 1304 C CA . LEU A 1 160 ? -12.482 25.554 5.067 1.00 91.25 160 LEU A CA 1
ATOM 1305 C C . LEU A 1 160 ? -13.197 26.909 5.135 1.00 91.25 160 LEU A C 1
ATOM 1307 O O . LEU A 1 160 ? -14.272 27.013 5.724 1.00 91.25 160 LEU A O 1
ATOM 1311 N N . HIS A 1 161 ? -12.643 27.926 4.472 1.00 91.62 161 HIS A N 1
ATOM 1312 C CA . HIS A 1 161 ? -13.230 29.263 4.429 1.00 91.62 161 HIS A CA 1
ATOM 1313 C C . HIS A 1 161 ? -14.621 29.263 3.777 1.00 91.62 161 HIS A C 1
ATOM 1315 O O . HIS A 1 161 ? -15.563 29.864 4.296 1.00 91.62 161 HIS A O 1
ATOM 1321 N N . ARG A 1 162 ? -14.782 28.533 2.666 1.00 92.00 162 ARG A N 1
ATOM 1322 C CA . ARG A 1 162 ? -16.065 28.390 1.969 1.00 92.00 162 ARG A CA 1
ATOM 1323 C C . ARG A 1 162 ? -17.108 27.698 2.845 1.00 92.00 162 ARG A C 1
ATOM 1325 O O . ARG A 1 162 ? -18.249 28.152 2.867 1.00 92.00 162 ARG A O 1
ATOM 1332 N N . LEU A 1 163 ? -16.731 26.640 3.568 1.00 91.56 163 LEU A N 1
ATOM 1333 C CA . LEU A 1 163 ? -17.629 25.938 4.491 1.00 91.56 163 LEU A CA 1
ATOM 1334 C C . LEU A 1 163 ? -18.064 26.818 5.666 1.00 91.56 163 LEU A C 1
ATOM 1336 O O . LEU A 1 163 ? -19.224 26.750 6.061 1.00 91.56 163 LEU A O 1
ATOM 1340 N N . GLN A 1 164 ? -17.171 27.651 6.205 1.00 88.88 164 GLN A N 1
ATOM 1341 C CA . GLN A 1 164 ? -17.494 28.576 7.298 1.00 88.88 164 GLN A CA 1
ATOM 1342 C C . GLN A 1 164 ? -18.488 29.668 6.874 1.00 88.88 164 GLN A C 1
ATOM 1344 O O . GLN A 1 164 ? -19.324 30.086 7.666 1.00 88.88 164 GLN A O 1
ATOM 1349 N N . GLN A 1 165 ? -18.415 30.129 5.623 1.00 90.12 165 GLN A N 1
ATOM 1350 C CA . GLN A 1 165 ? -19.273 31.200 5.098 1.00 90.12 165 GLN A CA 1
ATOM 1351 C C . GLN A 1 165 ? -20.645 30.734 4.601 1.00 90.12 165 GLN A C 1
ATOM 1353 O O . GLN A 1 165 ? -21.476 31.557 4.215 1.00 90.12 165 GLN A O 1
ATOM 1358 N N . GLN A 1 166 ? -20.871 29.428 4.500 1.00 89.25 166 GLN A N 1
ATOM 1359 C CA . GLN A 1 166 ? -22.095 28.870 3.940 1.00 89.25 166 GLN A CA 1
ATOM 1360 C C . GLN A 1 166 ? -22.964 28.276 5.051 1.00 89.25 166 GLN A C 1
ATOM 1362 O O . GLN A 1 166 ? -22.444 27.548 5.894 1.00 89.25 166 GLN A O 1
ATOM 1367 N N . PRO A 1 167 ? -24.282 28.543 5.065 1.00 88.12 167 PRO A N 1
ATOM 1368 C CA . PRO A 1 167 ? -25.172 27.893 6.015 1.00 88.12 167 PRO A CA 1
ATOM 1369 C C . PRO A 1 167 ? -25.357 26.403 5.664 1.00 88.12 167 PRO A C 1
ATOM 1371 O O . PRO A 1 167 ? -25.253 26.039 4.484 1.00 88.12 167 PRO A O 1
ATOM 1374 N N . PRO A 1 168 ? -25.676 25.541 6.646 1.00 85.56 168 PRO A N 1
ATOM 1375 C CA . PRO A 1 168 ? -25.976 24.132 6.398 1.00 85.56 168 PRO A CA 1
ATOM 1376 C C . PRO A 1 168 ? -27.059 23.959 5.323 1.00 85.56 168 PRO A C 1
ATOM 1378 O O . PRO A 1 168 ? -28.032 24.711 5.278 1.00 85.56 168 PRO A O 1
ATOM 1381 N N . GLY A 1 169 ? -26.880 22.983 4.429 1.00 84.12 169 GLY A N 1
ATOM 1382 C CA . GLY A 1 169 ? -27.820 22.695 3.335 1.00 84.12 169 GLY A CA 1
ATOM 1383 C C . GLY A 1 169 ? -27.714 23.603 2.101 1.00 84.12 169 GLY A C 1
ATOM 1384 O O . GLY A 1 169 ? -28.371 23.331 1.100 1.00 84.12 169 GLY A O 1
ATOM 1385 N N . SER A 1 170 ? -26.872 24.645 2.118 1.00 89.31 170 SER A N 1
ATOM 1386 C CA . SER A 1 170 ? -26.663 25.514 0.943 1.00 89.31 170 SER A CA 1
ATOM 1387 C C . SER A 1 170 ? -25.734 24.921 -0.121 1.00 89.31 170 SER A C 1
ATOM 1389 O O . SER A 1 170 ? -25.758 25.347 -1.276 1.00 89.31 170 SER A O 1
ATOM 1391 N N . ILE A 1 171 ? -24.915 23.935 0.249 1.00 89.31 171 ILE A N 1
ATOM 1392 C CA . ILE A 1 171 ? -23.964 23.295 -0.658 1.00 89.31 171 ILE A CA 1
ATOM 1393 C C . ILE A 1 171 ? -24.624 22.078 -1.303 1.00 89.31 171 ILE A C 1
ATOM 1395 O O . ILE A 1 171 ? -24.917 21.079 -0.649 1.00 89.31 171 ILE A O 1
ATOM 1399 N N . THR A 1 172 ? -24.816 22.144 -2.616 1.00 89.62 172 THR A N 1
ATOM 1400 C CA . THR A 1 172 ? -25.385 21.052 -3.410 1.00 89.62 172 THR A CA 1
ATOM 1401 C C . THR A 1 172 ? -24.341 19.986 -3.739 1.00 89.62 172 THR A C 1
ATOM 1403 O O . THR A 1 172 ? -23.201 20.314 -4.061 1.00 89.62 172 THR A O 1
ATOM 1406 N N . GLY A 1 173 ? -24.740 18.711 -3.744 1.00 90.00 173 GLY A N 1
ATOM 1407 C CA . GLY A 1 173 ? -23.894 17.593 -4.192 1.00 90.00 173 GLY A CA 1
ATOM 1408 C C . GLY A 1 173 ? -23.068 16.913 -3.096 1.00 90.00 173 GLY A C 1
ATOM 1409 O O . GLY A 1 173 ? -22.394 15.922 -3.378 1.00 90.00 173 GLY A O 1
ATOM 1410 N N . LEU A 1 174 ? -23.137 17.396 -1.851 1.00 92.31 174 LEU A N 1
ATOM 1411 C CA . LEU A 1 174 ? -22.582 16.680 -0.703 1.00 92.31 174 LEU A CA 1
ATOM 1412 C C . LEU A 1 174 ? -23.346 15.364 -0.463 1.00 92.31 174 LEU A C 1
ATOM 1414 O O . LEU A 1 174 ? -24.557 15.302 -0.696 1.00 92.31 174 LEU A O 1
ATOM 1418 N N . PRO A 1 175 ? -22.665 14.298 -0.005 1.00 92.19 175 PRO A N 1
ATOM 1419 C CA . PRO A 1 175 ? -23.330 13.053 0.347 1.00 92.19 175 PRO A CA 1
ATOM 1420 C C . PRO A 1 175 ? -24.225 13.246 1.582 1.00 92.19 175 PRO A C 1
ATOM 1422 O O . PRO A 1 175 ? -23.955 14.116 2.410 1.00 92.19 175 PRO A O 1
ATOM 1425 N N . PRO A 1 176 ? -25.250 12.395 1.768 1.00 91.88 176 PRO A N 1
ATOM 1426 C CA . PRO A 1 176 ? -26.154 12.502 2.914 1.00 91.88 176 PRO A CA 1
ATOM 1427 C C . PRO A 1 176 ? -25.468 12.213 4.257 1.00 91.88 176 PRO A C 1
ATOM 1429 O O . PRO A 1 176 ? -25.989 12.594 5.298 1.00 91.88 176 PRO A O 1
ATOM 1432 N N . ARG A 1 177 ? -24.338 11.496 4.242 1.00 92.56 177 ARG A N 1
ATOM 1433 C CA . ARG A 1 177 ? -23.482 11.215 5.400 1.00 92.56 177 ARG A CA 1
ATOM 1434 C C . ARG A 1 177 ? -22.120 10.721 4.943 1.00 92.56 177 ARG A C 1
ATOM 1436 O O . ARG A 1 177 ? -21.992 10.179 3.842 1.00 92.56 177 ARG A O 1
ATOM 1443 N N . LEU A 1 178 ? -21.136 10.860 5.818 1.00 93.62 178 LEU A N 1
ATOM 1444 C CA . LEU A 1 178 ? -19.792 10.332 5.637 1.00 93.62 178 LEU A CA 1
ATOM 1445 C C . LEU A 1 178 ? -19.454 9.394 6.798 1.00 93.62 178 LEU A C 1
ATOM 1447 O O . LEU A 1 178 ? -19.734 9.714 7.948 1.00 93.62 178 LEU A O 1
ATOM 1451 N N . MET A 1 179 ? -18.861 8.241 6.492 1.00 93.62 179 MET A N 1
ATOM 1452 C CA . MET A 1 179 ? -18.426 7.260 7.487 1.00 93.62 179 MET A CA 1
ATOM 1453 C C . MET A 1 179 ? -16.928 7.012 7.323 1.00 93.62 179 MET A C 1
ATOM 1455 O O . MET A 1 179 ? -16.477 6.657 6.234 1.00 93.62 179 MET A O 1
ATOM 1459 N N . VAL A 1 180 ? -16.168 7.191 8.398 1.00 93.00 180 VAL A N 1
ATOM 1460 C CA . VAL A 1 180 ? -14.740 6.870 8.470 1.00 93.00 180 VAL A CA 1
ATOM 1461 C C . VAL A 1 180 ? -14.602 5.613 9.317 1.00 93.00 180 VAL A C 1
ATOM 1463 O O . VAL A 1 180 ? -14.834 5.660 10.521 1.00 93.00 180 VAL A O 1
ATOM 1466 N N . PHE A 1 181 ? -14.262 4.489 8.686 1.00 92.12 181 PHE A N 1
ATOM 1467 C CA . PHE A 1 181 ? -14.220 3.177 9.332 1.00 92.12 181 PHE A CA 1
ATOM 1468 C C . PHE A 1 181 ? -12.844 2.528 9.177 1.00 92.12 181 PHE A C 1
ATOM 1470 O O . PHE A 1 181 ? -12.315 2.476 8.068 1.00 92.12 181 PHE A O 1
ATOM 1477 N N . GLY A 1 182 ? -12.282 2.011 10.274 1.00 86.50 182 GLY A N 1
ATOM 1478 C CA . GLY A 1 182 ? -11.046 1.216 10.238 1.00 86.50 182 GLY A CA 1
ATOM 1479 C C . GLY A 1 182 ? -9.773 2.013 9.940 1.00 86.50 182 GLY A C 1
ATOM 1480 O O . GLY A 1 182 ? -8.796 1.443 9.464 1.00 86.50 182 GLY A O 1
ATOM 1481 N N . VAL A 1 183 ? -9.771 3.325 10.193 1.00 86.12 183 VAL A N 1
ATOM 1482 C CA . VAL A 1 183 ? -8.593 4.178 9.992 1.00 86.12 183 VAL A CA 1
ATOM 1483 C C . VAL A 1 183 ? -7.919 4.446 11.335 1.00 86.12 183 VAL A C 1
ATOM 1485 O O . VAL A 1 183 ? -8.550 4.963 12.252 1.00 86.12 183 VAL A O 1
ATOM 1488 N N . THR A 1 184 ? -6.636 4.098 11.446 1.00 81.88 184 THR A N 1
ATOM 1489 C CA . THR A 1 184 ? -5.843 4.232 12.684 1.00 81.88 184 THR A CA 1
ATOM 1490 C C . THR A 1 184 ? -4.993 5.501 12.736 1.00 81.88 184 THR A C 1
ATOM 1492 O O . THR A 1 184 ? -4.410 5.806 13.772 1.00 81.88 184 THR A O 1
ATOM 1495 N N . ALA A 1 185 ? -4.910 6.247 11.631 1.00 84.31 185 ALA A N 1
ATOM 1496 C CA . ALA A 1 185 ? -4.315 7.577 11.583 1.00 84.31 185 ALA A CA 1
ATOM 1497 C C . ALA A 1 185 ? -4.867 8.378 10.401 1.00 84.31 185 ALA A C 1
ATOM 1499 O O . ALA A 1 185 ? -5.017 7.855 9.296 1.00 84.31 185 ALA A O 1
ATOM 1500 N N . LEU A 1 186 ? -5.111 9.669 10.619 1.00 84.81 186 LEU A N 1
ATOM 1501 C CA . LEU A 1 186 ? -5.474 10.618 9.571 1.00 84.81 186 LEU A CA 1
ATOM 1502 C C . LEU A 1 186 ? -4.547 11.836 9.612 1.00 84.81 186 LEU A C 1
ATOM 1504 O O . LEU A 1 186 ? -4.218 12.310 10.700 1.00 84.81 186 LEU A O 1
ATOM 1508 N N . PRO A 1 187 ? -4.158 12.393 8.450 1.00 83.62 187 PRO A N 1
ATOM 1509 C CA . PRO A 1 187 ? -3.465 13.672 8.413 1.00 83.62 187 PRO A CA 1
ATOM 1510 C C . PRO A 1 187 ? -4.306 14.772 9.066 1.00 83.62 187 PRO A C 1
ATOM 1512 O O . PRO A 1 187 ? -5.528 14.809 8.899 1.00 83.62 187 PRO A O 1
ATOM 1515 N N . MET A 1 188 ? -3.646 15.724 9.729 1.00 79.88 188 MET A N 1
ATOM 1516 C CA . MET A 1 188 ? -4.316 16.824 10.434 1.00 79.88 188 MET A CA 1
ATOM 1517 C C . MET A 1 188 ? -5.274 17.608 9.524 1.00 79.88 188 MET A C 1
ATOM 1519 O O . MET A 1 188 ? -6.399 17.894 9.915 1.00 79.88 188 MET A O 1
ATOM 1523 N N . GLN A 1 189 ? -4.889 17.872 8.271 1.00 83.00 189 GLN A N 1
ATOM 1524 C CA . GLN A 1 189 ? -5.766 18.533 7.292 1.00 83.00 189 GLN A CA 1
ATOM 1525 C C . GLN A 1 189 ? -7.038 17.726 6.990 1.00 83.00 189 GLN A C 1
ATOM 1527 O O . GLN A 1 189 ? -8.111 18.290 6.790 1.00 83.00 189 GLN A O 1
ATOM 1532 N N . THR A 1 190 ? -6.941 16.393 6.962 1.00 87.88 190 THR A N 1
ATOM 1533 C CA . THR A 1 190 ? -8.121 15.543 6.756 1.00 87.88 190 THR A CA 1
ATOM 1534 C C . THR A 1 190 ? -9.054 15.648 7.955 1.00 87.88 190 THR A C 1
ATOM 1536 O O . THR A 1 190 ? -10.251 15.839 7.767 1.00 87.88 190 THR A O 1
ATOM 1539 N N . MET A 1 191 ? -8.511 15.627 9.174 1.00 86.31 191 MET A N 1
ATOM 1540 C CA . MET A 1 191 ? -9.289 15.853 10.395 1.00 86.31 191 MET A CA 1
ATOM 1541 C C . MET A 1 191 ? -9.979 17.224 10.399 1.00 86.31 191 MET A C 1
ATOM 1543 O O . MET A 1 191 ? -11.192 17.289 10.588 1.00 86.31 191 MET A O 1
ATOM 1547 N N . GLN A 1 192 ? -9.250 18.301 10.085 1.00 86.38 192 GLN A N 1
ATOM 1548 C CA . GLN A 1 192 ? -9.801 19.662 9.971 1.00 86.38 192 GLN A CA 1
ATOM 1549 C C . GLN A 1 192 ? -10.963 19.731 8.980 1.00 86.38 192 GLN A C 1
ATOM 1551 O O . GLN A 1 192 ? -11.999 20.337 9.257 1.00 86.38 192 GLN A O 1
ATOM 1556 N N . ALA A 1 193 ? -10.805 19.096 7.818 1.00 90.12 193 ALA A N 1
ATOM 1557 C CA . ALA A 1 193 ? -11.840 19.082 6.798 1.00 90.12 193 ALA A CA 1
ATOM 1558 C C . ALA A 1 193 ? -13.076 18.275 7.218 1.00 90.12 193 ALA A C 1
ATOM 1560 O O . ALA A 1 193 ? -14.192 18.719 6.960 1.00 90.12 193 ALA A O 1
ATOM 1561 N N . LEU A 1 194 ? -12.897 17.120 7.869 1.00 90.62 194 LEU A N 1
ATOM 1562 C CA . LEU A 1 194 ? -14.000 16.301 8.385 1.00 90.62 194 LEU A CA 1
ATOM 1563 C C . LEU A 1 194 ? -14.812 17.059 9.439 1.00 90.62 194 LEU A C 1
ATOM 1565 O O . LEU A 1 194 ? -16.037 17.092 9.364 1.00 90.62 194 LEU A O 1
ATOM 1569 N N . VAL A 1 195 ? -14.128 17.734 10.361 1.00 86.62 195 VAL A N 1
ATOM 1570 C CA . VAL A 1 195 ? -14.742 18.602 11.374 1.00 86.62 195 VAL A CA 1
ATOM 1571 C C . VAL A 1 195 ? -15.546 19.728 10.724 1.00 86.62 195 VAL A C 1
ATOM 1573 O O . VAL A 1 195 ? -16.717 19.931 11.046 1.00 86.62 195 VAL A O 1
ATOM 1576 N N . ALA A 1 196 ? -14.955 20.434 9.756 1.00 88.50 196 ALA A N 1
ATOM 1577 C CA . ALA A 1 196 ? -15.643 21.512 9.051 1.00 88.50 196 ALA A CA 1
ATOM 1578 C C . ALA A 1 196 ? -16.867 21.008 8.263 1.00 88.50 196 ALA A C 1
ATOM 1580 O O . ALA A 1 196 ? -17.903 21.677 8.242 1.00 88.50 196 ALA A O 1
ATOM 1581 N N . LEU A 1 197 ? -16.771 19.822 7.652 1.00 91.31 197 LEU A N 1
ATOM 1582 C CA . LEU A 1 197 ? -17.885 19.155 6.974 1.00 91.31 197 LEU A CA 1
ATOM 1583 C C . LEU A 1 197 ? -18.997 18.738 7.937 1.00 91.31 197 LEU A C 1
ATOM 1585 O O . LEU A 1 197 ? -20.158 18.768 7.536 1.00 91.31 197 LEU A O 1
ATOM 1589 N N . GLY A 1 198 ? -18.672 18.417 9.192 1.00 89.69 198 GLY A N 1
ATOM 1590 C CA . GLY A 1 198 ? -19.637 18.059 10.237 1.00 89.69 198 GLY A CA 1
ATOM 1591 C C . GLY A 1 198 ? -20.721 19.116 10.483 1.00 89.69 198 GLY A C 1
ATOM 1592 O O . GLY A 1 198 ? -21.810 18.787 10.944 1.00 89.69 198 GLY A O 1
ATOM 1593 N N . ARG A 1 199 ? -20.470 20.383 10.118 1.00 86.44 199 ARG A N 1
ATOM 1594 C CA . ARG A 1 199 ? -21.480 21.459 10.144 1.00 86.44 199 ARG A CA 1
ATOM 1595 C C . ARG A 1 199 ? -22.531 21.341 9.036 1.00 86.44 199 ARG A C 1
ATOM 1597 O O . ARG A 1 199 ? -23.616 21.897 9.159 1.00 86.44 199 ARG A O 1
ATOM 1604 N N . HIS A 1 200 ? -22.200 20.662 7.941 1.00 90.38 200 HIS A N 1
ATOM 1605 C CA . HIS A 1 200 ? -23.008 20.589 6.719 1.00 90.38 200 HIS A CA 1
ATOM 1606 C C . HIS A 1 200 ? -23.630 19.212 6.489 1.00 90.38 200 HIS A C 1
ATOM 1608 O O . HIS A 1 200 ? -24.671 19.127 5.840 1.00 90.38 200 HIS A O 1
ATOM 1614 N N . LEU A 1 201 ? -23.007 18.144 6.996 1.00 91.44 201 LEU A N 1
ATOM 1615 C CA . LEU A 1 201 ? -23.497 16.770 6.891 1.00 91.44 201 LEU A CA 1
ATOM 1616 C C . LEU A 1 201 ? -23.059 15.919 8.097 1.00 91.44 201 LEU A C 1
ATOM 1618 O O . LEU A 1 201 ? -22.025 16.205 8.697 1.00 91.44 201 LEU A O 1
ATOM 1622 N N . PRO A 1 202 ? -23.782 14.833 8.427 1.00 91.94 202 PRO A N 1
ATOM 1623 C CA . PRO A 1 202 ? -23.368 13.894 9.466 1.00 91.94 202 PRO A CA 1
ATOM 1624 C C . PRO A 1 202 ? -22.063 13.174 9.104 1.00 91.94 202 PRO A C 1
ATOM 1626 O O . PRO A 1 202 ? -22.004 12.436 8.114 1.00 91.94 202 PRO A O 1
ATOM 1629 N N . VAL A 1 203 ? -21.033 13.355 9.931 1.00 92.00 203 VAL A N 1
ATOM 1630 C CA . VAL A 1 203 ? -19.751 12.647 9.828 1.00 92.00 203 VAL A CA 1
ATOM 1631 C C . VAL A 1 203 ? -19.641 11.672 10.997 1.00 92.00 203 VAL A C 1
ATOM 1633 O O . VAL A 1 203 ? -19.616 12.088 12.149 1.00 92.00 203 VAL A O 1
ATOM 1636 N N . LEU A 1 204 ? -19.589 10.373 10.699 1.00 92.62 204 LEU A N 1
ATOM 1637 C CA . LEU A 1 204 ? -19.445 9.306 11.687 1.00 92.62 204 LEU A CA 1
ATOM 1638 C C . LEU A 1 204 ? -18.021 8.759 11.632 1.00 92.62 204 LEU A C 1
ATOM 1640 O O . LEU A 1 204 ? -17.570 8.306 10.578 1.00 92.62 204 LEU A O 1
ATOM 1644 N N . MET A 1 205 ? -17.325 8.783 12.764 1.00 90.38 205 MET A N 1
ATOM 1645 C CA . MET A 1 205 ? -15.963 8.271 12.887 1.00 90.38 205 MET A CA 1
ATOM 1646 C C . MET A 1 205 ? -15.944 7.054 13.811 1.00 90.38 205 MET A C 1
ATOM 1648 O O . MET A 1 205 ? -16.280 7.160 14.985 1.00 90.38 205 MET A O 1
ATOM 1652 N N . PHE A 1 206 ? -15.542 5.903 13.273 1.00 91.88 206 PHE A N 1
ATOM 1653 C CA . PHE A 1 206 ? -15.398 4.648 14.007 1.00 91.88 206 PHE A CA 1
ATOM 1654 C C . PHE A 1 206 ? -13.919 4.434 14.329 1.00 91.88 206 PHE A C 1
ATOM 1656 O O . PHE A 1 206 ? -13.150 3.905 13.518 1.00 91.88 206 PHE A O 1
ATOM 1663 N N . VAL A 1 207 ? -13.522 4.918 15.504 1.00 88.38 207 VAL A N 1
ATOM 1664 C CA . VAL A 1 207 ? -12.132 4.928 15.966 1.00 88.38 207 VAL A CA 1
ATOM 1665 C C . VAL A 1 207 ? -11.866 3.681 16.797 1.00 88.38 207 VAL A C 1
ATOM 1667 O O . VAL A 1 207 ? -12.503 3.469 17.825 1.00 88.38 207 VAL A O 1
ATOM 1670 N N . HIS A 1 208 ? -10.901 2.870 16.366 1.00 88.69 208 HIS A N 1
ATOM 1671 C CA . HIS A 1 208 ? -10.428 1.734 17.152 1.00 88.69 208 HIS A CA 1
ATOM 1672 C C . HIS A 1 208 ? -9.448 2.249 18.204 1.00 88.69 208 HIS A C 1
ATOM 1674 O O . HIS A 1 208 ? -8.352 2.697 17.864 1.00 88.69 208 HIS A O 1
ATOM 1680 N N . ASN A 1 209 ? -9.856 2.209 19.469 1.00 89.81 209 ASN A N 1
ATOM 1681 C CA . ASN A 1 209 ? -9.026 2.615 20.593 1.00 89.81 209 ASN A CA 1
ATOM 1682 C C . ASN A 1 209 ? -8.711 1.381 21.457 1.00 89.81 209 ASN A C 1
ATOM 1684 O O . ASN A 1 209 ? -9.649 0.746 21.934 1.00 89.81 209 ASN A O 1
ATOM 1688 N N . PRO A 1 210 ? -7.428 1.022 21.654 1.00 92.06 210 PRO A N 1
ATOM 1689 C CA . PRO A 1 210 ? -7.051 -0.153 22.440 1.00 92.06 210 PRO A CA 1
ATOM 1690 C C . PRO A 1 210 ? -7.273 0.014 23.948 1.00 92.06 210 PRO A C 1
ATOM 1692 O O . PRO A 1 210 ? -7.220 -0.980 24.659 1.00 92.06 210 PRO A O 1
ATOM 1695 N N . SER A 1 211 ? -7.492 1.241 24.436 1.00 91.12 211 SER A N 1
ATOM 1696 C CA . SER A 1 211 ? -7.664 1.548 25.859 1.00 91.12 211 SER A CA 1
ATOM 1697 C C . SER A 1 211 ? -8.883 2.432 26.092 1.00 91.12 211 SER A C 1
ATOM 1699 O O . SER A 1 211 ? -9.104 3.404 25.365 1.00 91.12 211 SER A O 1
ATOM 1701 N N . GLN A 1 212 ? -9.652 2.125 27.136 1.00 90.56 212 GLN A N 1
ATOM 1702 C CA . GLN A 1 212 ? -10.755 2.980 27.583 1.00 90.56 212 GLN A CA 1
ATOM 1703 C C . GLN A 1 212 ? -10.252 4.170 28.410 1.00 90.56 212 GLN A C 1
ATOM 1705 O O . GLN A 1 212 ? -10.866 5.236 28.400 1.00 90.56 212 GLN A O 1
ATOM 1710 N N . GLU A 1 213 ? -9.112 3.996 29.080 1.00 86.50 213 GLU A N 1
ATOM 1711 C CA . GLU A 1 213 ? -8.443 5.039 29.849 1.00 86.50 213 GLU A CA 1
ATOM 1712 C C . GLU A 1 213 ? -7.694 6.004 28.924 1.00 86.50 213 GLU A C 1
ATOM 1714 O O . GLU A 1 213 ? -7.293 5.643 27.813 1.00 86.50 213 GLU A O 1
ATOM 1719 N N . HIS A 1 214 ? -7.469 7.239 29.373 1.00 81.19 214 HIS A N 1
ATOM 1720 C CA . HIS A 1 214 ? -6.733 8.229 28.589 1.00 81.19 214 HIS A CA 1
ATOM 1721 C C . HIS A 1 214 ? -5.224 7.944 28.604 1.00 81.19 214 HIS A C 1
ATOM 1723 O O . HIS A 1 214 ? -4.565 8.091 29.628 1.00 81.19 214 HIS A O 1
ATOM 1729 N N . TRP A 1 215 ? -4.656 7.619 27.443 1.00 79.62 215 TRP A N 1
ATOM 1730 C CA . TRP A 1 215 ? -3.242 7.246 27.280 1.00 79.62 215 TRP A CA 1
ATOM 1731 C C . TRP A 1 215 ? -2.451 8.206 26.372 1.00 79.62 215 TRP A C 1
ATOM 1733 O O . TRP A 1 215 ? -1.318 7.923 25.977 1.00 79.62 215 TRP A O 1
ATOM 1743 N N . GLY A 1 216 ? -3.030 9.378 26.078 1.00 71.44 216 GLY A N 1
ATOM 1744 C CA . GLY A 1 216 ? -2.450 10.435 25.238 1.00 71.44 216 GLY A CA 1
ATOM 1745 C C . GLY A 1 216 ? -1.080 10.948 25.702 1.00 71.44 216 GLY A C 1
ATOM 1746 O O . GLY A 1 216 ? -0.297 11.449 24.902 1.00 71.44 216 GLY A O 1
ATOM 1747 N N . HIS A 1 217 ? -0.783 10.800 26.992 1.00 66.06 217 HIS A N 1
ATOM 1748 C CA . HIS A 1 217 ? 0.419 11.307 27.654 1.00 66.06 217 HIS A CA 1
ATOM 1749 C C . HIS A 1 217 ? 1.553 10.274 27.767 1.00 66.06 217 HIS A C 1
ATOM 1751 O O . HIS A 1 217 ? 2.664 10.640 28.146 1.00 66.06 217 HIS A O 1
ATOM 1757 N N . LEU A 1 218 ? 1.300 8.995 27.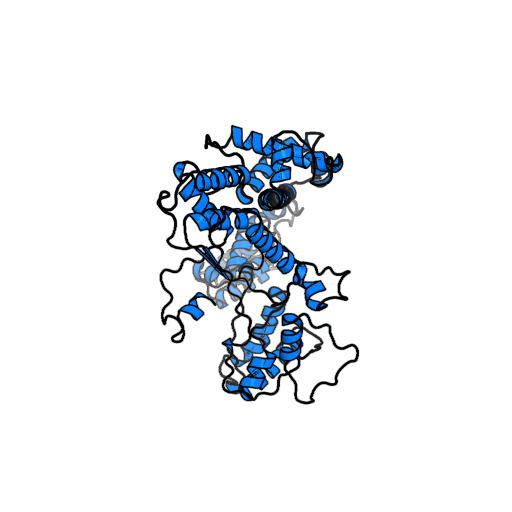462 1.00 60.53 218 LEU A N 1
ATOM 1758 C CA . LEU A 1 218 ? 2.308 7.946 27.611 1.00 60.53 218 LEU A CA 1
ATOM 1759 C C . LEU A 1 218 ? 3.415 8.124 26.566 1.00 60.53 218 LEU A C 1
ATOM 1761 O O . LEU A 1 218 ? 3.156 8.035 25.366 1.00 60.53 218 LEU A O 1
ATOM 1765 N N . THR A 1 219 ? 4.651 8.333 27.011 1.00 61.00 219 THR A N 1
ATOM 1766 C CA . THR A 1 219 ? 5.877 8.242 26.199 1.00 61.00 219 THR A CA 1
ATOM 1767 C C . THR A 1 219 ? 6.682 7.006 26.616 1.00 61.00 219 THR A C 1
ATOM 1769 O O . THR A 1 219 ? 6.414 6.430 27.669 1.00 61.00 219 THR A O 1
ATOM 1772 N N . GLU A 1 220 ? 7.670 6.586 25.814 1.00 57.66 220 GLU A N 1
ATOM 1773 C CA . GLU A 1 220 ? 8.564 5.463 26.174 1.00 57.66 220 GLU A CA 1
ATOM 1774 C C . GLU A 1 220 ? 9.232 5.680 27.551 1.00 57.66 220 GLU A C 1
ATOM 1776 O O . GLU A 1 220 ? 9.359 4.740 28.336 1.00 57.66 220 GLU A O 1
ATOM 1781 N N . ASP A 1 221 ? 9.536 6.937 27.890 1.00 55.00 221 ASP A N 1
ATOM 1782 C CA . ASP A 1 221 ? 10.151 7.338 29.162 1.00 55.00 221 ASP A CA 1
ATOM 1783 C C . ASP A 1 221 ? 9.169 7.370 30.357 1.00 55.00 221 ASP A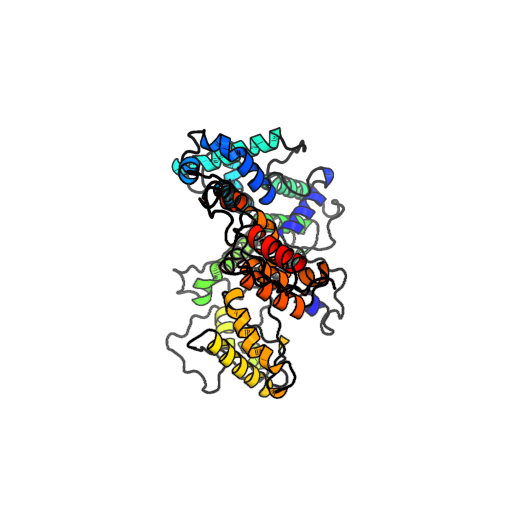 C 1
ATOM 1785 O O . ASP A 1 221 ? 9.599 7.366 31.509 1.00 55.00 221 ASP A O 1
ATOM 1789 N N . LEU A 1 222 ? 7.850 7.386 30.108 1.00 55.72 222 LEU A N 1
ATOM 1790 C CA . LEU A 1 222 ? 6.781 7.487 31.121 1.00 55.72 222 LEU A CA 1
ATOM 1791 C C . LEU A 1 222 ? 6.054 6.150 31.373 1.00 55.72 222 LEU A C 1
ATOM 1793 O O . LEU A 1 222 ? 4.955 6.126 31.927 1.00 55.72 222 LEU A O 1
ATOM 1797 N N . SER A 1 223 ? 6.674 5.023 31.009 1.00 55.78 223 SER A N 1
ATOM 1798 C CA . SER A 1 223 ? 6.123 3.665 31.183 1.00 55.78 223 SER A CA 1
ATOM 1799 C C . SER A 1 223 ? 5.725 3.302 32.623 1.00 55.78 223 SER A C 1
ATOM 1801 O O . SER A 1 223 ? 4.971 2.358 32.821 1.00 55.78 223 SER A O 1
ATOM 1803 N N . GLN A 1 224 ? 6.159 4.068 33.630 1.00 54.78 224 GLN A N 1
ATOM 1804 C CA . GLN A 1 224 ? 5.770 3.866 35.032 1.00 54.78 224 GLN A CA 1
ATOM 1805 C C . GLN A 1 224 ? 4.280 4.138 35.311 1.00 54.78 224 GLN A C 1
ATOM 1807 O O . GLN A 1 224 ? 3.793 3.774 36.377 1.00 54.78 224 GLN A O 1
ATOM 1812 N N . SER A 1 225 ? 3.554 4.780 34.388 1.00 60.75 225 SER A N 1
ATOM 1813 C CA . SER A 1 225 ? 2.147 5.173 34.575 1.00 60.75 225 SER A CA 1
ATOM 1814 C C . SER A 1 225 ? 1.165 4.502 33.604 1.00 60.75 225 SER A C 1
ATOM 1816 O O . SER A 1 225 ? 0.008 4.908 33.553 1.00 60.75 225 SER A O 1
ATOM 1818 N N . GLY A 1 226 ? 1.585 3.489 32.834 1.00 75.44 226 GLY A N 1
ATOM 1819 C CA . GLY A 1 226 ? 0.689 2.788 31.906 1.00 75.44 226 GLY A CA 1
ATOM 1820 C C . GLY A 1 226 ? 1.239 1.464 31.369 1.00 75.44 226 GLY A C 1
ATOM 1821 O O . GLY A 1 226 ? 2.313 1.012 31.757 1.00 75.44 226 GLY A O 1
ATOM 1822 N N . HIS A 1 227 ? 0.502 0.832 30.451 1.00 86.94 227 HIS A N 1
ATOM 1823 C CA . HIS A 1 227 ? 0.867 -0.481 29.914 1.00 86.94 227 HIS A CA 1
ATOM 1824 C C . HIS A 1 227 ? 2.074 -0.399 28.942 1.00 86.94 227 HIS A C 1
ATOM 1826 O O . HIS A 1 227 ? 2.008 0.320 27.938 1.00 86.94 227 HIS A O 1
ATOM 1832 N N . PRO A 1 228 ? 3.160 -1.176 29.142 1.00 88.50 228 PRO A N 1
ATOM 1833 C CA . PRO A 1 228 ? 4.416 -1.031 28.395 1.00 88.50 228 PRO A CA 1
ATOM 1834 C C . PRO A 1 228 ? 4.287 -1.332 26.897 1.00 88.50 228 PRO A C 1
ATOM 1836 O O . PRO A 1 228 ? 4.877 -0.630 26.080 1.00 88.50 228 PRO A O 1
ATOM 1839 N N . LEU A 1 229 ? 3.476 -2.327 26.510 1.00 90.06 229 LEU A N 1
ATOM 1840 C CA . LEU A 1 229 ? 3.228 -2.612 25.087 1.00 90.06 229 LEU A CA 1
ATOM 1841 C C . LEU A 1 229 ? 2.558 -1.434 24.371 1.00 90.06 229 LEU A C 1
ATOM 1843 O O . LEU A 1 229 ? 2.899 -1.127 23.231 1.00 90.06 229 LEU A O 1
ATOM 1847 N N . LEU A 1 230 ? 1.639 -0.738 25.048 1.00 88.56 230 LEU A N 1
ATOM 1848 C CA . LEU A 1 230 ? 0.971 0.423 24.472 1.00 88.56 230 LEU A CA 1
ATOM 1849 C C . LEU A 1 230 ? 1.914 1.631 24.416 1.00 88.56 230 LEU A C 1
ATOM 1851 O O . LEU A 1 230 ? 1.884 2.381 23.444 1.00 88.56 230 LEU A O 1
ATOM 1855 N N . ALA A 1 231 ? 2.805 1.787 25.399 1.00 86.25 231 ALA A N 1
ATOM 1856 C CA . ALA A 1 231 ? 3.847 2.812 25.357 1.00 86.25 231 ALA A CA 1
ATOM 1857 C C . ALA A 1 231 ? 4.805 2.612 24.164 1.00 86.25 231 ALA A C 1
ATOM 1859 O O . ALA A 1 231 ? 5.103 3.577 23.457 1.00 86.25 231 ALA A O 1
ATOM 1860 N N . ALA A 1 232 ? 5.223 1.367 23.905 1.00 87.38 232 ALA A N 1
ATOM 1861 C CA . ALA A 1 232 ? 6.162 1.024 22.836 1.00 87.38 232 ALA A CA 1
ATOM 1862 C C . ALA A 1 232 ? 5.527 1.030 21.432 1.00 87.38 232 ALA A C 1
ATOM 1864 O O . ALA A 1 232 ? 6.131 1.509 20.475 1.00 87.38 232 ALA A O 1
ATOM 1865 N N . TRP A 1 233 ? 4.308 0.502 21.281 1.00 88.94 233 TRP A N 1
ATOM 1866 C CA . TRP A 1 233 ? 3.685 0.296 19.962 1.00 88.94 233 TRP A CA 1
ATOM 1867 C C . TRP A 1 233 ? 2.555 1.282 19.647 1.00 88.94 233 TRP A C 1
ATOM 1869 O O . TRP A 1 233 ? 2.154 1.424 18.494 1.00 88.94 233 TRP A O 1
ATOM 1879 N N . GLY A 1 234 ? 2.054 2.013 20.644 1.00 86.06 234 GLY A N 1
ATOM 1880 C CA . GLY A 1 234 ? 0.871 2.864 20.516 1.00 86.06 234 GLY A CA 1
ATOM 1881 C C . GLY A 1 234 ? 1.117 4.255 19.929 1.00 86.06 234 GLY A C 1
ATOM 1882 O O . GLY A 1 234 ? 0.160 5.007 19.768 1.00 86.06 234 GLY A O 1
ATOM 1883 N N . LYS A 1 235 ? 2.358 4.625 19.580 1.00 85.12 235 LYS A N 1
ATOM 1884 C CA . LYS A 1 235 ? 2.709 5.989 19.129 1.00 85.12 235 LYS A CA 1
ATOM 1885 C C . LYS A 1 235 ? 1.760 6.548 18.061 1.00 85.12 235 LYS A C 1
ATOM 1887 O O . LYS A 1 235 ? 1.268 7.660 18.214 1.00 85.12 235 LYS A O 1
ATOM 1892 N N . GLN A 1 236 ? 1.473 5.773 17.016 1.00 83.12 236 GLN A N 1
ATOM 1893 C CA . GLN A 1 236 ? 0.595 6.215 15.929 1.00 83.12 236 GLN A CA 1
ATOM 1894 C C . GLN A 1 236 ? -0.855 6.433 16.392 1.00 83.12 236 GLN A C 1
ATOM 1896 O O . GLN A 1 236 ? -1.475 7.424 16.010 1.00 83.12 236 GLN A O 1
ATOM 1901 N N . GLY A 1 237 ? -1.388 5.537 17.228 1.00 85.06 237 GLY A N 1
ATOM 1902 C CA . GLY A 1 237 ? -2.739 5.674 17.779 1.00 85.06 237 GLY A CA 1
ATOM 1903 C C . GLY A 1 237 ? -2.854 6.860 18.739 1.00 85.06 237 GLY A C 1
ATOM 1904 O O . GLY A 1 237 ? -3.842 7.588 18.699 1.00 85.06 237 GLY A O 1
ATOM 1905 N N . ARG A 1 238 ? -1.809 7.111 19.537 1.00 83.94 238 ARG A N 1
ATOM 1906 C CA . ARG A 1 238 ? -1.721 8.251 20.456 1.00 83.94 238 ARG A CA 1
ATOM 1907 C C . ARG A 1 238 ? -1.809 9.579 19.715 1.00 83.94 238 ARG A C 1
ATOM 1909 O O . ARG A 1 238 ? -2.626 10.423 20.070 1.00 83.94 238 ARG A O 1
ATOM 1916 N N . ASP A 1 239 ? -1.005 9.736 18.663 1.00 82.19 239 ASP A N 1
ATOM 1917 C CA . ASP A 1 239 ? -0.993 10.949 17.843 1.00 82.19 239 ASP A CA 1
ATOM 1918 C C . ASP A 1 239 ? -2.367 11.185 17.185 1.00 82.19 239 ASP A C 1
ATOM 1920 O O . ASP A 1 239 ? -2.837 12.322 17.102 1.00 82.19 239 ASP A O 1
ATOM 1924 N N . TYR A 1 240 ? -3.044 10.110 16.762 1.00 84.44 240 TYR A N 1
ATOM 1925 C CA . TYR A 1 240 ? -4.381 10.184 16.176 1.00 84.44 240 TYR A CA 1
ATOM 1926 C C . TYR A 1 240 ? -5.462 10.589 17.189 1.00 84.44 240 TYR A C 1
ATOM 1928 O O . TYR A 1 240 ? -6.253 11.487 16.903 1.00 84.44 240 TYR A O 1
ATOM 1936 N N . LEU A 1 241 ? -5.479 9.981 18.378 1.00 83.06 241 LEU A N 1
ATOM 1937 C CA . LEU A 1 241 ? -6.425 10.330 19.445 1.00 83.06 241 LEU A CA 1
ATOM 1938 C C . LEU A 1 241 ? -6.215 11.763 19.936 1.00 83.06 241 LEU A C 1
ATOM 1940 O O . LEU A 1 241 ? -7.179 12.508 20.065 1.00 83.06 241 LEU A O 1
ATOM 1944 N N . HIS A 1 242 ? -4.961 12.187 20.103 1.00 81.56 242 HIS A N 1
ATOM 1945 C CA . HIS A 1 242 ? -4.647 13.566 20.465 1.00 81.56 242 HIS A CA 1
ATOM 1946 C C . HIS A 1 242 ? -5.141 14.564 19.406 1.00 81.56 242 HIS A C 1
ATOM 1948 O O . HIS A 1 242 ? -5.653 15.629 19.744 1.00 81.56 242 HIS A O 1
ATOM 1954 N N . ALA A 1 243 ? -5.031 14.225 18.115 1.00 79.06 243 ALA A N 1
ATOM 1955 C CA . ALA A 1 243 ? -5.594 15.055 17.054 1.00 79.06 243 ALA A CA 1
ATOM 1956 C C . ALA A 1 243 ? -7.122 15.177 17.168 1.00 79.06 243 ALA A C 1
ATOM 1958 O O . ALA A 1 243 ? -7.646 16.263 16.943 1.00 79.06 243 ALA A O 1
ATOM 1959 N N . ILE A 1 244 ? -7.832 14.105 17.536 1.00 79.69 244 ILE A N 1
ATOM 1960 C CA . ILE A 1 244 ? -9.283 14.138 17.778 1.00 79.69 244 ILE A CA 1
ATOM 1961 C C . ILE A 1 244 ? -9.610 15.028 18.988 1.00 79.69 244 ILE A C 1
ATOM 1963 O O . ILE A 1 244 ? -10.420 15.944 18.850 1.00 79.69 244 ILE A O 1
ATOM 1967 N N . ASP A 1 245 ? -8.933 14.830 20.123 1.00 78.75 245 ASP A N 1
ATOM 1968 C CA . ASP A 1 245 ? -9.161 15.591 21.363 1.00 78.75 245 ASP A CA 1
ATOM 1969 C C . ASP A 1 245 ? -8.900 17.105 21.167 1.00 78.75 245 ASP A C 1
ATOM 1971 O O . ASP A 1 245 ? -9.629 17.960 21.686 1.00 78.75 245 ASP A O 1
ATOM 1975 N N . LEU A 1 246 ? -7.897 17.469 20.356 1.00 73.94 246 LEU A N 1
ATOM 1976 C CA . LEU A 1 246 ? -7.643 18.862 19.969 1.00 73.94 246 LEU A CA 1
ATOM 1977 C C . LEU A 1 246 ? -8.841 19.492 19.243 1.00 73.94 246 LEU A C 1
ATOM 1979 O O . LEU A 1 246 ? -9.112 20.674 19.431 1.00 73.94 246 LEU A O 1
ATOM 1983 N N . PHE A 1 247 ? -9.571 18.736 18.424 1.00 69.56 247 PHE A N 1
ATOM 1984 C CA . PHE A 1 247 ? -10.744 19.262 17.718 1.00 69.56 247 PHE A CA 1
ATOM 1985 C C . PHE A 1 247 ? -12.021 19.248 18.551 1.00 69.56 247 PHE A C 1
ATOM 1987 O O . PHE A 1 247 ? -12.878 20.102 18.326 1.00 69.56 247 PHE A O 1
ATOM 1994 N N . GLU A 1 248 ? -12.140 18.332 19.513 1.00 67.56 248 GLU A N 1
ATOM 1995 C CA . GLU A 1 248 ? -13.219 18.372 20.506 1.00 67.56 248 GLU A CA 1
ATOM 1996 C C . GLU A 1 248 ? -13.115 19.632 21.386 1.00 67.56 248 GLU A C 1
ATOM 1998 O O . GLU A 1 248 ? -14.135 20.206 21.758 1.00 67.56 248 GLU A O 1
ATOM 2003 N N . SER A 1 249 ? -11.891 20.090 21.684 1.00 63.97 249 SER A N 1
ATOM 2004 C CA . SER A 1 249 ? -11.632 21.191 22.625 1.00 63.97 249 SER A CA 1
ATOM 2005 C C . SER A 1 249 ? -11.530 22.596 22.008 1.00 63.97 249 SER A C 1
ATOM 2007 O O . SER A 1 249 ? -11.723 23.577 22.725 1.00 63.97 249 SER A O 1
ATOM 2009 N N . ALA A 1 250 ? -11.216 22.730 20.714 1.00 53.88 250 ALA A N 1
ATOM 2010 C CA . ALA A 1 250 ? -10.739 24.001 20.150 1.00 53.88 250 ALA A CA 1
ATOM 2011 C C . ALA A 1 250 ? -11.790 24.945 19.524 1.00 53.88 250 ALA A C 1
ATOM 2013 O O . ALA A 1 250 ? -11.408 26.042 19.115 1.00 53.88 250 ALA A O 1
ATOM 2014 N N . ASP A 1 251 ? -13.073 24.584 19.401 1.00 57.91 251 ASP A N 1
ATOM 2015 C CA . ASP A 1 251 ? -14.029 25.413 18.643 1.00 57.91 251 ASP A CA 1
ATOM 2016 C C . ASP A 1 251 ? -15.406 25.518 19.326 1.00 57.91 251 ASP A C 1
ATOM 2018 O O . ASP A 1 251 ? -16.218 24.598 19.284 1.00 57.91 251 ASP A O 1
ATOM 2022 N N . GLU A 1 252 ? -15.688 26.679 19.933 1.00 56.22 252 GLU A N 1
ATOM 2023 C CA . GLU A 1 252 ? -16.988 27.015 20.549 1.00 56.22 252 GLU A CA 1
ATOM 2024 C C . GLU A 1 252 ? -18.157 26.990 19.543 1.00 56.22 252 GLU A C 1
ATOM 2026 O O . GLU A 1 252 ? -19.312 26.843 19.935 1.00 56.22 252 GLU A O 1
ATOM 2031 N N . ASN A 1 253 ? -17.867 27.104 18.239 1.00 55.97 253 ASN A N 1
ATOM 2032 C CA . ASN A 1 253 ? -18.839 26.997 17.149 1.00 55.97 253 ASN A CA 1
ATOM 2033 C C . ASN A 1 253 ? -18.801 25.620 16.466 1.00 55.97 253 ASN A C 1
ATOM 2035 O O . ASN A 1 253 ? -19.317 25.473 15.346 1.00 55.97 253 ASN A O 1
ATOM 2039 N N . ALA A 1 254 ? -18.113 24.630 17.039 1.00 59.34 254 ALA A N 1
ATOM 2040 C CA . ALA A 1 254 ? -18.066 23.290 16.479 1.00 59.34 254 ALA A CA 1
ATOM 2041 C C . ALA A 1 254 ? -19.466 22.654 16.424 1.00 59.34 254 ALA A C 1
ATOM 2043 O O . ALA A 1 254 ? -20.327 22.965 17.252 1.00 59.34 254 ALA A O 1
ATOM 2044 N N . PRO A 1 255 ? -19.725 21.759 15.453 1.00 62.81 255 PRO A N 1
ATOM 2045 C CA . PRO A 1 255 ? -20.924 20.929 15.500 1.00 62.81 255 PRO A CA 1
ATOM 2046 C C . PRO A 1 255 ? -20.971 20.138 16.817 1.00 62.81 255 PRO A C 1
ATOM 2048 O O . PRO A 1 255 ? -19.932 19.815 17.386 1.00 62.81 255 PRO A O 1
ATOM 2051 N N . VAL A 1 256 ? -22.178 19.818 17.296 1.00 64.81 256 VAL A N 1
ATOM 2052 C CA . VAL A 1 256 ? -22.358 19.001 18.506 1.00 64.81 256 VAL A CA 1
ATOM 2053 C C . VAL A 1 256 ? -21.656 17.660 18.303 1.00 64.81 256 VAL A C 1
ATOM 2055 O O . VAL A 1 256 ? -22.119 16.822 17.526 1.00 64.81 256 VAL A O 1
ATOM 2058 N N . TYR A 1 257 ? -20.541 17.459 19.000 1.00 71.31 257 TYR A N 1
ATOM 2059 C CA . TYR A 1 257 ? -19.850 16.180 19.019 1.00 71.31 257 TYR A CA 1
ATOM 2060 C C . TYR A 1 257 ? -20.542 15.249 20.003 1.00 71.31 257 TYR A C 1
ATOM 2062 O O . TYR A 1 257 ? -20.675 15.546 21.190 1.00 71.31 257 TYR A O 1
ATOM 2070 N N . LEU A 1 258 ? -20.982 14.104 19.497 1.00 77.12 258 LEU A N 1
ATOM 2071 C CA . LEU A 1 258 ? -21.490 13.012 20.312 1.00 77.12 258 LEU A CA 1
ATOM 2072 C C . LEU A 1 258 ? -20.440 11.911 20.307 1.00 77.12 258 LEU A C 1
ATOM 2074 O O . LEU A 1 258 ? -20.317 11.159 19.341 1.00 77.12 258 LEU A O 1
ATOM 2078 N N . ARG A 1 259 ? -19.672 11.837 21.393 1.00 82.69 259 ARG A N 1
ATOM 2079 C CA . ARG A 1 259 ? -18.752 10.733 21.638 1.00 82.69 259 ARG A CA 1
ATOM 2080 C C . ARG A 1 259 ? -19.490 9.638 22.392 1.00 82.69 259 ARG A C 1
ATOM 2082 O O . ARG A 1 259 ? -20.007 9.861 23.485 1.00 82.69 259 ARG A O 1
ATOM 2089 N N . THR A 1 260 ? -19.527 8.447 21.810 1.00 86.94 260 THR A N 1
ATOM 2090 C CA . THR A 1 260 ? -20.048 7.246 22.467 1.00 86.94 260 THR A CA 1
ATOM 2091 C C . THR A 1 260 ? -18.913 6.250 22.608 1.00 86.94 260 THR A C 1
ATOM 2093 O O . THR A 1 260 ? -18.341 5.805 21.617 1.00 86.94 260 THR A O 1
ATOM 2096 N N . SER A 1 261 ? -18.581 5.921 23.852 1.00 88.56 261 SER A N 1
ATOM 2097 C CA . SER A 1 261 ? -17.584 4.904 24.168 1.00 88.56 261 SER A CA 1
ATOM 2098 C C . SER A 1 261 ? -18.241 3.529 24.150 1.00 88.56 261 SER A C 1
ATOM 2100 O O . SER A 1 261 ? -19.188 3.290 24.896 1.00 88.56 261 SER A O 1
ATOM 2102 N N . VAL A 1 262 ? -17.738 2.637 23.298 1.00 92.06 262 VAL A N 1
ATOM 2103 C CA . VAL A 1 262 ? -18.214 1.254 23.163 1.00 92.06 262 VAL A CA 1
ATOM 2104 C C . VAL A 1 262 ? -17.010 0.333 23.344 1.00 92.06 262 VAL A C 1
ATOM 2106 O O . VAL A 1 262 ? -16.397 -0.102 22.374 1.00 92.06 262 VAL A O 1
ATOM 2109 N N . PHE A 1 263 ? -16.620 0.116 24.599 1.00 93.06 263 PHE A N 1
ATOM 2110 C CA . PHE A 1 263 ? -15.530 -0.790 24.961 1.00 93.06 263 PHE A CA 1
ATOM 2111 C C . PHE A 1 263 ? -16.103 -2.104 25.479 1.00 93.06 263 PHE A C 1
ATOM 2113 O O . PHE A 1 263 ? -17.074 -2.103 26.236 1.00 93.06 263 PHE A O 1
ATOM 2120 N N . ILE A 1 264 ? -15.481 -3.207 25.077 1.00 92.88 264 ILE A N 1
ATOM 2121 C CA . ILE A 1 264 ? -15.784 -4.554 25.554 1.00 92.88 264 ILE A CA 1
ATOM 2122 C C . ILE A 1 264 ? -14.523 -5.054 26.245 1.00 92.88 264 ILE A C 1
ATOM 2124 O O . ILE A 1 264 ? -13.438 -4.977 25.671 1.00 92.88 264 ILE A O 1
ATOM 2128 N N . ASP A 1 265 ? -14.665 -5.510 27.486 1.00 95.00 265 ASP A N 1
ATOM 2129 C CA . ASP A 1 265 ? -13.577 -6.106 28.256 1.00 95.00 265 ASP A CA 1
ATOM 2130 C C . ASP A 1 265 ? -13.541 -7.617 27.972 1.00 95.00 265 ASP A C 1
ATOM 2132 O O . ASP A 1 265 ? -14.442 -8.325 28.439 1.00 95.00 265 ASP A O 1
ATOM 2136 N N . PRO A 1 266 ? -12.527 -8.131 27.245 1.00 93.38 266 PRO A N 1
ATOM 2137 C CA . PRO A 1 266 ? -12.487 -9.537 26.833 1.00 93.38 266 PRO A CA 1
ATOM 2138 C C . PRO A 1 266 ? -12.464 -10.507 28.015 1.00 93.38 266 PRO A C 1
ATOM 2140 O O . PRO A 1 266 ? -12.948 -11.634 27.917 1.00 93.38 266 PRO A O 1
ATOM 2143 N N . ARG A 1 267 ? -11.912 -10.079 29.159 1.00 93.50 267 ARG A N 1
ATOM 2144 C CA . ARG A 1 267 ? -11.879 -10.900 30.368 1.00 93.50 267 ARG A CA 1
ATOM 2145 C C . ARG A 1 267 ? -13.274 -11.046 30.965 1.00 93.50 267 ARG A C 1
ATOM 2147 O O . ARG A 1 267 ? -13.632 -12.147 31.374 1.00 93.50 267 ARG A O 1
ATOM 2154 N N . LYS A 1 268 ? -14.043 -9.956 31.025 1.00 93.94 268 LYS A N 1
ATOM 2155 C CA . LYS A 1 268 ? -15.419 -9.982 31.547 1.00 93.94 268 LYS A CA 1
ATOM 2156 C C . LYS A 1 268 ? -16.359 -10.725 30.612 1.00 93.94 268 LYS A C 1
ATOM 2158 O O . LYS A 1 268 ? -17.116 -11.554 31.088 1.00 93.94 268 LYS A O 1
ATOM 2163 N N . GLU A 1 269 ? -16.245 -10.490 29.307 1.00 93.62 269 GLU A N 1
ATOM 2164 C CA . GLU A 1 269 ? -17.037 -11.187 28.288 1.00 93.62 269 GLU A CA 1
ATOM 2165 C C . GLU A 1 269 ? -16.925 -12.710 28.446 1.00 93.62 269 GLU A C 1
ATOM 2167 O O . GLU A 1 269 ? -17.929 -13.405 28.571 1.00 93.62 269 GLU A O 1
ATOM 2172 N N . TRP A 1 270 ? -15.702 -13.226 28.588 1.00 92.44 270 TRP A N 1
ATOM 2173 C CA . TRP A 1 270 ? -15.483 -14.655 28.822 1.00 92.44 270 TRP A CA 1
ATOM 2174 C C . TRP A 1 270 ? -16.038 -15.146 30.161 1.00 92.44 270 TRP A C 1
ATOM 2176 O O . TRP A 1 270 ? -16.578 -16.248 30.236 1.00 92.44 270 TRP A O 1
ATOM 2186 N N . GLN A 1 271 ? -15.910 -14.349 31.224 1.00 92.50 271 GLN A N 1
ATOM 2187 C CA . GLN A 1 271 ? -16.464 -14.697 32.535 1.00 92.50 271 GLN A CA 1
ATOM 2188 C C . GLN A 1 271 ? -17.995 -14.764 32.508 1.00 92.50 271 GLN A C 1
ATOM 2190 O O . GLN A 1 271 ? -18.568 -15.682 33.097 1.00 92.50 271 GLN A O 1
ATOM 2195 N N . ASP A 1 272 ? -18.640 -13.840 31.799 1.00 94.19 272 ASP A N 1
ATOM 2196 C CA . ASP A 1 272 ? -20.093 -13.787 31.628 1.00 94.19 272 ASP A CA 1
ATOM 2197 C C . ASP A 1 272 ? -20.605 -14.975 30.789 1.00 94.19 272 ASP A C 1
ATOM 2199 O O . ASP A 1 272 ? -21.688 -15.500 31.051 1.00 94.19 272 ASP A O 1
ATOM 2203 N N . GLU A 1 273 ? -19.792 -15.477 29.852 1.00 92.25 273 GLU A N 1
ATOM 2204 C CA . GLU A 1 273 ? -20.026 -16.731 29.116 1.00 92.25 273 GLU A CA 1
ATOM 2205 C C . GLU A 1 273 ? -19.759 -18.004 29.949 1.00 92.25 273 GLU A C 1
ATOM 2207 O O . GLU A 1 273 ? -19.935 -19.122 29.460 1.00 92.25 273 GLU A O 1
ATOM 2212 N N . GLY A 1 274 ? -19.317 -17.873 31.205 1.00 92.00 274 GLY A N 1
ATOM 2213 C CA . GLY A 1 274 ? -18.962 -19.006 32.066 1.00 92.00 274 GLY A CA 1
ATOM 2214 C C . GLY A 1 274 ? -17.645 -19.693 31.684 1.00 92.00 274 GLY A C 1
ATOM 2215 O O . GLY A 1 274 ? -17.399 -20.828 32.096 1.00 92.00 274 GLY A O 1
ATOM 2216 N N . ARG A 1 275 ? -16.791 -19.023 30.903 1.00 89.00 275 ARG A N 1
ATOM 2217 C CA . ARG A 1 275 ? -15.475 -19.511 30.472 1.00 89.00 275 ARG A CA 1
ATOM 2218 C C . ARG A 1 275 ? -14.385 -18.992 31.405 1.00 89.00 275 ARG A C 1
ATOM 2220 O O . ARG A 1 275 ? -14.507 -17.938 32.025 1.00 89.00 275 ARG A O 1
ATOM 2227 N N . THR A 1 276 ? -13.282 -19.729 31.508 1.00 88.12 276 THR A N 1
ATOM 2228 C CA . THR A 1 276 ? -12.085 -19.247 32.210 1.00 88.12 276 THR A CA 1
ATOM 2229 C C . THR A 1 276 ? -11.228 -18.428 31.238 1.00 88.12 276 THR A C 1
ATOM 2231 O O . THR A 1 276 ? -10.819 -18.981 30.218 1.00 88.12 276 THR A O 1
ATOM 2234 N N . PRO A 1 277 ? -10.966 -17.133 31.506 1.00 89.25 277 PRO A N 1
ATOM 2235 C CA . PRO A 1 277 ? -10.119 -16.310 30.644 1.00 89.25 277 PRO A CA 1
ATOM 2236 C C . PRO A 1 277 ? -8.686 -16.843 30.592 1.00 89.25 277 PRO A C 1
ATOM 2238 O O . PRO A 1 277 ? -8.111 -17.148 31.639 1.00 89.25 277 PRO A O 1
ATOM 2241 N N . GLY A 1 278 ? -8.112 -16.912 29.390 1.00 90.62 278 GLY A N 1
ATOM 2242 C CA . GLY A 1 278 ? -6.695 -17.209 29.201 1.00 90.62 278 GLY A CA 1
ATOM 2243 C C . GLY A 1 278 ? -5.811 -15.966 29.333 1.00 90.62 278 GLY A C 1
ATOM 2244 O O . GLY A 1 278 ? -6.270 -14.844 29.576 1.00 90.62 278 GLY A O 1
ATOM 2245 N N . VAL A 1 279 ? -4.516 -16.161 29.111 1.00 92.19 279 VAL A N 1
ATOM 2246 C CA . VAL A 1 279 ? -3.482 -15.121 29.098 1.00 92.19 279 VAL A CA 1
ATOM 2247 C C . VAL A 1 279 ? -3.764 -14.064 28.048 1.00 92.19 279 VAL A C 1
ATOM 2249 O O . VAL A 1 279 ? -3.537 -12.886 28.311 1.00 92.19 279 VAL A O 1
ATOM 2252 N N . LEU A 1 280 ? -4.283 -14.451 26.879 1.00 94.25 280 LEU A N 1
ATOM 2253 C CA . LEU A 1 280 ? -4.642 -13.488 25.842 1.00 94.25 280 LEU A CA 1
ATOM 2254 C C . LEU A 1 280 ? -5.712 -12.506 26.336 1.00 94.25 280 LEU A C 1
ATOM 2256 O O . LEU A 1 280 ? -5.526 -11.297 26.209 1.00 94.25 280 LEU A O 1
ATOM 2260 N N . GLN A 1 281 ? -6.796 -13.007 26.937 1.00 94.50 281 GLN A N 1
ATOM 2261 C CA . GLN A 1 281 ? -7.872 -12.163 27.467 1.00 94.50 281 GLN A CA 1
ATOM 2262 C C . GLN A 1 281 ? -7.379 -11.289 28.622 1.00 94.50 281 GLN A C 1
ATOM 2264 O O . GLN A 1 281 ? -7.739 -10.115 28.697 1.00 94.50 281 GLN A O 1
ATOM 2269 N N . GLN A 1 282 ? -6.528 -11.835 29.496 1.00 91.88 282 GLN A N 1
ATOM 2270 C CA . GLN A 1 282 ? -5.913 -11.071 30.579 1.00 91.88 282 GLN A CA 1
ATOM 2271 C C . GLN A 1 282 ? -5.053 -9.923 30.030 1.00 91.88 282 GLN A C 1
ATOM 2273 O O . GLN A 1 282 ? -5.256 -8.776 30.416 1.00 91.88 282 GLN A O 1
ATOM 2278 N N . LEU A 1 283 ? -4.171 -10.200 29.064 1.00 93.19 283 LEU A N 1
ATOM 2279 C CA . LEU A 1 283 ? -3.317 -9.192 28.435 1.00 93.19 283 LEU A CA 1
ATOM 2280 C C . LEU A 1 283 ? -4.136 -8.111 27.713 1.00 93.19 283 LEU A C 1
ATOM 2282 O O . LEU A 1 283 ? -3.838 -6.926 27.833 1.00 93.19 283 LEU A O 1
ATOM 2286 N N . GLN A 1 284 ? -5.176 -8.499 26.971 1.00 95.06 284 GLN A N 1
ATOM 2287 C CA . GLN A 1 284 ? -6.058 -7.546 26.293 1.00 95.06 284 GLN A CA 1
ATOM 2288 C C . GLN A 1 284 ? -6.822 -6.665 27.292 1.00 95.06 284 GLN A C 1
ATOM 2290 O O . GLN A 1 284 ? -6.913 -5.457 27.083 1.00 95.06 284 GLN A O 1
ATOM 2295 N N . SER A 1 285 ? -7.320 -7.244 28.391 1.00 94.94 285 SER A N 1
ATOM 2296 C CA . SER A 1 285 ? -7.956 -6.500 29.485 1.00 94.94 285 SER A CA 1
ATOM 2297 C C . SER A 1 285 ? -6.981 -5.536 30.164 1.00 94.94 285 SER A C 1
ATOM 2299 O O . SER A 1 285 ? -7.375 -4.420 30.501 1.00 94.94 285 SER A O 1
ATOM 2301 N N . ASP A 1 286 ? -5.724 -5.933 30.361 1.00 93.31 286 ASP A N 1
ATOM 2302 C CA . ASP A 1 286 ? -4.715 -5.080 30.991 1.00 93.31 286 ASP A CA 1
ATOM 2303 C C . ASP A 1 286 ? -4.314 -3.914 30.081 1.00 93.31 286 ASP A C 1
ATOM 2305 O O . ASP A 1 286 ? -4.182 -2.786 30.555 1.00 93.31 286 ASP A O 1
ATOM 2309 N N . ILE A 1 287 ? -4.215 -4.133 28.765 1.00 93.44 287 ILE A N 1
ATOM 2310 C CA . ILE A 1 287 ? -4.051 -3.045 27.788 1.00 93.44 287 ILE A CA 1
ATOM 2311 C C . ILE A 1 287 ? -5.269 -2.111 27.814 1.00 93.44 287 ILE A C 1
ATOM 2313 O O . ILE A 1 287 ? -5.089 -0.893 27.838 1.00 93.44 287 ILE A O 1
ATOM 2317 N N . LEU A 1 288 ? -6.487 -2.668 27.846 1.00 94.62 288 LEU A N 1
ATOM 2318 C CA . LEU A 1 288 ? -7.734 -1.901 27.858 1.00 94.62 288 LEU A CA 1
ATOM 2319 C C . LEU A 1 288 ? -7.825 -0.957 29.063 1.00 94.62 288 LEU A C 1
ATOM 2321 O O . LEU A 1 288 ? -8.269 0.182 28.916 1.00 94.62 288 LEU A O 1
ATOM 2325 N N . GLN A 1 289 ? -7.418 -1.442 30.238 1.00 93.25 289 GLN A N 1
ATOM 2326 C CA . GLN A 1 289 ? -7.490 -0.733 31.519 1.00 93.25 289 GLN A CA 1
ATOM 2327 C C . GLN A 1 289 ? -6.194 0.025 31.877 1.00 93.25 289 GLN A C 1
ATOM 2329 O O . GLN A 1 289 ? -6.128 0.646 32.932 1.00 93.25 289 GLN A O 1
ATOM 2334 N N . LEU A 1 290 ? -5.163 -0.022 31.021 1.00 91.25 290 LEU A N 1
ATOM 2335 C CA . LEU A 1 290 ? -3.804 0.478 31.292 1.00 91.25 290 LEU A CA 1
ATOM 2336 C C . LEU A 1 290 ? -3.150 -0.099 32.557 1.00 91.25 290 LEU A C 1
ATOM 2338 O O . LEU A 1 290 ? -2.305 0.555 33.174 1.00 91.25 290 LEU A O 1
ATOM 2342 N N . ASN A 1 291 ? -3.489 -1.332 32.926 1.00 89.94 291 ASN A N 1
ATOM 2343 C CA . ASN A 1 291 ? -2.852 -1.996 34.054 1.00 89.94 291 ASN A CA 1
ATOM 2344 C C . ASN A 1 291 ? -1.382 -2.297 33.710 1.00 89.94 291 ASN A C 1
ATOM 2346 O O . ASN A 1 291 ? -1.091 -2.788 32.617 1.00 89.94 291 ASN A O 1
ATOM 2350 N N . PRO A 1 292 ? -0.425 -2.019 34.609 1.00 87.06 292 PRO A N 1
ATOM 2351 C CA . PRO A 1 292 ? 0.951 -2.449 34.407 1.00 87.06 292 PRO A CA 1
ATOM 2352 C C . PRO A 1 292 ? 1.052 -3.982 34.491 1.00 87.06 292 PRO A C 1
ATOM 2354 O O . PRO A 1 292 ? 0.223 -4.621 35.146 1.00 87.06 292 PRO A O 1
ATOM 2357 N N . PRO A 1 293 ? 2.082 -4.591 33.873 1.00 85.56 293 PRO A N 1
ATOM 2358 C CA . PRO A 1 293 ? 2.344 -6.010 34.054 1.00 85.56 293 PRO A CA 1
ATOM 2359 C C . PRO A 1 293 ? 2.613 -6.313 35.537 1.00 85.56 293 PRO A C 1
ATOM 2361 O O . PRO A 1 293 ? 3.111 -5.446 36.263 1.00 85.56 293 PRO A O 1
ATOM 2364 N N . PRO A 1 294 ? 2.329 -7.542 35.996 1.00 85.06 294 PRO A N 1
ATOM 2365 C CA . PRO A 1 294 ? 2.590 -7.921 37.376 1.00 85.06 294 PRO A CA 1
ATOM 2366 C C . PRO A 1 294 ? 4.090 -7.822 37.688 1.00 85.06 294 PRO A C 1
ATOM 2368 O O . PRO A 1 294 ? 4.930 -8.202 36.872 1.00 85.06 294 PRO A O 1
ATOM 2371 N N . GLU A 1 295 ? 4.431 -7.335 38.885 1.00 85.50 295 GLU A N 1
ATOM 2372 C CA . GLU A 1 295 ? 5.830 -7.200 39.327 1.00 85.50 295 GLU A CA 1
ATOM 2373 C C . GLU A 1 295 ? 6.560 -8.549 39.379 1.00 85.50 295 GLU A C 1
ATOM 2375 O O . GLU A 1 295 ? 7.775 -8.623 39.187 1.00 85.50 295 GLU A O 1
ATOM 2380 N N . THR A 1 296 ? 5.816 -9.625 39.631 1.00 87.31 296 THR A N 1
ATOM 2381 C CA . THR A 1 296 ? 6.322 -10.993 39.657 1.00 87.31 296 THR A CA 1
ATOM 2382 C C . THR A 1 296 ? 5.634 -11.838 38.584 1.00 87.31 296 THR A C 1
ATOM 2384 O O . THR A 1 296 ? 4.415 -11.746 38.416 1.00 87.31 296 THR A O 1
ATOM 2387 N N . PRO A 1 297 ? 6.382 -12.687 37.851 1.00 87.19 297 PRO A N 1
ATOM 2388 C CA . PRO A 1 297 ? 5.788 -13.595 36.880 1.00 87.19 297 PRO A CA 1
ATOM 2389 C C . PRO A 1 297 ? 4.745 -14.502 37.535 1.00 87.19 297 PRO A C 1
ATOM 2391 O O . PRO A 1 297 ? 5.019 -15.154 38.545 1.00 87.19 297 PRO A O 1
ATOM 2394 N N . VAL A 1 298 ? 3.560 -14.554 36.935 1.00 83.62 298 VAL A N 1
ATOM 2395 C CA . VAL A 1 298 ? 2.476 -15.440 37.359 1.00 83.62 298 VAL A CA 1
ATOM 2396 C C . VAL A 1 298 ? 2.564 -16.727 36.534 1.00 83.62 298 VAL A C 1
ATOM 2398 O O . VAL A 1 298 ? 2.670 -16.639 35.308 1.00 83.62 298 VAL A O 1
ATOM 2401 N N . PRO A 1 299 ? 2.557 -17.918 37.160 1.00 81.62 299 PRO A N 1
ATOM 2402 C CA . PRO A 1 299 ? 2.522 -19.171 36.418 1.00 81.62 299 PRO A CA 1
ATOM 2403 C C . PRO A 1 299 ? 1.219 -19.270 35.621 1.00 81.62 299 PRO A C 1
ATOM 2405 O O . PRO A 1 299 ? 0.141 -18.967 36.135 1.00 81.62 299 PRO A O 1
ATOM 2408 N N . LEU A 1 300 ? 1.337 -19.689 34.365 1.00 81.38 300 LEU A N 1
ATOM 2409 C CA . LEU A 1 300 ? 0.191 -19.923 33.492 1.00 81.38 300 LEU A CA 1
ATOM 2410 C C . LEU A 1 300 ? -0.472 -21.257 33.846 1.00 81.38 300 LEU A C 1
ATOM 2412 O O . LEU A 1 300 ? 0.187 -22.149 34.378 1.00 81.38 300 LEU A O 1
ATOM 2416 N N . GLY A 1 301 ? -1.768 -21.388 33.561 1.00 78.62 301 GLY A N 1
ATOM 2417 C CA . GLY A 1 301 ? -2.436 -22.686 33.643 1.00 78.62 301 GLY A CA 1
ATOM 2418 C C . GLY A 1 301 ? -1.881 -23.642 32.585 1.00 78.62 301 GLY A C 1
ATOM 2419 O O . GLY A 1 301 ? -1.608 -23.215 31.465 1.00 78.62 301 GLY A O 1
ATOM 2420 N N . ASP A 1 302 ? -1.736 -24.923 32.929 1.00 77.25 302 ASP A N 1
ATOM 2421 C CA . ASP A 1 302 ? -1.123 -25.934 32.050 1.00 77.25 302 ASP A CA 1
ATOM 2422 C C . ASP A 1 302 ? -1.894 -26.155 30.725 1.00 77.25 302 ASP A C 1
ATOM 2424 O O . ASP A 1 302 ? -1.310 -26.613 29.742 1.00 77.25 302 ASP A O 1
ATOM 2428 N N . ASP A 1 303 ? -3.175 -25.770 30.678 1.00 82.88 303 ASP A N 1
ATOM 2429 C CA . ASP A 1 303 ? -4.079 -25.944 29.530 1.00 82.88 303 ASP A CA 1
ATOM 2430 C C . ASP A 1 303 ? -4.339 -24.644 28.730 1.00 82.88 303 ASP A C 1
ATOM 2432 O O . ASP A 1 303 ? -5.260 -24.583 27.912 1.00 82.88 303 ASP A O 1
ATOM 2436 N N . ASP A 1 304 ? -3.566 -23.575 28.957 1.00 88.50 304 ASP A N 1
ATOM 2437 C CA . ASP A 1 304 ? -3.740 -22.308 28.236 1.00 88.50 304 ASP A CA 1
ATOM 2438 C C . ASP A 1 304 ? -2.897 -22.236 26.951 1.00 88.50 304 ASP A C 1
ATOM 2440 O O . ASP A 1 304 ? -1.676 -22.063 26.979 1.00 88.50 304 ASP A O 1
ATOM 2444 N N . TYR A 1 305 ? -3.578 -22.302 25.803 1.00 87.62 305 TYR A N 1
ATOM 2445 C CA . TYR A 1 305 ? -2.981 -22.184 24.467 1.00 87.62 305 TYR A CA 1
ATOM 2446 C C . TYR A 1 305 ? -3.365 -20.890 23.735 1.00 87.62 305 TYR A C 1
ATOM 2448 O O . TYR A 1 305 ? -3.203 -20.797 22.518 1.00 87.62 305 TYR A O 1
ATOM 2456 N N . SER A 1 306 ? -3.876 -19.886 24.452 1.00 90.81 306 SER A N 1
ATOM 2457 C CA . SER A 1 306 ? -4.333 -18.623 23.858 1.00 90.81 306 SER A CA 1
ATOM 2458 C C . SER A 1 306 ? -3.195 -17.769 23.280 1.00 90.81 306 SER A C 1
ATOM 2460 O O . SER A 1 306 ? -3.413 -17.002 22.343 1.00 90.81 306 SER A O 1
ATOM 2462 N N . LEU A 1 307 ? -1.969 -17.930 23.793 1.00 92.19 307 LEU A N 1
ATOM 2463 C CA . LEU A 1 307 ? -0.757 -17.307 23.265 1.00 92.19 307 LEU A CA 1
ATOM 2464 C C . LEU A 1 307 ? 0.403 -18.306 23.302 1.00 92.19 307 LEU A C 1
ATOM 2466 O O . LEU A 1 307 ? 0.879 -18.680 24.371 1.00 92.19 307 LEU A O 1
ATOM 2470 N N . VAL A 1 308 ? 0.889 -18.723 22.130 1.00 91.81 308 VAL A N 1
ATOM 2471 C CA . VAL A 1 308 ? 1.934 -19.750 22.02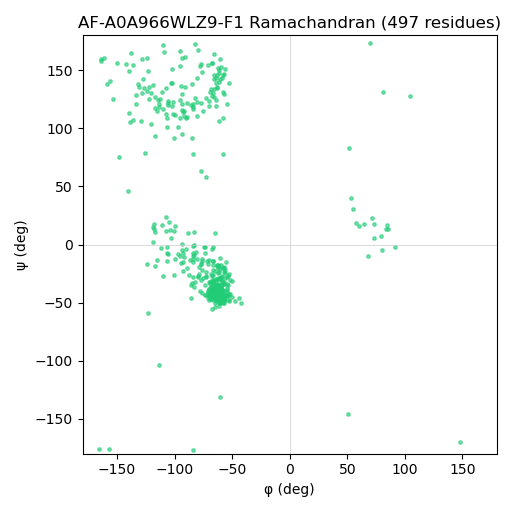1 1.00 91.81 308 VAL A CA 1
ATOM 2472 C C . VAL A 1 308 ? 3.075 -19.267 21.141 1.00 91.81 308 VAL A C 1
ATOM 2474 O O . VAL A 1 308 ? 2.870 -18.861 20.000 1.00 91.81 308 VAL A O 1
ATOM 2477 N N . PHE A 1 309 ? 4.297 -19.406 21.647 1.00 93.44 309 PHE A N 1
ATOM 2478 C CA . PHE A 1 309 ? 5.515 -19.164 20.883 1.00 93.44 309 PHE A CA 1
ATOM 2479 C C . PHE A 1 309 ? 6.029 -20.472 20.283 1.00 93.44 309 PHE A C 1
ATOM 2481 O O . PHE A 1 309 ? 6.046 -21.515 20.940 1.00 93.44 309 PHE A O 1
ATOM 2488 N N . VAL A 1 310 ? 6.444 -20.420 19.019 1.00 94.25 310 VAL A N 1
ATOM 2489 C CA . VAL A 1 310 ? 6.963 -21.573 18.276 1.00 94.25 310 VAL A CA 1
ATOM 2490 C C . VAL A 1 310 ? 8.312 -21.221 17.703 1.00 94.25 310 VAL A C 1
ATOM 2492 O O . VAL A 1 310 ? 8.477 -20.168 17.097 1.00 94.25 310 VAL A O 1
ATOM 2495 N N . GLN A 1 311 ? 9.262 -22.134 17.854 1.00 96.00 311 GLN A N 1
ATOM 2496 C CA . GLN A 1 311 ? 10.541 -22.052 17.175 1.00 96.00 311 GLN A CA 1
ATOM 2497 C C . GLN A 1 311 ? 10.641 -23.191 16.162 1.00 96.00 311 GLN A C 1
ATOM 2499 O O . GLN A 1 311 ? 10.486 -24.361 16.510 1.00 96.00 311 GLN A O 1
ATOM 2504 N N . ALA A 1 312 ? 10.915 -22.842 14.908 1.00 95.44 312 ALA A N 1
ATOM 2505 C CA . ALA A 1 312 ? 11.171 -23.780 13.822 1.00 95.44 312 ALA A CA 1
ATOM 2506 C C . ALA A 1 312 ? 12.539 -23.492 13.183 1.00 95.44 312 ALA A C 1
ATOM 2508 O O . ALA A 1 312 ? 13.101 -22.409 13.341 1.00 95.44 312 ALA A O 1
ATOM 2509 N N . HIS A 1 313 ? 13.096 -24.474 12.470 1.00 94.25 313 HIS A N 1
ATOM 2510 C CA . HIS A 1 313 ? 14.435 -24.373 11.867 1.00 94.25 313 HIS A CA 1
ATOM 2511 C C . HIS A 1 313 ? 14.434 -23.864 10.415 1.00 94.25 313 HIS A C 1
ATOM 2513 O O . HIS A 1 313 ? 15.500 -23.635 9.848 1.00 94.25 313 HIS A O 1
ATOM 2519 N N . SER A 1 314 ? 13.261 -23.715 9.794 1.00 95.88 314 SER A N 1
ATOM 2520 C CA . SER A 1 314 ? 13.093 -23.187 8.436 1.00 95.88 314 SER A CA 1
ATOM 2521 C C . SER A 1 314 ? 11.653 -22.725 8.207 1.00 95.88 314 SER A C 1
ATOM 2523 O O . SER A 1 314 ? 10.749 -23.205 8.889 1.00 95.88 314 SER A O 1
ATOM 2525 N N . ALA A 1 315 ? 11.435 -21.870 7.200 1.00 94.12 315 ALA A N 1
ATOM 2526 C CA . ALA A 1 315 ? 10.093 -21.443 6.788 1.00 94.12 315 ALA A CA 1
ATOM 2527 C C . ALA A 1 315 ? 9.203 -22.636 6.394 1.00 94.12 315 ALA A C 1
ATOM 2529 O O . ALA A 1 315 ? 8.038 -22.698 6.766 1.00 94.12 315 ALA A O 1
ATOM 2530 N N . GLN A 1 316 ? 9.772 -23.639 5.714 1.00 95.50 316 GLN A N 1
ATOM 2531 C CA . GLN A 1 316 ? 9.065 -24.883 5.400 1.00 95.50 316 GLN A CA 1
ATOM 2532 C C . GLN A 1 316 ? 8.555 -25.575 6.672 1.00 95.50 316 GLN A C 1
ATOM 2534 O O . GLN A 1 316 ? 7.378 -25.913 6.765 1.00 95.50 316 GLN A O 1
ATOM 2539 N N . ARG A 1 317 ? 9.431 -25.759 7.671 1.00 96.44 317 ARG A N 1
ATOM 2540 C CA . ARG A 1 317 ? 9.057 -26.444 8.912 1.00 96.44 317 ARG A CA 1
ATOM 2541 C C . ARG A 1 317 ? 8.087 -25.619 9.755 1.00 96.44 317 ARG A C 1
ATOM 2543 O O . ARG A 1 317 ? 7.230 -26.187 10.419 1.00 96.44 317 ARG A O 1
ATOM 2550 N N . GLU A 1 318 ? 8.222 -24.300 9.732 1.00 96.56 318 GLU A N 1
ATOM 2551 C CA . GLU A 1 318 ? 7.306 -23.372 10.393 1.00 96.56 318 GLU A CA 1
ATOM 2552 C C . GLU A 1 318 ? 5.877 -23.521 9.855 1.00 96.56 318 GLU A C 1
ATOM 2554 O O . GLU A 1 318 ? 4.944 -23.702 10.635 1.00 96.56 318 GLU A O 1
ATOM 2559 N N . VAL A 1 319 ? 5.719 -23.551 8.528 1.00 96.19 319 VAL A N 1
ATOM 2560 C CA . VAL A 1 319 ? 4.418 -23.741 7.871 1.00 96.19 319 VAL A CA 1
ATOM 2561 C C . VAL A 1 319 ? 3.852 -25.146 8.120 1.00 96.19 319 VAL A C 1
ATOM 2563 O O . VAL A 1 319 ? 2.650 -25.279 8.327 1.00 96.19 319 VAL A O 1
ATOM 2566 N N . GLU A 1 320 ? 4.683 -26.192 8.153 1.00 95.81 320 GLU A N 1
ATOM 2567 C CA . GLU A 1 320 ? 4.244 -27.548 8.535 1.00 95.81 320 GLU A CA 1
ATOM 2568 C C . GLU A 1 320 ? 3.691 -27.592 9.962 1.00 95.81 320 GLU A C 1
ATOM 2570 O O . GLU A 1 320 ? 2.597 -28.100 10.184 1.00 95.81 320 GLU A O 1
ATOM 2575 N N . VAL A 1 321 ? 4.421 -27.016 10.924 1.00 96.56 321 VAL A N 1
ATOM 2576 C CA . VAL A 1 321 ? 3.977 -26.951 12.325 1.00 96.56 321 VAL A CA 1
ATOM 2577 C C . VAL A 1 321 ? 2.696 -26.123 12.456 1.00 96.56 321 VAL A C 1
ATOM 2579 O O . VAL A 1 321 ? 1.830 -26.460 13.261 1.00 96.56 321 VAL A O 1
ATOM 2582 N N . LEU A 1 322 ? 2.561 -25.053 11.670 1.00 96.19 322 LEU A N 1
ATOM 2583 C CA . LEU A 1 322 ? 1.345 -24.249 11.612 1.00 96.19 322 LEU A CA 1
ATOM 2584 C C . LEU A 1 322 ? 0.153 -25.052 11.068 1.00 96.19 322 LEU A C 1
ATOM 2586 O O . LEU A 1 322 ? -0.915 -25.008 11.673 1.00 96.19 322 LEU A O 1
ATOM 2590 N N . HIS A 1 323 ? 0.333 -25.791 9.967 1.00 96.19 323 HIS A N 1
ATOM 2591 C CA . HIS A 1 323 ? -0.709 -26.645 9.377 1.00 96.19 323 HIS A CA 1
ATOM 2592 C C . HIS A 1 323 ? -1.206 -27.688 10.383 1.00 96.19 323 HIS A C 1
ATOM 2594 O O . HIS A 1 323 ? -2.407 -27.740 10.647 1.00 96.19 323 HIS A O 1
ATOM 2600 N N . ASP A 1 324 ? -0.292 -28.419 11.028 1.00 94.81 324 ASP A N 1
ATOM 2601 C CA . ASP A 1 324 ? -0.637 -29.436 12.031 1.00 94.81 324 ASP A CA 1
ATOM 2602 C C . ASP A 1 324 ? -1.409 -28.830 13.222 1.00 94.81 324 ASP A C 1
ATOM 2604 O O . ASP A 1 324 ? -2.342 -29.438 13.749 1.00 94.81 324 ASP A O 1
ATOM 2608 N N . ARG A 1 325 ? -1.056 -27.607 13.643 1.00 94.25 325 ARG A N 1
ATOM 2609 C CA . ARG A 1 325 ? -1.739 -26.900 14.739 1.00 94.25 325 ARG A CA 1
ATOM 2610 C C . ARG A 1 325 ? -3.129 -26.421 14.367 1.00 94.25 325 ARG A C 1
ATOM 2612 O O . ARG A 1 325 ? -4.052 -26.631 15.147 1.00 94.25 325 ARG A O 1
ATOM 2619 N N . ILE A 1 326 ? -3.279 -25.805 13.195 1.00 95.50 326 ILE A N 1
ATOM 2620 C CA . ILE A 1 326 ? -4.588 -25.374 12.692 1.00 95.50 326 ILE A CA 1
ATOM 2621 C C . ILE A 1 326 ? -5.510 -26.585 12.574 1.00 95.50 326 ILE A C 1
ATOM 2623 O O . ILE A 1 326 ? -6.651 -26.530 13.022 1.00 95.50 326 ILE A O 1
ATOM 2627 N N . LEU A 1 327 ? -4.997 -27.698 12.047 1.00 94.31 327 LEU A N 1
ATOM 2628 C CA . LEU A 1 327 ? -5.750 -28.940 11.964 1.00 94.31 327 LEU A CA 1
ATOM 2629 C C . LEU A 1 327 ? -6.159 -29.450 13.354 1.00 94.31 327 LEU A C 1
ATOM 2631 O O . LEU A 1 327 ? -7.297 -29.869 13.549 1.00 94.31 327 LEU A O 1
ATOM 2635 N N . GLY A 1 328 ? -5.255 -29.374 14.333 1.00 93.88 328 GLY A N 1
ATOM 2636 C CA . GLY A 1 328 ? -5.558 -29.679 15.730 1.00 93.88 328 GLY A CA 1
ATOM 2637 C C . GLY A 1 328 ? -6.689 -28.817 16.300 1.00 93.88 328 GLY A C 1
ATOM 2638 O O . GLY A 1 328 ? -7.595 -29.357 16.930 1.00 93.88 328 GLY A O 1
ATOM 2639 N N . TRP A 1 329 ? -6.677 -27.505 16.044 1.00 93.00 329 TRP A N 1
ATOM 2640 C CA . TRP A 1 329 ? -7.728 -26.585 16.492 1.00 93.00 329 TRP A CA 1
ATOM 2641 C C . TRP A 1 329 ? -9.079 -26.875 15.834 1.00 93.00 329 TRP A C 1
ATOM 2643 O O . TRP A 1 329 ? -10.075 -26.992 16.541 1.00 93.00 329 TRP A O 1
ATOM 2653 N N . LEU A 1 330 ? -9.105 -27.073 14.513 1.00 93.88 330 LEU A N 1
ATOM 2654 C CA . LEU A 1 330 ? -10.329 -27.395 13.768 1.00 93.88 330 LEU A CA 1
ATOM 2655 C C . LEU A 1 330 ? -10.932 -28.747 14.188 1.00 93.88 330 LEU A C 1
ATOM 2657 O O . LEU A 1 330 ? -12.148 -28.903 14.212 1.00 93.88 330 LEU A O 1
ATOM 2661 N N . ASN A 1 331 ? -10.095 -29.723 14.554 1.00 92.62 331 ASN A N 1
ATOM 2662 C CA . ASN A 1 331 ? -10.565 -31.013 15.067 1.00 92.62 331 ASN A CA 1
ATOM 2663 C C . ASN A 1 331 ? -11.077 -30.935 16.515 1.00 92.62 331 ASN A C 1
ATOM 2665 O O . ASN A 1 331 ? -11.918 -31.744 16.906 1.00 92.62 331 ASN A O 1
ATOM 2669 N N . ALA A 1 332 ? -10.549 -30.009 17.320 1.00 92.06 332 ALA A N 1
ATOM 2670 C CA . ALA A 1 332 ? -10.934 -29.843 18.719 1.00 92.06 332 ALA A CA 1
ATOM 2671 C C . ALA A 1 332 ? -12.217 -29.013 18.891 1.00 92.06 332 ALA A C 1
ATOM 2673 O O . ALA A 1 332 ? -12.979 -29.270 19.823 1.00 92.06 332 ALA A O 1
ATOM 2674 N N . ASP A 1 333 ? -12.462 -28.044 18.005 1.00 91.25 333 ASP A N 1
ATOM 2675 C CA . ASP A 1 333 ? -13.609 -27.137 18.064 1.00 91.25 333 ASP A CA 1
ATOM 2676 C C . ASP A 1 333 ? -14.354 -27.092 16.723 1.00 91.25 333 ASP A C 1
ATOM 2678 O O . ASP A 1 333 ? -13.918 -26.462 15.763 1.00 91.25 333 ASP A O 1
ATOM 2682 N N . ALA A 1 334 ? -15.528 -27.729 16.682 1.00 91.25 334 ALA A N 1
ATOM 2683 C CA . ALA A 1 334 ? -16.372 -27.784 15.489 1.00 91.25 334 ALA A CA 1
ATOM 2684 C C . ALA A 1 334 ? -17.028 -26.438 15.121 1.00 91.25 334 ALA A C 1
ATOM 2686 O O . ALA A 1 334 ? -17.583 -26.314 14.027 1.00 91.25 334 ALA A O 1
ATOM 2687 N N . SER A 1 335 ? -17.017 -25.450 16.024 1.00 92.62 335 SER A N 1
ATOM 2688 C CA . SER A 1 335 ? -17.521 -24.108 15.725 1.00 92.62 335 SER A CA 1
ATOM 2689 C C . SER A 1 335 ? -16.512 -23.274 14.934 1.00 92.62 335 SER A C 1
ATOM 2691 O O . SER A 1 335 ? -16.928 -22.430 14.140 1.00 92.62 335 SER A O 1
ATOM 2693 N N . LEU A 1 336 ? -15.214 -23.559 15.083 1.00 93.75 336 LEU A N 1
ATOM 2694 C CA . LEU A 1 336 ? -14.138 -22.837 14.416 1.00 93.75 336 LEU A CA 1
ATOM 2695 C C . LEU A 1 336 ? -14.135 -23.136 12.914 1.00 93.75 336 LEU A C 1
ATOM 2697 O O . LEU A 1 336 ? -14.019 -24.287 12.489 1.00 93.75 336 LEU A O 1
ATOM 2701 N N . GLN A 1 337 ? -14.225 -22.090 12.096 1.00 92.94 337 GLN A N 1
ATOM 2702 C CA . GLN A 1 337 ? -14.123 -22.203 10.647 1.00 92.94 337 GLN A CA 1
ATOM 2703 C C . GLN A 1 337 ? -12.737 -21.760 10.168 1.00 92.94 337 GLN A C 1
ATOM 2705 O O . GLN A 1 337 ? -12.133 -20.859 10.752 1.00 92.94 337 GLN A O 1
ATOM 2710 N N . PRO A 1 338 ? -12.229 -22.298 9.041 1.00 92.75 338 PRO A N 1
ATOM 2711 C CA . PRO A 1 338 ? -10.984 -21.810 8.447 1.00 92.75 338 PRO A CA 1
ATOM 2712 C C . PRO A 1 338 ? -10.984 -20.296 8.170 1.00 92.75 338 PRO A C 1
ATOM 2714 O O . PRO A 1 338 ? -9.934 -19.663 8.215 1.00 92.75 338 PRO A O 1
ATOM 2717 N N . SER A 1 339 ? -12.157 -19.696 7.922 1.00 90.81 339 SER A N 1
ATOM 2718 C CA . SER A 1 339 ? -12.318 -18.248 7.725 1.00 90.81 339 SER A CA 1
ATOM 2719 C C . SER A 1 339 ? -12.034 -17.399 8.967 1.00 90.81 339 SER A C 1
ATOM 2721 O O . SER A 1 339 ? -11.812 -16.198 8.824 1.00 90.81 339 SER A O 1
ATOM 2723 N N . ASP A 1 340 ? -12.033 -18.002 10.156 1.00 93.19 340 ASP A N 1
ATOM 2724 C CA . ASP A 1 340 ? -11.750 -17.324 11.425 1.00 93.19 340 ASP A CA 1
ATOM 2725 C C . ASP A 1 340 ? -10.239 -17.226 11.697 1.00 93.19 340 ASP A C 1
ATOM 2727 O O . ASP A 1 340 ? -9.802 -16.561 12.637 1.00 93.19 340 ASP A O 1
ATOM 2731 N N . ILE A 1 341 ? -9.419 -17.874 10.862 1.00 94.75 341 ILE A N 1
ATOM 2732 C CA . ILE A 1 341 ? -7.973 -17.990 11.038 1.00 94.75 341 ILE A CA 1
ATOM 2733 C C . ILE A 1 341 ? -7.260 -17.067 10.047 1.00 94.75 341 ILE A C 1
ATOM 2735 O O . ILE A 1 341 ? -7.377 -17.211 8.831 1.00 94.75 341 ILE A O 1
ATOM 2739 N N . MET A 1 342 ? -6.453 -16.138 10.568 1.00 95.00 342 MET A N 1
ATOM 2740 C CA . MET A 1 342 ? -5.593 -15.266 9.765 1.00 95.00 342 MET A CA 1
ATOM 2741 C C . MET A 1 342 ? -4.119 -15.570 10.033 1.00 95.00 342 MET A C 1
ATOM 2743 O O . MET A 1 342 ? -3.649 -15.478 11.165 1.00 95.00 342 MET A O 1
ATOM 2747 N N . VAL A 1 343 ? -3.377 -15.876 8.969 1.00 94.75 343 VAL A N 1
ATOM 2748 C CA . VAL A 1 343 ? -1.924 -16.076 9.014 1.00 94.75 343 VAL A CA 1
ATOM 2749 C C . VAL A 1 343 ? -1.247 -14.862 8.390 1.00 94.75 343 VAL A C 1
ATOM 2751 O O . VAL A 1 343 ? -1.463 -14.560 7.219 1.00 94.75 343 VAL A O 1
ATOM 2754 N N . MET A 1 344 ? -0.419 -14.168 9.170 1.00 94.88 344 MET A N 1
ATOM 2755 C CA . MET A 1 344 ? 0.348 -13.010 8.708 1.00 94.88 344 MET A CA 1
ATOM 2756 C C . MET A 1 344 ? 1.836 -13.349 8.664 1.00 94.88 344 MET A C 1
ATOM 2758 O O . MET A 1 344 ? 2.388 -13.851 9.639 1.00 94.88 344 MET A O 1
ATOM 2762 N N . VAL A 1 345 ? 2.487 -13.038 7.544 1.00 92.50 345 VAL A N 1
ATOM 2763 C CA . VAL A 1 345 ? 3.930 -13.230 7.337 1.00 92.50 345 VAL A CA 1
ATOM 2764 C C . VAL A 1 345 ? 4.589 -11.898 6.970 1.00 92.50 345 VAL A C 1
ATOM 2766 O O . VAL A 1 345 ? 3.938 -11.054 6.352 1.00 92.50 345 VAL A O 1
ATOM 2769 N N . PRO A 1 346 ? 5.868 -11.680 7.323 1.00 87.62 346 PRO A N 1
ATOM 2770 C CA . PRO A 1 346 ? 6.556 -10.421 7.034 1.00 87.62 346 PRO A CA 1
ATOM 2771 C C . PRO A 1 346 ? 6.849 -10.224 5.539 1.00 87.62 346 PRO A C 1
ATOM 2773 O O . PRO A 1 346 ? 6.847 -9.092 5.062 1.00 87.62 346 PRO A O 1
ATOM 2776 N N . ASP A 1 347 ? 7.090 -11.314 4.803 1.00 87.38 347 ASP A N 1
ATOM 2777 C CA . ASP A 1 347 ? 7.317 -11.307 3.357 1.00 87.38 347 ASP A CA 1
ATOM 2778 C C . ASP A 1 347 ? 6.545 -12.455 2.694 1.00 87.38 347 ASP A C 1
ATOM 2780 O O . ASP A 1 347 ? 6.902 -13.633 2.799 1.00 87.38 347 ASP A O 1
ATOM 2784 N N . MET A 1 348 ? 5.474 -12.099 1.985 1.00 88.81 348 MET A N 1
ATOM 2785 C CA . MET A 1 348 ? 4.640 -13.070 1.283 1.00 88.81 348 MET A CA 1
ATOM 2786 C C . MET A 1 348 ? 5.376 -13.748 0.120 1.00 88.81 348 MET A C 1
ATOM 2788 O O . MET A 1 348 ? 5.133 -14.921 -0.156 1.00 88.81 348 MET A O 1
ATOM 2792 N N . ALA A 1 349 ? 6.302 -13.058 -0.555 1.00 84.81 349 ALA A N 1
ATOM 2793 C CA . ALA A 1 349 ? 7.032 -13.633 -1.683 1.00 84.81 349 ALA A CA 1
ATOM 2794 C C . ALA A 1 349 ? 7.942 -14.786 -1.237 1.00 84.81 349 ALA A C 1
ATOM 2796 O O . ALA A 1 349 ? 8.096 -15.767 -1.965 1.00 84.81 349 ALA A O 1
ATOM 2797 N N . GLN A 1 350 ? 8.498 -14.688 -0.027 1.00 87.94 350 GLN A N 1
ATOM 2798 C CA . GLN A 1 350 ? 9.308 -15.743 0.572 1.00 87.94 350 GLN A CA 1
ATOM 2799 C C . GLN A 1 350 ? 8.460 -16.935 1.045 1.00 87.94 350 GLN A C 1
ATOM 2801 O O . GLN A 1 350 ? 8.848 -18.082 0.828 1.00 87.94 350 GLN A O 1
ATOM 2806 N N . PHE A 1 351 ? 7.318 -16.690 1.696 1.00 91.69 351 PHE A N 1
ATOM 2807 C CA . PHE A 1 351 ? 6.527 -17.750 2.337 1.00 91.69 351 PHE A CA 1
ATOM 2808 C C . PHE A 1 351 ? 5.513 -18.436 1.413 1.00 91.69 351 PHE A C 1
ATOM 2810 O O . PHE A 1 351 ? 5.206 -19.608 1.637 1.00 91.69 351 PHE A O 1
ATOM 2817 N N . ALA A 1 352 ? 5.019 -17.773 0.362 1.00 90.00 352 ALA A N 1
ATOM 2818 C CA . ALA A 1 352 ? 3.983 -18.329 -0.513 1.00 90.00 352 ALA A CA 1
ATOM 2819 C C . ALA A 1 352 ? 4.327 -19.719 -1.097 1.00 90.00 352 ALA A C 1
ATOM 2821 O O . ALA A 1 352 ? 3.470 -20.602 -1.025 1.00 90.00 352 ALA A O 1
ATOM 2822 N N . PRO A 1 353 ? 5.553 -19.995 -1.601 1.00 89.75 353 PRO A N 1
ATOM 2823 C CA . PRO A 1 353 ? 5.904 -21.333 -2.086 1.00 89.75 353 PRO A CA 1
ATOM 2824 C C . PRO A 1 353 ? 5.797 -22.417 -1.004 1.00 89.75 353 PRO A C 1
ATOM 2826 O O . PRO A 1 353 ? 5.328 -23.518 -1.281 1.00 89.75 353 PRO A O 1
ATOM 2829 N N . HIS A 1 354 ? 6.188 -22.098 0.234 1.00 93.50 354 HIS A N 1
ATOM 2830 C CA . HIS A 1 354 ? 6.105 -23.018 1.371 1.00 93.50 354 HIS A CA 1
ATOM 2831 C C . HIS A 1 354 ? 4.651 -23.273 1.783 1.00 93.50 354 HIS A C 1
ATOM 2833 O O . HIS A 1 354 ? 4.272 -24.421 2.008 1.00 93.50 354 HIS A O 1
ATOM 2839 N N . ILE A 1 355 ? 3.818 -22.226 1.803 1.00 92.75 355 ILE A N 1
ATOM 2840 C CA . ILE A 1 355 ? 2.374 -22.340 2.058 1.00 92.75 355 ILE A CA 1
ATOM 2841 C C . ILE A 1 355 ? 1.729 -23.253 1.011 1.00 92.75 355 ILE A C 1
ATOM 2843 O O . ILE A 1 355 ? 1.058 -24.217 1.374 1.00 92.75 355 ILE A O 1
ATOM 2847 N N . HIS A 1 356 ? 1.996 -23.022 -0.278 1.00 90.75 356 HIS A N 1
ATOM 2848 C CA . HIS A 1 356 ? 1.461 -23.862 -1.349 1.00 90.75 356 HIS A CA 1
ATOM 2849 C C . HIS A 1 356 ? 1.942 -25.313 -1.268 1.00 90.75 356 HIS A C 1
ATOM 2851 O O . HIS A 1 356 ? 1.151 -26.227 -1.486 1.00 90.75 356 HIS A O 1
ATOM 2857 N N . ALA A 1 357 ? 3.208 -25.541 -0.914 1.00 91.25 357 ALA A N 1
ATOM 2858 C CA . ALA A 1 357 ? 3.751 -26.888 -0.770 1.00 91.25 357 ALA A CA 1
ATOM 2859 C C . ALA A 1 357 ? 3.109 -27.670 0.390 1.00 91.25 357 ALA A C 1
ATOM 2861 O O . ALA A 1 357 ? 2.873 -28.869 0.261 1.00 91.25 357 ALA A O 1
ATOM 2862 N N . VAL A 1 358 ? 2.824 -27.015 1.520 1.00 92.69 358 VAL A N 1
ATOM 2863 C CA . VAL A 1 358 ? 2.287 -27.678 2.721 1.00 92.69 358 VAL A CA 1
ATOM 2864 C C . VAL A 1 358 ? 0.766 -27.802 2.685 1.00 92.69 358 VAL A C 1
ATOM 2866 O O . VAL A 1 358 ? 0.248 -28.879 2.973 1.00 92.69 358 VAL A O 1
ATOM 2869 N N . PHE A 1 359 ? 0.052 -26.733 2.329 1.00 91.88 359 PHE A N 1
ATOM 2870 C CA . PHE A 1 359 ? -1.413 -26.728 2.307 1.00 91.88 359 PHE A CA 1
ATOM 2871 C C . PHE A 1 359 ? -1.967 -27.286 0.988 1.00 91.88 359 PHE A C 1
ATOM 2873 O O . PHE A 1 359 ? -2.989 -27.957 0.982 1.00 91.88 359 PHE A O 1
ATOM 2880 N N . GLY A 1 360 ? -1.280 -27.076 -0.142 1.00 87.31 360 GLY A N 1
ATOM 2881 C CA . GLY A 1 360 ? -1.743 -27.538 -1.457 1.00 87.31 360 GLY A CA 1
ATOM 2882 C C . GLY A 1 360 ? -1.540 -29.032 -1.731 1.00 87.31 360 GLY A C 1
ATOM 2883 O O . GLY A 1 360 ? -2.184 -29.570 -2.627 1.00 87.31 360 GLY A O 1
ATOM 2884 N N . ARG A 1 361 ? -0.683 -29.730 -0.971 1.00 83.94 361 ARG A N 1
ATOM 2885 C CA . ARG A 1 361 ? -0.379 -31.161 -1.195 1.00 83.94 361 ARG A CA 1
ATOM 2886 C C . ARG A 1 361 ? -1.588 -32.091 -1.029 1.00 83.94 361 ARG A C 1
ATOM 2888 O O . ARG A 1 361 ? -1.594 -33.171 -1.615 1.00 83.94 361 ARG A O 1
ATOM 2895 N N . HIS A 1 362 ? -2.590 -31.675 -0.253 1.00 82.88 362 HIS A N 1
ATOM 2896 C CA . HIS A 1 362 ? -3.763 -32.490 0.093 1.00 82.88 362 HIS A CA 1
ATOM 2897 C C . HIS A 1 362 ? -5.008 -32.167 -0.742 1.00 82.88 362 HIS A C 1
ATOM 2899 O O . HIS A 1 362 ? -5.925 -32.984 -0.804 1.00 82.88 362 HIS A O 1
ATOM 2905 N N . ALA A 1 363 ? -4.993 -31.052 -1.481 1.00 77.25 363 ALA A N 1
ATOM 2906 C CA . ALA A 1 363 ? -6.136 -30.541 -2.245 1.00 77.25 363 ALA A CA 1
ATOM 2907 C C . ALA A 1 363 ? -6.619 -31.471 -3.380 1.00 77.25 363 ALA A C 1
ATOM 2909 O O . ALA A 1 363 ? -7.741 -31.344 -3.864 1.00 77.25 363 ALA A O 1
ATOM 2910 N N . ASN A 1 364 ? -5.796 -32.435 -3.810 1.00 75.88 364 ASN A N 1
ATOM 2911 C CA . ASN A 1 364 ? -6.143 -33.389 -4.873 1.00 75.88 364 ASN A CA 1
ATOM 2912 C C . ASN A 1 364 ? -6.971 -34.595 -4.381 1.00 75.88 364 ASN A C 1
ATOM 2914 O O . ASN A 1 364 ? -7.143 -35.563 -5.121 1.00 75.88 364 ASN A O 1
ATOM 2918 N N . GLY A 1 365 ? -7.470 -34.566 -3.140 1.00 72.00 365 GLY A N 1
ATOM 2919 C CA . GLY A 1 365 ? -8.343 -35.606 -2.584 1.00 72.00 365 GLY A CA 1
ATOM 2920 C C . GLY A 1 365 ? -7.622 -36.868 -2.101 1.00 72.00 365 GLY A C 1
ATOM 2921 O O . GLY A 1 365 ? -8.280 -37.838 -1.737 1.00 72.00 365 GLY A O 1
ATOM 2922 N N . SER A 1 366 ? -6.286 -36.870 -2.071 1.00 74.88 366 SER A N 1
ATOM 2923 C CA . SER A 1 366 ? -5.484 -37.991 -1.555 1.00 74.88 366 SER A CA 1
ATOM 2924 C C . SER A 1 366 ? -5.642 -38.191 -0.042 1.00 74.88 366 SER A C 1
ATOM 2926 O O . SER A 1 366 ? -5.553 -39.319 0.439 1.00 74.88 366 SER A O 1
ATOM 2928 N N . SER A 1 367 ? -5.860 -37.101 0.700 1.00 83.56 367 SER A N 1
ATOM 2929 C CA . SER A 1 367 ? -6.020 -37.086 2.162 1.00 83.56 367 SER A CA 1
ATOM 2930 C C . SER A 1 367 ? -6.983 -35.960 2.562 1.00 83.56 367 SER A C 1
ATOM 2932 O O . SER A 1 367 ? -6.534 -34.900 3.002 1.00 83.56 367 SER A O 1
ATOM 2934 N N . PRO A 1 368 ? -8.301 -36.139 2.355 1.00 82.00 368 PRO A N 1
ATOM 2935 C CA . PRO A 1 368 ? -9.290 -35.091 2.607 1.00 82.00 368 PRO A CA 1
ATOM 2936 C C . PRO A 1 368 ? -9.332 -34.658 4.078 1.00 82.00 368 PRO A C 1
ATOM 2938 O O . PRO A 1 368 ? -9.603 -33.499 4.361 1.00 82.00 368 PRO A O 1
ATOM 2941 N N . GLU A 1 369 ? -9.003 -35.547 5.019 1.00 84.69 369 GLU A N 1
ATOM 2942 C CA . GLU A 1 369 ? -8.911 -35.217 6.446 1.00 84.69 369 GLU A CA 1
ATOM 2943 C C . GLU A 1 369 ? -7.765 -34.254 6.805 1.00 84.69 369 GLU A C 1
ATOM 2945 O O . GLU A 1 369 ? -7.756 -33.709 7.904 1.00 84.69 369 GLU A O 1
ATOM 2950 N N . LEU A 1 370 ? -6.801 -34.041 5.902 1.00 86.75 370 LEU A N 1
ATOM 2951 C CA . LEU A 1 370 ? -5.675 -33.116 6.086 1.00 86.75 370 LEU A CA 1
ATOM 2952 C C . LEU A 1 370 ? -5.812 -31.840 5.240 1.00 86.75 370 LEU A C 1
ATOM 2954 O O . LEU A 1 370 ? -4.929 -30.975 5.285 1.00 86.75 370 LEU A O 1
ATOM 2958 N N . ASP A 1 371 ? -6.874 -31.737 4.440 1.00 91.38 371 ASP A N 1
ATOM 2959 C CA . ASP A 1 371 ? -7.094 -30.622 3.529 1.00 91.38 371 ASP A CA 1
ATOM 2960 C C . ASP A 1 371 ? -7.751 -29.447 4.264 1.00 91.38 371 ASP A C 1
ATOM 2962 O O . ASP A 1 371 ? -8.871 -29.546 4.765 1.00 91.38 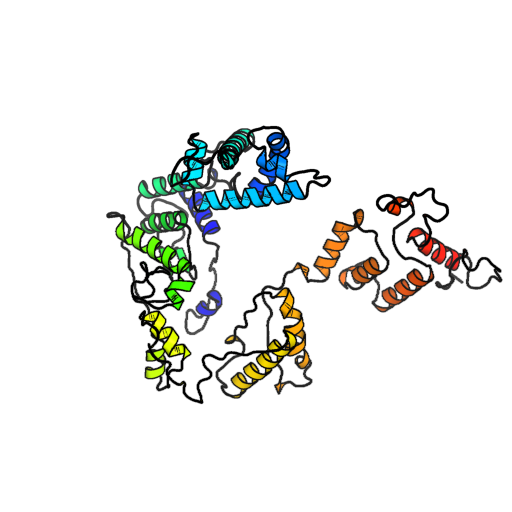371 ASP A O 1
ATOM 2966 N N . ILE A 1 372 ? -7.034 -28.323 4.343 1.00 92.06 372 ILE A N 1
ATOM 2967 C CA . ILE A 1 372 ? -7.522 -27.083 4.951 1.00 92.06 372 ILE A CA 1
ATOM 2968 C C . ILE A 1 372 ? -7.610 -26.031 3.841 1.00 92.06 372 ILE A C 1
ATOM 2970 O O . ILE A 1 372 ? -6.566 -25.622 3.319 1.00 92.06 372 ILE A O 1
ATOM 2974 N N . PRO A 1 373 ? -8.820 -25.549 3.494 1.00 92.00 373 PRO A N 1
ATOM 2975 C CA . PRO A 1 373 ? -8.984 -24.490 2.510 1.00 92.00 373 PRO A CA 1
ATOM 2976 C C . PRO A 1 373 ? -8.221 -23.229 2.919 1.00 92.00 373 PRO A C 1
ATOM 2978 O O . PRO A 1 373 ? -8.346 -22.750 4.046 1.00 92.00 373 PRO A O 1
ATOM 2981 N N . TYR A 1 374 ? -7.455 -22.665 1.989 1.00 92.50 374 TYR A N 1
ATOM 2982 C CA . TYR A 1 374 ? -6.673 -21.455 2.221 1.00 92.50 374 TYR A CA 1
ATOM 2983 C C . TYR A 1 374 ? -6.677 -20.554 0.986 1.00 92.50 374 TYR A C 1
ATOM 2985 O O . TYR A 1 374 ? -6.851 -21.003 -0.148 1.00 92.50 374 TYR A O 1
ATOM 2993 N N . SER A 1 375 ? -6.453 -19.263 1.214 1.00 90.19 375 SER A N 1
ATOM 2994 C CA . SER A 1 375 ? -6.233 -18.277 0.161 1.00 90.19 375 SER A CA 1
ATOM 2995 C C . SER A 1 375 ? -5.035 -17.422 0.536 1.00 90.19 375 SER A C 1
ATOM 2997 O O . SER A 1 375 ? -4.983 -16.869 1.631 1.00 90.19 375 SER A O 1
ATOM 2999 N N . VAL A 1 376 ? -4.085 -17.289 -0.386 1.00 87.56 376 VAL A N 1
ATOM 3000 C CA . VAL A 1 376 ? -2.914 -16.427 -0.209 1.00 87.56 376 VAL A CA 1
ATOM 3001 C C . VAL A 1 376 ? -3.226 -15.060 -0.806 1.00 87.56 376 VAL A C 1
ATOM 3003 O O . VAL A 1 376 ? -3.432 -14.933 -2.012 1.00 87.56 376 VAL A O 1
ATOM 3006 N N . THR A 1 377 ? -3.289 -14.035 0.039 1.00 80.88 377 THR A N 1
ATOM 3007 C CA . THR A 1 377 ? -3.439 -12.634 -0.378 1.00 80.88 377 THR A CA 1
ATOM 3008 C C . THR A 1 377 ? -2.073 -11.951 -0.461 1.00 80.88 377 THR A C 1
ATOM 3010 O O . THR A 1 377 ? -1.073 -12.494 -0.008 1.00 80.88 377 THR A O 1
ATOM 3013 N N . ASP A 1 378 ? -1.999 -10.776 -1.087 1.00 71.12 378 ASP A N 1
ATOM 3014 C CA . ASP A 1 378 ? -0.772 -9.961 -1.185 1.00 71.12 378 ASP A CA 1
ATOM 3015 C C . ASP A 1 378 ? 0.399 -10.579 -1.975 1.00 71.12 378 ASP A C 1
ATOM 3017 O O . ASP A 1 378 ? 1.534 -10.100 -1.920 1.00 71.12 378 ASP A O 1
ATOM 3021 N N . SER A 1 379 ? 0.136 -11.595 -2.802 1.00 69.44 379 SER A N 1
ATOM 3022 C CA . SER A 1 379 ? 1.112 -12.050 -3.795 1.00 69.44 379 SER A CA 1
ATOM 3023 C C . SER A 1 379 ? 1.346 -10.961 -4.843 1.00 69.44 379 SER A C 1
ATOM 3025 O O . SER A 1 379 ? 0.393 -10.401 -5.394 1.00 69.44 379 SER A O 1
ATOM 3027 N N . THR A 1 380 ? 2.604 -10.676 -5.181 1.00 70.56 380 THR A N 1
ATOM 3028 C CA . THR A 1 380 ? 2.884 -9.689 -6.229 1.00 70.56 380 THR A CA 1
ATOM 3029 C C . THR A 1 380 ? 2.392 -10.207 -7.591 1.00 70.56 380 THR A C 1
ATOM 3031 O O . THR A 1 380 ? 2.766 -11.312 -7.992 1.00 70.56 380 THR A O 1
ATOM 3034 N N . PRO A 1 381 ? 1.632 -9.414 -8.377 1.00 74.19 381 PRO A N 1
ATOM 3035 C CA . PRO A 1 381 ? 1.237 -9.807 -9.734 1.00 74.19 381 PRO A CA 1
ATOM 3036 C C . PRO A 1 381 ? 2.430 -10.125 -10.645 1.00 74.19 381 PRO A C 1
ATOM 3038 O O . PRO A 1 381 ? 2.286 -10.827 -11.639 1.00 74.19 381 PRO A O 1
ATOM 3041 N N . ARG A 1 382 ? 3.628 -9.642 -10.286 1.00 73.25 382 ARG A N 1
ATOM 3042 C CA . ARG A 1 382 ? 4.893 -9.934 -10.973 1.00 73.25 382 ARG A CA 1
ATOM 3043 C C . ARG A 1 382 ? 5.276 -11.414 -10.960 1.00 73.25 382 ARG A C 1
ATOM 3045 O O . ARG A 1 382 ? 6.026 -11.831 -11.833 1.00 73.25 382 ARG A O 1
ATOM 3052 N N . ALA A 1 383 ? 4.778 -12.204 -10.009 1.00 74.50 383 ALA A N 1
ATOM 3053 C CA . ALA A 1 383 ? 5.015 -13.646 -9.982 1.00 74.50 383 ALA A CA 1
ATOM 3054 C C . ALA A 1 383 ? 4.170 -14.411 -11.018 1.00 74.50 383 ALA A C 1
ATOM 3056 O O . ALA A 1 383 ? 4.455 -15.570 -11.308 1.00 74.50 383 ALA A O 1
ATOM 3057 N N . HIS A 1 384 ? 3.140 -13.782 -11.594 1.00 83.56 384 HIS A N 1
ATOM 3058 C CA . HIS A 1 384 ? 2.273 -14.438 -12.564 1.00 83.56 384 HIS A CA 1
ATOM 3059 C C . HIS A 1 384 ? 3.033 -14.703 -13.883 1.00 83.56 384 HIS A C 1
ATOM 3061 O O . HIS A 1 384 ? 3.591 -13.755 -14.447 1.00 83.56 384 HIS A O 1
ATOM 3067 N N . PRO A 1 385 ? 2.996 -15.926 -14.456 1.00 86.06 385 PRO A N 1
ATOM 3068 C CA . PRO A 1 385 ? 3.775 -16.274 -15.652 1.00 86.06 385 PRO A CA 1
ATOM 3069 C C . PRO A 1 385 ? 3.555 -15.337 -16.849 1.00 86.06 385 PRO A C 1
ATOM 3071 O O . PRO A 1 385 ? 4.501 -14.950 -17.526 1.00 86.06 385 PRO A O 1
ATOM 3074 N N . LEU A 1 386 ? 2.311 -14.896 -17.085 1.00 90.44 386 LEU A N 1
ATOM 3075 C CA . LEU A 1 386 ? 2.014 -13.899 -18.130 1.00 90.44 386 LEU A CA 1
ATOM 3076 C C . LEU A 1 386 ? 2.716 -12.554 -17.903 1.00 90.44 386 LEU A C 1
ATOM 3078 O O . LEU A 1 386 ? 3.161 -11.933 -18.862 1.00 90.44 386 LEU A O 1
ATOM 3082 N N . VAL A 1 387 ? 2.811 -12.094 -16.654 1.00 90.19 387 VAL A N 1
ATOM 3083 C CA . VAL A 1 387 ? 3.456 -10.814 -16.335 1.00 90.19 387 VAL A CA 1
ATOM 3084 C C . VAL A 1 387 ? 4.966 -10.933 -16.524 1.00 90.19 387 VAL A C 1
ATOM 3086 O O . VAL A 1 387 ? 5.567 -10.038 -17.109 1.00 90.19 387 VAL A O 1
ATOM 3089 N N . GLN A 1 388 ? 5.562 -12.062 -16.128 1.00 88.19 388 GLN A N 1
ATOM 3090 C CA . GLN A 1 388 ? 6.977 -12.360 -16.382 1.00 88.19 388 GLN A CA 1
ATOM 3091 C C . GLN A 1 388 ? 7.293 -12.444 -17.881 1.00 88.19 388 GLN A C 1
ATOM 3093 O O . GLN A 1 388 ? 8.308 -11.910 -18.332 1.00 88.19 388 GLN A O 1
ATOM 3098 N N . ALA A 1 389 ? 6.407 -13.059 -18.672 1.00 92.12 389 ALA A N 1
ATOM 3099 C CA . ALA A 1 389 ? 6.532 -13.088 -20.126 1.00 92.12 389 ALA A CA 1
ATOM 3100 C C . ALA A 1 389 ? 6.500 -11.675 -20.725 1.00 92.12 389 ALA A C 1
ATOM 3102 O O . ALA A 1 389 ? 7.359 -11.336 -21.534 1.00 92.12 389 ALA A O 1
ATOM 3103 N N . VAL A 1 390 ? 5.553 -10.829 -20.305 1.00 93.75 390 VAL A N 1
ATOM 3104 C CA . VAL A 1 390 ? 5.476 -9.434 -20.770 1.00 93.75 390 VAL A CA 1
ATOM 3105 C C . VAL A 1 390 ? 6.716 -8.638 -20.359 1.00 93.75 390 VAL A C 1
ATOM 3107 O O . VAL A 1 390 ? 7.256 -7.914 -21.190 1.00 93.75 390 VAL A O 1
ATOM 3110 N N . ASP A 1 391 ? 7.208 -8.791 -19.128 1.00 90.75 391 ASP A N 1
ATOM 3111 C CA . ASP A 1 391 ? 8.431 -8.121 -18.666 1.00 90.75 391 ASP A CA 1
ATOM 3112 C C . ASP A 1 391 ? 9.654 -8.537 -19.503 1.00 90.75 391 ASP A C 1
ATOM 3114 O O . ASP A 1 391 ? 10.395 -7.687 -19.996 1.00 90.75 391 ASP A O 1
ATOM 3118 N N . THR A 1 392 ? 9.791 -9.836 -19.785 1.00 91.25 392 THR A N 1
ATOM 3119 C CA . THR A 1 392 ? 10.829 -10.366 -20.687 1.00 91.25 392 THR A CA 1
ATOM 3120 C C . THR A 1 392 ? 10.719 -9.750 -22.085 1.00 91.25 392 THR A C 1
ATOM 3122 O O . THR A 1 392 ? 11.723 -9.327 -22.658 1.00 91.25 392 THR A O 1
ATOM 3125 N N . LEU A 1 393 ? 9.499 -9.645 -22.629 1.00 92.50 393 LEU A N 1
ATOM 3126 C CA . LEU A 1 393 ? 9.248 -9.053 -23.946 1.00 92.50 393 LEU A CA 1
ATOM 3127 C C . LEU A 1 393 ? 9.598 -7.557 -23.995 1.00 92.50 393 LEU A C 1
ATOM 3129 O O . LEU A 1 393 ? 10.172 -7.093 -24.979 1.00 92.50 39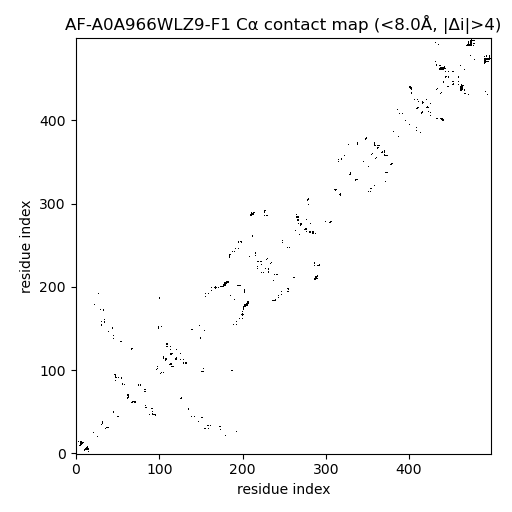3 LEU A O 1
ATOM 3133 N N . LEU A 1 394 ? 9.296 -6.802 -22.936 1.00 93.81 394 LEU A N 1
ATOM 3134 C CA . LEU A 1 394 ? 9.650 -5.382 -22.830 1.00 93.81 394 LEU A CA 1
ATOM 3135 C C . LEU A 1 394 ? 11.167 -5.164 -22.729 1.00 93.81 394 LEU A C 1
ATOM 3137 O O . LEU A 1 394 ? 11.672 -4.126 -23.156 1.00 93.81 394 LEU A O 1
ATOM 3141 N N . GLN A 1 395 ? 11.894 -6.150 -22.203 1.00 91.12 395 GLN A N 1
ATOM 3142 C CA . GLN A 1 395 ? 13.348 -6.115 -22.060 1.00 91.12 395 GLN A CA 1
ATOM 3143 C C . GLN A 1 395 ? 14.101 -6.674 -23.278 1.00 91.12 395 GLN A C 1
ATOM 3145 O O . GLN A 1 395 ? 15.326 -6.565 -23.311 1.00 91.12 395 GLN A O 1
ATOM 3150 N N . LEU A 1 396 ? 13.411 -7.202 -24.303 1.00 90.38 396 LEU A N 1
ATOM 3151 C CA . LEU A 1 396 ? 14.023 -7.827 -25.490 1.00 90.38 396 LEU A CA 1
ATOM 3152 C C . LEU A 1 396 ? 15.218 -7.064 -26.085 1.00 90.38 396 LEU A C 1
ATOM 3154 O O . LEU A 1 396 ? 16.235 -7.712 -26.324 1.00 90.38 396 LEU A O 1
ATOM 3158 N N . PRO A 1 397 ? 15.176 -5.728 -26.283 1.00 87.44 397 PRO A N 1
ATOM 3159 C CA . PRO A 1 397 ? 16.303 -4.998 -26.874 1.00 87.44 397 PRO A CA 1
ATOM 3160 C C . PRO A 1 397 ? 17.592 -5.035 -26.040 1.00 87.44 397 PRO A C 1
ATOM 3162 O O . PRO A 1 397 ? 18.664 -4.726 -26.549 1.00 87.44 397 PRO A O 1
ATOM 3165 N N . GLN A 1 398 ? 17.487 -5.356 -24.749 1.00 88.00 398 GLN A N 1
ATOM 3166 C CA . GLN A 1 398 ? 18.598 -5.400 -23.795 1.00 88.00 398 GLN A CA 1
ATOM 3167 C C . GLN A 1 398 ? 19.002 -6.835 -23.437 1.00 88.00 398 GLN A C 1
ATOM 3169 O O . GLN A 1 398 ? 19.994 -7.040 -22.734 1.00 88.00 398 GLN A O 1
ATOM 3174 N N . LEU A 1 399 ? 18.241 -7.836 -23.887 1.00 91.75 399 LEU A N 1
ATOM 3175 C CA . LEU A 1 399 ? 18.521 -9.234 -23.602 1.00 91.75 399 LEU A CA 1
ATOM 3176 C C . LEU A 1 399 ? 19.530 -9.785 -24.602 1.00 91.75 399 LEU A C 1
ATOM 3178 O O . LEU A 1 399 ? 19.398 -9.630 -25.809 1.00 91.75 399 LEU A O 1
ATOM 3182 N N . ARG A 1 400 ? 20.485 -10.571 -24.097 1.00 93.94 400 ARG A N 1
ATOM 3183 C CA . ARG A 1 400 ? 21.347 -11.416 -24.942 1.00 93.94 400 ARG A CA 1
ATOM 3184 C C . ARG A 1 400 ? 20.554 -12.437 -25.757 1.00 93.94 400 ARG A C 1
ATOM 3186 O O . ARG A 1 400 ? 21.091 -12.971 -26.719 1.00 93.94 400 ARG A O 1
ATOM 3193 N N . TRP A 1 401 ? 19.307 -12.690 -25.365 1.00 93.81 401 TRP A N 1
ATOM 3194 C CA . TRP A 1 401 ? 18.387 -13.667 -25.929 1.00 93.81 401 TRP A CA 1
ATOM 3195 C C . TRP A 1 401 ? 19.012 -15.061 -26.043 1.00 93.81 401 TRP A C 1
ATOM 3197 O O . TRP A 1 401 ? 19.555 -15.455 -27.080 1.00 93.81 401 TRP A O 1
ATOM 3207 N N . CYS A 1 402 ? 18.978 -15.801 -24.939 1.00 94.75 402 CYS A N 1
ATOM 3208 C CA . CYS A 1 402 ? 19.498 -17.161 -24.849 1.00 94.75 402 CYS A CA 1
ATOM 3209 C C . CYS A 1 402 ? 18.415 -18.197 -25.163 1.00 94.75 402 CYS A C 1
ATOM 3211 O O . CYS A 1 402 ? 17.222 -17.936 -25.010 1.00 94.75 402 CYS A O 1
ATOM 3213 N N . LEU A 1 403 ? 18.832 -19.423 -25.492 1.00 93.44 403 LEU A N 1
ATOM 3214 C CA . LEU A 1 403 ? 17.903 -20.548 -25.670 1.00 93.44 403 LEU A CA 1
ATOM 3215 C C . LEU A 1 403 ? 17.038 -20.801 -24.417 1.00 93.44 403 LEU A C 1
ATOM 3217 O O . LEU A 1 403 ? 15.861 -21.133 -24.528 1.00 93.44 403 LEU A O 1
ATOM 3221 N N . ARG A 1 404 ? 17.596 -20.578 -23.219 1.00 92.19 404 ARG A N 1
ATOM 3222 C CA . ARG A 1 404 ? 16.856 -20.657 -21.949 1.00 92.19 404 ARG A CA 1
ATOM 3223 C C . ARG A 1 404 ? 15.759 -19.596 -21.837 1.00 92.19 404 ARG A C 1
ATOM 3225 O O . ARG A 1 404 ? 14.683 -19.901 -21.338 1.00 92.19 404 ARG A O 1
ATOM 3232 N N . ASP A 1 405 ? 16.036 -18.371 -22.282 1.00 92.81 405 ASP A N 1
ATOM 3233 C CA . ASP A 1 405 ? 15.080 -17.261 -22.200 1.00 92.81 405 ASP A CA 1
ATOM 3234 C C . ASP A 1 405 ? 13.894 -17.525 -23.144 1.00 92.81 405 ASP A C 1
ATOM 3236 O O . ASP A 1 405 ? 12.737 -17.333 -22.771 1.00 92.81 405 ASP A O 1
ATOM 3240 N N . TRP A 1 406 ? 14.180 -18.076 -24.330 1.00 94.50 406 TRP A N 1
ATOM 3241 C CA . TRP A 1 406 ? 13.161 -18.588 -25.244 1.00 94.50 406 TRP A CA 1
ATOM 3242 C C . TRP A 1 406 ? 12.336 -19.712 -24.609 1.00 94.50 406 TRP A C 1
ATOM 3244 O O . TRP A 1 406 ? 11.110 -19.627 -24.606 1.00 94.50 406 TRP A O 1
ATOM 3254 N N . LEU A 1 407 ? 12.979 -20.722 -24.010 1.00 93.88 407 LEU A N 1
ATOM 3255 C CA . LEU A 1 407 ? 12.261 -21.833 -23.380 1.00 93.88 407 LEU A CA 1
ATOM 3256 C C . LEU A 1 407 ? 11.333 -21.334 -22.264 1.00 93.88 407 LEU A C 1
ATOM 3258 O O . LEU A 1 407 ? 10.170 -21.720 -22.224 1.00 93.88 407 LEU A O 1
ATOM 3262 N N . GLY A 1 408 ? 11.809 -20.426 -21.407 1.00 92.38 408 GLY A N 1
ATOM 3263 C CA . GLY A 1 408 ? 10.991 -19.819 -20.354 1.00 92.38 408 GLY A CA 1
ATOM 3264 C C . GLY A 1 408 ? 9.764 -19.083 -20.904 1.00 92.38 408 GLY A C 1
ATOM 3265 O O . GLY A 1 408 ? 8.669 -19.216 -20.362 1.00 92.38 408 GLY A O 1
ATOM 3266 N N . LEU A 1 409 ? 9.906 -18.372 -22.027 1.00 94.19 409 LEU A N 1
ATOM 3267 C CA . LEU A 1 409 ? 8.779 -17.704 -22.682 1.00 94.19 409 LEU A CA 1
ATOM 3268 C C . LEU A 1 409 ? 7.752 -18.715 -23.230 1.00 94.19 409 LEU A C 1
ATOM 3270 O O . LEU A 1 409 ? 6.548 -18.514 -23.072 1.00 94.19 409 LEU A O 1
ATOM 3274 N N . PHE A 1 410 ? 8.210 -19.822 -23.823 1.00 95.00 410 PHE A N 1
ATOM 3275 C CA . PHE A 1 410 ? 7.350 -20.882 -24.368 1.00 95.00 410 PHE A CA 1
ATOM 3276 C C . PHE A 1 410 ? 6.828 -21.876 -23.311 1.00 95.00 410 PHE A C 1
ATOM 3278 O O . PHE A 1 410 ? 5.918 -22.657 -23.590 1.00 95.00 410 PHE A O 1
ATOM 3285 N N . GLN A 1 411 ? 7.281 -21.800 -22.058 1.00 92.12 411 GLN A N 1
ATOM 3286 C CA . GLN A 1 411 ? 6.606 -22.456 -20.928 1.00 92.12 411 GLN A CA 1
ATOM 3287 C C . GLN A 1 411 ? 5.273 -21.777 -20.570 1.00 92.12 411 GLN A C 1
ATOM 3289 O O . GLN A 1 411 ? 4.406 -22.395 -19.949 1.00 92.12 411 GLN A O 1
ATOM 3294 N N . VAL A 1 412 ? 5.042 -20.542 -21.025 1.00 94.75 412 VAL A N 1
ATOM 3295 C CA . VAL A 1 412 ? 3.786 -19.821 -20.802 1.00 94.75 412 VAL A CA 1
ATOM 3296 C C . VAL A 1 412 ? 2.741 -20.214 -21.849 1.00 94.75 412 VAL A C 1
ATOM 3298 O O . VAL A 1 412 ? 2.894 -19.937 -23.039 1.00 94.75 412 VAL A O 1
ATOM 3301 N N . LYS A 1 413 ? 1.621 -20.800 -21.399 1.00 94.06 413 LYS A N 1
ATOM 3302 C CA . LYS A 1 413 ? 0.544 -21.306 -22.272 1.00 94.06 413 LYS A CA 1
ATOM 3303 C C . LYS A 1 413 ? 0.067 -20.290 -23.319 1.00 94.06 413 LYS A C 1
ATOM 3305 O O . LYS A 1 413 ? -0.056 -20.643 -24.483 1.00 94.06 413 LYS A O 1
ATOM 3310 N N . ALA A 1 414 ? -0.155 -19.029 -22.942 1.00 94.81 414 ALA A N 1
ATOM 3311 C CA . ALA A 1 414 ? -0.644 -18.015 -23.886 1.00 94.81 414 ALA A CA 1
ATOM 3312 C C . ALA A 1 414 ? 0.337 -17.728 -25.038 1.00 94.81 414 ALA A C 1
ATOM 3314 O O . ALA A 1 414 ? -0.091 -17.397 -26.143 1.00 94.81 414 ALA A O 1
ATOM 3315 N N . VAL A 1 415 ? 1.646 -17.864 -24.796 1.00 95.44 415 VAL A N 1
ATOM 3316 C CA . VAL A 1 415 ? 2.663 -17.746 -25.849 1.00 95.44 415 VAL A CA 1
ATOM 3317 C C . VAL A 1 415 ? 2.564 -18.949 -26.780 1.00 95.44 415 VAL A C 1
ATOM 3319 O O . VAL A 1 415 ? 2.488 -18.769 -27.992 1.00 95.44 415 VAL A O 1
ATOM 3322 N N . ARG A 1 416 ? 2.490 -20.165 -26.229 1.00 96.06 416 ARG A N 1
ATOM 3323 C CA . ARG A 1 416 ? 2.320 -21.391 -27.021 1.00 96.06 416 ARG A CA 1
ATOM 3324 C C . ARG A 1 416 ? 1.072 -21.360 -27.895 1.00 96.06 416 ARG A C 1
ATOM 3326 O O . ARG A 1 416 ? 1.171 -21.581 -29.098 1.00 96.06 416 ARG A O 1
ATOM 3333 N N . ASP A 1 417 ? -0.069 -20.991 -27.315 1.00 96.12 417 ASP A N 1
ATOM 3334 C CA . ASP A 1 417 ? -1.345 -20.875 -28.026 1.00 96.12 417 ASP A CA 1
ATOM 3335 C C . ASP A 1 417 ? -1.234 -19.895 -29.210 1.00 96.12 417 ASP A C 1
ATOM 3337 O O . ASP A 1 417 ? -1.744 -20.163 -30.297 1.00 96.12 417 ASP A O 1
ATOM 3341 N N . ARG A 1 418 ? -0.518 -18.770 -29.037 1.00 96.38 418 ARG A N 1
ATOM 3342 C CA . ARG A 1 418 ? -0.313 -17.763 -30.093 1.00 96.38 418 ARG A CA 1
ATOM 3343 C C . ARG A 1 418 ? 0.459 -18.303 -31.300 1.00 96.38 418 ARG A C 1
ATOM 3345 O O . ARG A 1 418 ? 0.249 -17.796 -32.407 1.00 96.38 418 ARG A O 1
ATOM 3352 N N . TYR A 1 419 ? 1.342 -19.276 -31.090 1.00 96.19 4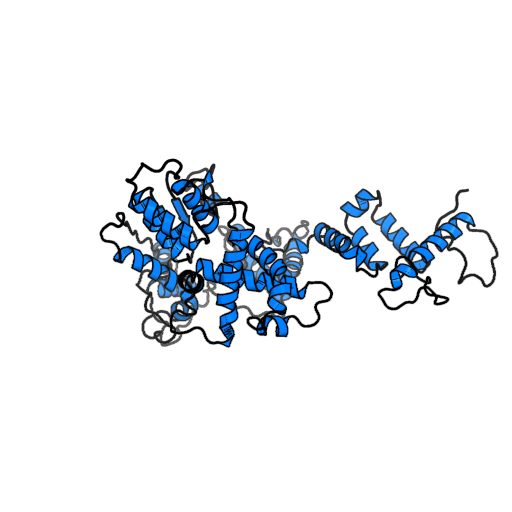19 TYR A N 1
ATOM 3353 C CA . TYR A 1 419 ? 2.135 -19.927 -32.137 1.00 96.19 419 TYR A CA 1
ATOM 3354 C C . TYR A 1 419 ? 1.615 -21.322 -32.510 1.00 96.19 419 TYR A C 1
ATOM 3356 O O . TYR A 1 419 ? 2.242 -21.986 -33.326 1.00 96.19 419 TYR A O 1
ATOM 3364 N N . ALA A 1 420 ? 0.466 -21.738 -31.960 1.00 97.31 420 ALA A N 1
ATOM 3365 C CA . ALA A 1 420 ? -0.123 -23.063 -32.157 1.00 97.31 420 ALA A CA 1
ATOM 3366 C C . ALA A 1 420 ? 0.846 -24.221 -31.839 1.00 97.31 420 ALA A C 1
ATOM 3368 O O . ALA A 1 420 ? 0.866 -25.222 -32.549 1.00 97.31 420 ALA A O 1
ATOM 3369 N N . LEU A 1 421 ? 1.640 -24.076 -30.773 1.00 96.62 421 LEU A N 1
ATOM 3370 C CA . LEU A 1 421 ? 2.579 -25.101 -30.307 1.00 96.62 421 LEU A CA 1
ATOM 3371 C C . LEU A 1 421 ? 2.026 -25.826 -29.077 1.00 96.62 421 LEU A C 1
ATOM 3373 O O . LEU A 1 421 ? 1.483 -25.204 -28.163 1.00 96.62 421 LEU A O 1
ATOM 3377 N N . SER A 1 422 ? 2.195 -27.141 -29.025 1.00 96.50 422 SER A N 1
ATOM 3378 C CA . SER A 1 422 ? 2.005 -27.944 -27.818 1.00 96.50 422 SER A CA 1
ATOM 3379 C C . SER A 1 422 ? 3.253 -27.911 -26.924 1.00 96.50 422 SER A C 1
ATOM 3381 O O . SER A 1 422 ? 4.290 -27.361 -27.292 1.00 96.50 422 SER A O 1
ATOM 3383 N N . GLU A 1 423 ? 3.167 -28.475 -25.716 1.00 94.62 423 GLU A N 1
ATOM 3384 C CA . GLU A 1 423 ? 4.347 -28.629 -24.847 1.00 94.62 423 GLU A CA 1
ATOM 3385 C C . GLU A 1 423 ? 5.394 -29.560 -25.473 1.00 94.62 423 GLU A C 1
ATOM 3387 O O . GLU A 1 423 ? 6.581 -29.250 -25.417 1.00 94.62 423 GLU A O 1
ATOM 3392 N N . ALA A 1 424 ? 4.947 -30.621 -26.152 1.00 95.44 424 ALA A N 1
ATOM 3393 C CA . ALA A 1 424 ? 5.821 -31.546 -26.869 1.00 95.44 424 ALA A CA 1
ATOM 3394 C C . ALA A 1 424 ? 6.535 -30.870 -28.053 1.00 95.44 424 ALA A C 1
ATOM 3396 O O . ALA A 1 424 ? 7.730 -31.078 -28.243 1.00 95.44 424 ALA A O 1
ATOM 3397 N N . ASP A 1 425 ? 5.842 -30.003 -28.804 1.00 95.75 425 ASP A N 1
ATOM 3398 C CA . ASP A 1 425 ? 6.467 -29.262 -29.910 1.00 95.75 425 ASP A CA 1
ATOM 3399 C C . ASP A 1 425 ? 7.568 -28.321 -29.399 1.00 95.75 425 ASP A C 1
ATOM 3401 O O . ASP A 1 425 ? 8.607 -28.160 -30.033 1.00 95.75 425 ASP A O 1
ATOM 3405 N N . VAL A 1 426 ? 7.356 -27.690 -28.237 1.00 96.25 426 VAL A N 1
ATOM 3406 C CA . VAL A 1 426 ? 8.356 -26.807 -27.617 1.00 96.25 426 VAL A CA 1
ATOM 3407 C C . VAL A 1 426 ? 9.584 -27.592 -27.158 1.00 96.25 426 VAL A C 1
ATOM 3409 O O . VAL A 1 426 ? 10.701 -27.115 -27.356 1.00 96.25 426 VAL A O 1
ATOM 3412 N N . GLU A 1 427 ? 9.393 -28.772 -26.568 1.00 94.88 427 GLU A N 1
ATOM 3413 C CA . GLU A 1 427 ? 10.486 -29.667 -26.173 1.00 94.88 427 GLU A CA 1
ATOM 3414 C C . GLU A 1 427 ? 11.288 -30.132 -27.398 1.00 94.88 427 GLU A C 1
ATOM 3416 O O . GLU A 1 427 ? 12.504 -29.960 -27.443 1.00 94.88 427 GLU A O 1
ATOM 3421 N N . GLN A 1 428 ? 10.606 -30.565 -28.461 1.00 93.94 428 GLN A N 1
ATOM 3422 C CA . GLN A 1 428 ? 11.249 -30.955 -29.717 1.00 93.94 428 GLN A CA 1
ATOM 3423 C C . GLN A 1 428 ? 12.037 -29.801 -30.362 1.00 93.94 428 GLN A C 1
ATOM 3425 O O . GLN A 1 428 ? 13.187 -29.971 -30.772 1.00 93.94 428 GLN A O 1
ATOM 3430 N N . LEU A 1 429 ? 11.450 -28.601 -30.429 1.00 94.06 429 LEU A N 1
ATOM 3431 C CA . LEU A 1 429 ? 12.133 -27.408 -30.934 1.00 94.06 429 LEU A CA 1
ATOM 3432 C C . LEU A 1 429 ? 13.350 -27.044 -30.077 1.00 94.06 429 LEU A C 1
ATOM 3434 O O . LEU A 1 429 ? 14.368 -26.606 -30.617 1.00 94.06 429 LEU A O 1
ATOM 3438 N N . HIS A 1 430 ? 13.259 -27.207 -28.755 1.00 94.62 430 HIS A N 1
ATOM 3439 C CA . HIS A 1 430 ? 14.380 -26.969 -27.853 1.00 94.62 430 HIS A CA 1
ATOM 3440 C C . HIS A 1 430 ? 15.562 -27.884 -28.179 1.00 94.62 430 HIS A C 1
ATOM 3442 O O . HIS A 1 430 ? 16.687 -27.391 -28.311 1.00 94.62 430 HIS A O 1
ATOM 3448 N N . ASP A 1 431 ? 15.301 -29.178 -28.359 1.00 92.12 431 ASP A N 1
ATOM 3449 C CA . ASP A 1 431 ? 16.321 -30.171 -28.689 1.00 92.12 431 ASP A CA 1
ATOM 3450 C C . ASP A 1 431 ? 16.982 -29.851 -30.031 1.00 92.12 431 ASP A C 1
ATOM 3452 O O . ASP A 1 431 ? 18.205 -29.703 -30.092 1.00 92.12 431 ASP A O 1
ATOM 3456 N N . TRP A 1 432 ? 16.190 -29.585 -31.075 1.00 91.81 432 TRP A N 1
ATOM 3457 C CA . TRP A 1 432 ? 16.706 -29.192 -32.392 1.00 91.81 432 TRP A CA 1
ATOM 3458 C C . TRP A 1 432 ? 17.580 -27.938 -32.343 1.00 91.81 432 TRP A C 1
ATOM 3460 O O . TRP A 1 432 ? 18.640 -27.883 -32.968 1.00 91.81 432 TRP A O 1
ATOM 3470 N N . LEU A 1 433 ? 17.159 -26.910 -31.601 1.00 92.81 433 LEU A N 1
ATOM 3471 C CA . LEU A 1 433 ? 17.928 -25.674 -31.453 1.00 92.81 433 LEU A CA 1
ATOM 3472 C C . LEU A 1 433 ? 19.222 -25.907 -30.658 1.00 92.81 433 LEU A C 1
ATOM 3474 O O . LEU A 1 433 ? 20.262 -25.332 -30.996 1.00 92.81 433 LEU A O 1
ATOM 3478 N N . SER A 1 434 ? 19.176 -26.752 -29.626 1.00 92.44 434 SER A N 1
ATOM 3479 C CA . SER A 1 434 ? 20.342 -27.123 -28.820 1.00 92.44 434 SER A CA 1
ATOM 3480 C C . SER A 1 434 ? 21.371 -27.902 -29.649 1.00 92.44 434 SER A C 1
ATOM 3482 O O . SER A 1 434 ? 22.559 -27.562 -29.627 1.00 92.44 434 SER A O 1
ATOM 3484 N N . GLU A 1 435 ? 20.917 -28.878 -30.439 1.00 88.44 435 GLU A N 1
ATOM 3485 C CA . GLU A 1 435 ? 21.732 -29.688 -31.354 1.00 88.44 435 GLU A CA 1
ATOM 3486 C C . GLU A 1 435 ? 22.306 -28.868 -32.517 1.00 88.44 435 GLU A C 1
ATOM 3488 O O . GLU A 1 435 ? 23.485 -28.994 -32.857 1.00 88.44 435 GLU A O 1
ATOM 3493 N N . ALA A 1 436 ? 21.527 -27.930 -33.066 1.00 89.19 436 ALA A N 1
ATOM 3494 C CA . ALA A 1 436 ? 21.998 -26.961 -34.058 1.00 89.19 436 ALA A CA 1
ATOM 3495 C C . ALA A 1 436 ? 23.018 -25.951 -33.490 1.00 89.19 436 ALA A C 1
ATOM 3497 O O . ALA A 1 436 ? 23.575 -25.131 -34.228 1.00 89.19 436 ALA A O 1
ATOM 3498 N N . GLY A 1 437 ? 23.286 -26.008 -32.183 1.00 90.56 437 GLY A N 1
ATOM 3499 C CA . GLY A 1 437 ? 24.313 -25.231 -31.508 1.00 90.56 437 GLY A CA 1
ATOM 3500 C C . GLY A 1 437 ? 23.874 -23.828 -31.102 1.00 90.56 437 GLY A C 1
ATOM 3501 O O . GLY A 1 437 ? 24.749 -23.008 -30.815 1.00 90.56 437 GLY A O 1
ATOM 3502 N N . VAL A 1 438 ? 22.571 -23.525 -31.058 1.00 94.50 438 VAL A N 1
ATOM 3503 C CA . VAL A 1 438 ? 22.056 -22.227 -30.592 1.00 94.50 438 VAL A CA 1
ATOM 3504 C C . VAL A 1 438 ? 22.355 -22.060 -29.105 1.00 94.50 438 VAL A C 1
ATOM 3506 O O . VAL A 1 438 ? 22.006 -22.902 -28.277 1.00 94.50 438 VAL A O 1
ATOM 3509 N N . ARG A 1 439 ? 22.999 -20.946 -28.741 1.00 92.94 439 ARG A N 1
ATOM 3510 C CA . ARG A 1 439 ? 23.282 -20.604 -27.338 1.00 92.94 439 ARG A CA 1
ATOM 3511 C C . ARG A 1 439 ? 22.698 -19.251 -26.961 1.00 92.94 439 ARG A C 1
ATOM 3513 O O . ARG A 1 439 ? 21.882 -19.186 -26.042 1.00 92.94 439 ARG A O 1
ATOM 3520 N N . TRP A 1 440 ? 23.099 -18.189 -27.658 1.00 95.06 440 TRP A N 1
ATOM 3521 C CA . TRP A 1 440 ? 22.628 -16.828 -27.390 1.00 95.06 440 TRP A CA 1
ATOM 3522 C C . TRP A 1 440 ? 22.912 -15.874 -28.552 1.00 95.06 440 TRP A C 1
ATOM 3524 O O . TRP A 1 440 ? 23.836 -16.094 -29.335 1.00 95.06 440 TRP A O 1
ATOM 3534 N N . GLY A 1 441 ? 22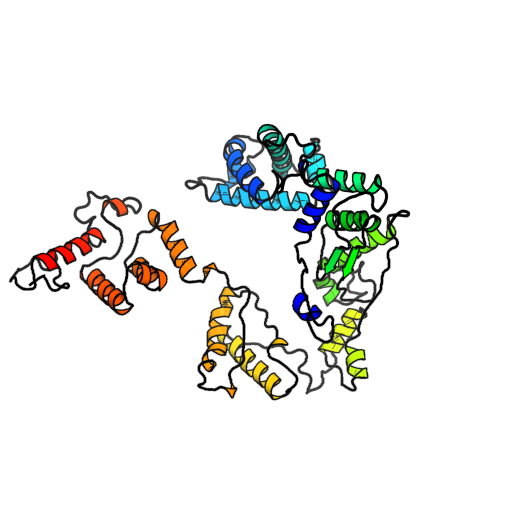.179 -14.767 -28.605 1.00 94.69 441 GLY A N 1
ATOM 3535 C CA . GLY A 1 441 ? 22.375 -13.684 -29.562 1.00 94.69 441 GLY A CA 1
ATOM 3536 C C . GLY A 1 441 ? 21.749 -13.983 -30.919 1.00 94.69 441 GLY A C 1
ATOM 3537 O O . GLY A 1 441 ? 21.930 -15.071 -31.461 1.00 94.69 441 GLY A O 1
ATOM 3538 N N . LEU A 1 442 ? 20.987 -13.028 -31.458 1.00 94.50 442 LEU A N 1
ATOM 3539 C CA . LEU A 1 442 ? 20.256 -13.215 -32.713 1.00 94.50 442 LEU A CA 1
ATOM 3540 C C . LEU A 1 442 ? 21.203 -13.474 -33.892 1.00 94.50 442 LEU A C 1
ATOM 3542 O O . LEU A 1 442 ? 21.014 -14.432 -34.635 1.00 94.50 442 LEU A O 1
ATOM 3546 N N . ASP A 1 443 ? 22.253 -12.669 -34.000 1.00 94.12 443 ASP A N 1
ATOM 3547 C CA . ASP A 1 443 ? 23.317 -12.755 -34.998 1.00 94.12 443 ASP A CA 1
ATOM 3548 C C . ASP A 1 443 ? 24.593 -12.066 -34.468 1.00 94.12 443 ASP A C 1
ATOM 3550 O O . ASP A 1 443 ? 24.644 -11.611 -33.318 1.00 94.12 443 ASP A O 1
ATOM 3554 N N . ALA A 1 444 ? 25.638 -11.989 -35.295 1.00 93.38 444 ALA A N 1
ATOM 3555 C CA . ALA A 1 444 ? 26.881 -11.301 -34.948 1.00 93.38 444 ALA A CA 1
ATOM 3556 C C . ALA A 1 444 ? 26.692 -9.800 -34.630 1.00 93.38 444 ALA A C 1
ATOM 3558 O O . ALA A 1 444 ? 27.359 -9.280 -33.736 1.00 93.38 444 ALA A O 1
ATOM 3559 N N . ALA A 1 445 ? 25.778 -9.102 -35.317 1.00 93.12 445 ALA A N 1
ATOM 3560 C CA . ALA A 1 445 ? 25.526 -7.676 -35.096 1.00 93.12 445 ALA A CA 1
ATOM 3561 C C . ALA A 1 445 ? 24.845 -7.434 -33.743 1.00 93.12 445 ALA A C 1
ATOM 3563 O O . ALA A 1 445 ? 25.248 -6.553 -32.984 1.00 93.12 445 ALA A O 1
ATOM 3564 N N . HIS A 1 446 ? 23.880 -8.283 -33.390 1.00 92.94 446 HIS A N 1
ATOM 3565 C CA . HIS A 1 446 ? 23.226 -8.277 -32.093 1.00 92.94 446 HIS A CA 1
ATOM 3566 C C . HIS A 1 446 ? 24.242 -8.434 -30.964 1.00 92.94 446 HIS A C 1
ATOM 3568 O O . HIS A 1 446 ? 24.063 -7.832 -29.920 1.00 92.94 446 HIS A O 1
ATOM 3574 N N . ARG A 1 447 ? 25.336 -9.186 -31.148 1.00 94.06 447 ARG A N 1
ATOM 3575 C CA . ARG A 1 447 ? 26.336 -9.402 -30.091 1.00 94.06 447 ARG A CA 1
ATOM 3576 C C . ARG A 1 447 ? 27.282 -8.217 -29.834 1.00 94.06 447 ARG A C 1
ATOM 3578 O O . ARG A 1 447 ? 27.943 -8.208 -28.791 1.00 94.06 447 ARG A O 1
ATOM 3585 N N . GLN A 1 448 ? 27.320 -7.212 -30.712 1.00 92.38 448 GLN A N 1
ATOM 3586 C CA . GLN A 1 448 ? 28.223 -6.054 -30.604 1.00 92.38 448 GLN A CA 1
ATOM 3587 C C . GLN A 1 448 ? 28.137 -5.290 -29.270 1.00 92.38 448 GLN A C 1
ATOM 3589 O O . GLN A 1 448 ? 29.194 -5.010 -28.697 1.00 92.38 448 GLN A O 1
ATOM 3594 N N . PRO A 1 449 ? 26.947 -5.001 -28.698 1.00 90.25 449 PRO A N 1
ATOM 3595 C CA . PRO A 1 449 ? 26.835 -4.314 -27.408 1.00 90.25 449 PRO A CA 1
ATOM 3596 C C . PRO A 1 449 ? 27.474 -5.082 -26.242 1.00 90.25 449 PRO A C 1
ATOM 3598 O O . PRO A 1 449 ? 27.768 -4.496 -25.203 1.00 90.25 449 PRO A O 1
ATOM 3601 N N . TRP A 1 450 ? 27.713 -6.388 -26.407 1.00 91.31 450 TRP A N 1
ATOM 3602 C CA . TRP A 1 450 ? 28.385 -7.241 -25.426 1.00 91.31 450 TRP A CA 1
ATOM 3603 C C . TRP A 1 450 ? 29.866 -7.490 -25.744 1.00 91.31 450 TRP A C 1
ATOM 3605 O O . TRP A 1 450 ? 30.470 -8.380 -25.149 1.00 91.31 450 TRP A O 1
ATOM 3615 N N . GLY A 1 451 ? 30.457 -6.690 -26.638 1.00 90.69 451 GLY A N 1
ATOM 3616 C CA . GLY A 1 451 ? 31.895 -6.683 -26.914 1.00 90.69 451 GLY A CA 1
ATOM 3617 C C . GLY A 1 451 ? 32.363 -7.716 -27.939 1.00 90.69 451 GLY A C 1
ATOM 3618 O O . GLY A 1 451 ? 33.564 -7.952 -28.038 1.00 90.69 451 GLY A O 1
ATOM 3619 N N . ILE A 1 452 ? 31.444 -8.330 -28.691 1.00 91.25 452 ILE A N 1
ATOM 3620 C CA . ILE A 1 452 ? 31.787 -9.226 -29.801 1.00 91.25 452 ILE A CA 1
ATOM 3621 C C . ILE A 1 452 ? 31.757 -8.420 -31.095 1.00 91.25 452 ILE A C 1
ATOM 3623 O O . ILE A 1 452 ? 30.686 -8.036 -31.563 1.00 91.25 452 ILE A O 1
ATOM 3627 N N . ASP A 1 453 ? 32.924 -8.155 -31.674 1.00 89.69 453 ASP A N 1
ATOM 3628 C CA . ASP A 1 453 ? 32.983 -7.497 -32.976 1.00 89.69 453 ASP A CA 1
ATOM 3629 C C . ASP A 1 453 ? 32.430 -8.441 -34.051 1.00 89.69 453 ASP A C 1
ATOM 3631 O O . ASP A 1 453 ? 32.867 -9.584 -34.191 1.00 89.69 453 ASP A O 1
ATOM 3635 N N . SER A 1 454 ? 31.481 -7.941 -34.838 1.00 88.62 454 SER A N 1
ATOM 3636 C CA . SER A 1 454 ? 30.894 -8.658 -35.971 1.00 88.62 454 SER A CA 1
ATOM 3637 C C . SER A 1 454 ? 31.911 -9.106 -37.026 1.00 88.62 454 SER A C 1
ATOM 3639 O O . SER A 1 454 ? 31.603 -9.989 -37.819 1.00 88.62 454 SER A O 1
ATOM 3641 N N . GLN A 1 455 ? 33.099 -8.494 -37.059 1.00 88.81 455 GLN A N 1
ATOM 3642 C CA . GLN A 1 455 ? 34.173 -8.844 -37.989 1.00 88.81 455 GLN A CA 1
ATOM 3643 C C . GLN A 1 455 ? 35.017 -10.034 -37.522 1.00 88.81 455 GLN A C 1
ATOM 3645 O O . GLN A 1 455 ? 35.859 -10.513 -38.283 1.00 88.81 455 GLN A O 1
ATOM 3650 N N . TRP A 1 456 ? 34.843 -10.513 -36.285 1.00 90.38 456 TRP A N 1
ATOM 3651 C CA . TRP A 1 456 ? 35.572 -11.696 -35.838 1.00 90.38 456 TRP A CA 1
ATOM 3652 C C . TRP A 1 456 ? 35.151 -12.922 -36.663 1.00 90.38 456 TRP A C 1
ATOM 3654 O O . TRP A 1 456 ? 33.955 -13.091 -36.909 1.00 90.38 456 TRP A O 1
ATOM 3664 N N . PRO A 1 457 ? 36.098 -13.802 -37.053 1.00 83.50 457 PRO A N 1
ATOM 3665 C CA . PRO A 1 457 ? 35.826 -14.939 -37.940 1.00 83.50 457 PRO A CA 1
ATOM 3666 C C . PRO A 1 457 ? 34.662 -15.832 -37.488 1.00 83.50 457 PRO A C 1
ATOM 3668 O O . PRO A 1 457 ? 33.939 -16.370 -38.319 1.00 83.50 457 PRO A O 1
ATOM 3671 N N . ASP A 1 458 ? 34.445 -15.914 -36.174 1.00 86.50 458 ASP A N 1
ATOM 3672 C CA . ASP A 1 458 ? 33.460 -16.792 -35.544 1.00 86.50 458 ASP A CA 1
ATOM 3673 C C . ASP A 1 458 ? 32.370 -16.027 -34.773 1.00 86.50 458 ASP A C 1
ATOM 3675 O O . ASP A 1 458 ? 31.659 -16.603 -33.950 1.00 86.50 458 ASP A O 1
ATOM 3679 N N . ALA A 1 459 ? 32.206 -14.723 -35.034 1.00 88.50 459 ALA A N 1
ATOM 3680 C CA . ALA A 1 459 ? 31.260 -13.861 -34.313 1.00 88.50 459 ALA A CA 1
ATOM 3681 C C . ALA A 1 459 ? 29.808 -14.370 -34.366 1.00 88.50 459 ALA A C 1
ATOM 3683 O O . ALA A 1 459 ? 29.033 -14.190 -33.420 1.00 88.50 459 ALA A O 1
ATOM 3684 N N . ASP A 1 460 ? 29.455 -15.024 -35.473 1.00 90.81 460 ASP A N 1
ATOM 3685 C CA . ASP A 1 460 ? 28.127 -15.562 -35.744 1.00 90.81 460 ASP A CA 1
ATOM 3686 C C . ASP A 1 460 ? 27.914 -16.980 -35.180 1.00 90.81 460 ASP A C 1
ATOM 3688 O O . ASP A 1 460 ? 26.772 -17.425 -35.060 1.00 90.81 460 ASP A O 1
ATOM 3692 N N . GLN A 1 461 ? 28.971 -17.690 -34.765 1.00 90.06 461 GLN A N 1
ATOM 3693 C CA . GLN A 1 461 ? 28.833 -19.052 -34.244 1.00 90.06 461 GLN A CA 1
ATOM 3694 C C . GLN A 1 461 ? 27.942 -19.092 -32.995 1.00 90.06 461 GLN A C 1
ATOM 3696 O O . GLN A 1 461 ? 27.968 -18.204 -32.140 1.00 90.06 461 GLN A O 1
ATOM 3701 N N . ASN A 1 462 ? 27.131 -20.141 -32.871 1.00 92.38 462 ASN A N 1
ATOM 3702 C CA . ASN A 1 462 ? 26.196 -20.344 -31.759 1.00 92.38 462 ASN A CA 1
ATOM 3703 C C . ASN A 1 462 ? 25.112 -19.260 -31.580 1.00 92.38 462 ASN A C 1
ATOM 3705 O O . ASN A 1 462 ? 24.509 -19.159 -30.504 1.00 92.38 462 ASN A O 1
ATOM 3709 N N . THR A 1 463 ? 24.881 -18.422 -32.594 1.00 95.56 463 THR A N 1
ATOM 3710 C CA . THR A 1 463 ? 23.743 -17.491 -32.637 1.00 95.56 463 THR A CA 1
ATOM 3711 C C . THR A 1 463 ? 22.459 -18.206 -33.057 1.00 95.56 463 THR A C 1
ATOM 3713 O O . THR A 1 463 ? 22.490 -19.335 -33.558 1.00 95.56 463 THR A O 1
ATOM 3716 N N . TRP A 1 464 ? 21.318 -17.536 -32.889 1.00 95.75 464 TRP A N 1
ATOM 3717 C CA . TRP A 1 464 ? 20.045 -17.992 -33.450 1.00 95.75 464 TRP A CA 1
ATOM 3718 C C . TRP A 1 464 ? 20.110 -18.087 -34.976 1.00 95.75 464 TRP A C 1
ATOM 3720 O O . TRP A 1 464 ? 19.728 -19.110 -35.537 1.00 95.75 464 TRP A O 1
ATOM 3730 N N . GLY A 1 465 ? 20.652 -17.066 -35.648 1.00 94.44 465 GLY A N 1
ATOM 3731 C CA . GLY A 1 465 ? 20.824 -17.056 -37.100 1.00 94.44 465 GLY A CA 1
ATOM 3732 C C . GLY A 1 465 ? 21.671 -18.228 -37.597 1.00 94.44 465 GLY A C 1
ATOM 3733 O O . GLY A 1 465 ? 21.304 -18.876 -38.576 1.00 94.44 465 GLY A O 1
ATOM 3734 N N . PHE A 1 466 ? 22.759 -18.548 -36.895 1.00 93.00 466 PHE A N 1
ATOM 3735 C CA . PHE A 1 466 ? 23.602 -19.705 -37.193 1.00 93.00 466 PHE A CA 1
ATOM 3736 C C . PHE A 1 466 ? 22.842 -21.030 -37.080 1.00 93.00 466 PHE A C 1
ATOM 3738 O O . PHE A 1 466 ? 22.828 -21.806 -38.036 1.00 93.00 466 PHE A O 1
ATOM 3745 N N . GLY A 1 467 ? 22.183 -21.287 -35.946 1.00 92.12 467 GLY A N 1
ATOM 3746 C CA . GLY A 1 467 ? 21.478 -22.554 -35.738 1.00 92.12 467 GLY A CA 1
ATOM 3747 C C . GLY A 1 467 ? 20.278 -22.728 -36.669 1.00 92.12 467 GLY A C 1
ATOM 3748 O O . GLY A 1 467 ? 20.111 -23.792 -37.260 1.00 92.12 467 GLY A O 1
ATOM 3749 N N . LEU A 1 468 ? 19.497 -21.667 -36.899 1.00 92.75 468 LEU A N 1
ATOM 3750 C CA . LEU A 1 468 ? 18.375 -21.700 -37.842 1.00 92.75 468 LEU A CA 1
ATOM 3751 C C . LEU A 1 468 ? 18.842 -21.971 -39.277 1.00 92.75 468 LEU A C 1
ATOM 3753 O O . LEU A 1 468 ? 18.226 -22.775 -39.973 1.00 92.75 468 LEU A O 1
ATOM 3757 N N . ARG A 1 469 ? 19.962 -21.373 -39.715 1.00 91.75 469 ARG A N 1
ATOM 3758 C CA . ARG A 1 469 ? 20.573 -21.703 -41.014 1.00 91.75 469 ARG A CA 1
ATOM 3759 C C . ARG A 1 469 ? 20.962 -23.177 -41.097 1.00 91.75 469 ARG A C 1
ATOM 3761 O O . ARG A 1 469 ? 20.726 -23.790 -42.132 1.00 91.75 469 ARG A O 1
ATOM 3768 N N . ARG A 1 470 ? 21.520 -23.759 -40.028 1.00 87.44 470 ARG A N 1
ATOM 3769 C CA . ARG A 1 470 ? 21.882 -25.188 -39.996 1.00 87.44 470 ARG A CA 1
ATOM 3770 C C . ARG A 1 470 ? 20.667 -26.107 -40.070 1.00 87.44 470 ARG A C 1
ATOM 3772 O O . ARG A 1 470 ? 20.744 -27.108 -40.774 1.00 87.44 470 ARG A O 1
ATOM 3779 N N . LEU A 1 471 ? 19.578 -25.772 -39.382 1.00 86.88 471 LEU A N 1
ATOM 3780 C CA . LEU A 1 471 ? 18.332 -26.543 -39.428 1.00 86.88 471 LEU A CA 1
ATOM 3781 C C . LEU A 1 471 ? 17.686 -26.479 -40.817 1.00 86.88 471 LEU A C 1
ATOM 3783 O O . LEU A 1 471 ? 17.376 -27.513 -41.400 1.00 86.88 471 LEU A O 1
ATOM 3787 N N . LEU A 1 472 ? 17.563 -25.277 -41.392 1.00 86.81 472 LEU A N 1
ATOM 3788 C CA . LEU A 1 472 ? 16.994 -25.086 -42.732 1.00 86.81 472 LEU A CA 1
ATOM 3789 C C . LEU A 1 472 ? 17.854 -25.725 -43.832 1.00 86.81 472 LEU A C 1
ATOM 3791 O O . LEU A 1 472 ? 17.320 -26.286 -44.785 1.00 86.81 472 LEU A O 1
ATOM 3795 N N . LEU A 1 473 ? 19.183 -25.663 -43.704 1.00 83.44 473 LEU A N 1
ATOM 3796 C CA . LEU A 1 473 ? 20.095 -26.331 -44.631 1.00 83.44 473 LEU A CA 1
ATOM 3797 C C . LEU A 1 473 ? 19.992 -27.856 -44.513 1.00 83.44 473 LEU A C 1
ATOM 3799 O O . LEU A 1 473 ? 19.997 -28.536 -45.533 1.00 83.44 473 LEU A O 1
ATOM 3803 N N . GLY A 1 474 ? 19.877 -28.387 -43.291 1.00 78.75 474 GLY A N 1
ATOM 3804 C CA . GLY A 1 474 ? 19.658 -29.817 -43.060 1.00 78.75 474 GLY A CA 1
ATOM 3805 C C . GLY A 1 474 ? 18.358 -30.306 -43.694 1.00 78.75 474 GLY A C 1
ATOM 3806 O O . GLY A 1 474 ? 18.361 -31.310 -44.398 1.00 78.75 474 GLY A O 1
ATOM 3807 N N . TYR A 1 475 ? 17.283 -29.532 -43.544 1.00 76.31 475 TYR A N 1
ATOM 3808 C CA . TYR A 1 475 ? 16.002 -29.797 -44.196 1.00 76.31 475 TYR A CA 1
ATOM 3809 C C . TYR A 1 475 ? 16.101 -29.828 -45.730 1.00 76.31 475 TYR A C 1
ATOM 3811 O O . TYR A 1 475 ? 15.545 -30.716 -46.369 1.00 76.31 475 TYR A O 1
ATOM 3819 N N . ALA A 1 476 ? 16.830 -28.880 -46.332 1.00 76.81 476 ALA A N 1
ATOM 3820 C CA . ALA A 1 476 ? 16.977 -28.797 -47.786 1.00 76.81 476 ALA A CA 1
ATOM 3821 C C . ALA A 1 476 ? 17.882 -29.890 -48.387 1.00 76.81 476 ALA A C 1
ATOM 3823 O O . ALA A 1 476 ? 17.721 -30.233 -49.556 1.00 76.81 476 ALA A O 1
ATOM 3824 N N . LEU A 1 477 ? 18.856 -30.398 -47.624 1.00 74.06 477 LEU A N 1
ATOM 3825 C CA . LEU A 1 477 ? 19.810 -31.417 -48.084 1.00 74.06 477 LEU A CA 1
ATOM 3826 C C . LEU A 1 477 ? 19.322 -32.857 -47.850 1.00 74.06 477 LEU A C 1
ATOM 3828 O O . LEU A 1 477 ? 19.812 -33.768 -48.515 1.00 74.06 477 LEU A O 1
ATOM 3832 N N . GLY A 1 478 ? 18.363 -33.058 -46.942 1.00 60.78 478 GLY A N 1
ATOM 3833 C CA . GLY A 1 478 ? 17.816 -34.370 -46.600 1.00 60.78 478 GLY A CA 1
ATOM 3834 C C . GLY A 1 478 ? 18.798 -35.284 -45.840 1.00 60.78 478 GLY A C 1
ATOM 3835 O O . GLY A 1 478 ? 19.976 -34.958 -45.671 1.00 60.78 478 GLY A O 1
ATOM 3836 N N . PRO A 1 479 ? 18.334 -36.459 -45.372 1.00 55.69 479 PRO A N 1
ATOM 3837 C CA . PRO A 1 479 ? 19.133 -37.378 -44.554 1.00 55.69 479 PRO A CA 1
ATOM 3838 C C . PRO A 1 479 ? 20.229 -38.141 -45.323 1.00 55.69 479 PRO A C 1
ATOM 3840 O O . PRO A 1 479 ? 20.985 -38.898 -44.717 1.00 55.69 479 PRO A O 1
ATOM 3843 N N . GLN A 1 480 ? 20.347 -37.962 -46.645 1.00 52.31 480 GLN A N 1
ATOM 3844 C CA . GLN A 1 480 ? 21.323 -38.669 -47.477 1.00 52.31 480 GLN A CA 1
ATOM 3845 C C . GLN A 1 480 ? 22.330 -37.721 -48.128 1.00 52.31 480 GLN A C 1
ATOM 3847 O O . GLN A 1 480 ? 22.152 -37.262 -49.252 1.00 52.31 480 GLN A O 1
ATOM 3852 N N . SER A 1 481 ? 23.466 -37.518 -47.467 1.00 43.59 481 SER A N 1
ATOM 3853 C CA . SER A 1 481 ? 24.729 -37.372 -48.192 1.00 43.59 481 SER A CA 1
ATOM 3854 C C . SER A 1 481 ? 25.901 -37.798 -47.311 1.00 43.59 481 SER A C 1
ATOM 3856 O O . SER A 1 481 ? 26.079 -37.292 -46.205 1.00 43.59 481 SER A O 1
ATOM 3858 N N . ASP A 1 482 ? 26.706 -38.735 -47.819 1.00 50.44 482 ASP A N 1
ATOM 3859 C CA . ASP A 1 482 ? 28.062 -39.042 -47.352 1.00 50.44 482 ASP A CA 1
ATOM 3860 C C . ASP A 1 482 ? 28.934 -37.774 -47.438 1.00 50.44 482 ASP A C 1
ATOM 3862 O O . ASP A 1 482 ? 29.716 -37.575 -48.370 1.00 50.44 482 ASP A O 1
ATOM 3866 N N . MET A 1 483 ? 28.782 -36.863 -46.482 1.00 44.69 483 MET A N 1
ATOM 3867 C CA . MET A 1 483 ? 29.595 -35.658 -46.373 1.00 44.69 483 MET A CA 1
ATOM 3868 C C . MET A 1 483 ? 30.640 -35.900 -45.292 1.00 44.69 483 MET A C 1
ATOM 3870 O O . MET A 1 483 ? 30.298 -36.030 -44.123 1.00 44.69 483 MET A O 1
ATOM 3874 N N . GLY A 1 484 ? 31.911 -35.985 -45.709 1.00 49.38 484 GLY A N 1
ATOM 3875 C CA . GLY A 1 484 ? 33.086 -36.215 -44.860 1.00 49.38 484 GLY A CA 1
ATOM 3876 C C . GLY A 1 484 ? 33.332 -35.136 -43.779 1.00 49.38 484 GLY A C 1
ATOM 3877 O O . GLY A 1 484 ? 32.422 -34.788 -43.041 1.00 49.38 484 GLY A O 1
ATOM 3878 N N . PRO A 1 485 ? 34.551 -34.583 -43.611 1.00 41.50 485 PRO A N 1
ATOM 3879 C CA . PRO A 1 485 ? 35.008 -33.887 -42.385 1.00 41.50 485 PRO A CA 1
ATOM 3880 C C . PRO A 1 485 ? 34.280 -32.571 -42.005 1.00 41.50 485 PRO A C 1
ATOM 3882 O O . PRO A 1 485 ? 34.707 -31.865 -41.096 1.00 41.50 485 PRO A O 1
ATOM 3885 N N . TRP A 1 486 ? 33.166 -32.244 -42.659 1.00 50.16 486 TRP A N 1
ATOM 3886 C CA . TRP A 1 486 ? 32.355 -31.036 -42.500 1.00 50.16 486 TRP A CA 1
ATOM 3887 C C . TRP A 1 486 ? 31.262 -31.146 -41.425 1.00 50.16 486 TRP A C 1
ATOM 3889 O O . TRP A 1 486 ? 30.434 -30.247 -41.314 1.00 50.16 486 TRP A O 1
ATOM 3899 N N . PHE A 1 487 ? 31.251 -32.200 -40.599 1.00 47.84 487 PHE A N 1
ATOM 3900 C CA . PHE A 1 487 ? 30.239 -32.424 -39.548 1.00 47.84 487 PHE A CA 1
ATOM 3901 C C . PHE A 1 487 ? 30.134 -31.260 -38.534 1.00 47.84 487 PHE A C 1
ATOM 3903 O O . PHE A 1 487 ? 29.084 -31.017 -37.943 1.00 47.84 487 PHE A O 1
ATOM 3910 N N . GLN A 1 488 ? 31.199 -30.464 -38.375 1.00 47.38 488 GLN A N 1
ATOM 3911 C CA . GLN A 1 488 ? 31.173 -29.263 -37.529 1.00 47.38 488 GLN A CA 1
ATOM 3912 C C . GLN A 1 488 ? 30.611 -28.009 -38.231 1.00 47.38 488 GLN A C 1
ATOM 3914 O O . GLN A 1 488 ? 30.266 -27.043 -37.550 1.00 47.38 488 GLN A O 1
ATOM 3919 N N . THR A 1 489 ? 30.441 -28.035 -39.558 1.00 47.66 489 THR A N 1
ATOM 3920 C CA . THR A 1 489 ? 30.059 -26.884 -40.404 1.00 47.66 489 THR A CA 1
ATOM 3921 C C . THR A 1 489 ? 28.792 -27.110 -41.253 1.00 47.66 489 THR A C 1
ATOM 3923 O O . THR A 1 489 ? 28.213 -26.135 -41.726 1.00 47.66 489 THR A O 1
ATOM 3926 N N . ALA A 1 490 ? 28.333 -28.353 -41.445 1.00 48.03 490 ALA A N 1
ATOM 3927 C CA . ALA A 1 490 ? 27.180 -28.706 -42.286 1.00 48.03 490 ALA A CA 1
ATOM 3928 C C . ALA A 1 490 ? 25.841 -28.796 -41.514 1.00 48.03 490 ALA A C 1
ATOM 3930 O O . ALA A 1 490 ? 25.812 -28.894 -40.282 1.00 48.03 490 ALA A O 1
ATOM 3931 N N . GLY A 1 491 ? 24.731 -28.707 -42.263 1.00 50.16 491 GLY A N 1
ATOM 3932 C CA . GLY A 1 491 ? 23.354 -28.667 -41.755 1.00 50.16 491 GLY A CA 1
ATOM 3933 C C . GLY A 1 491 ? 22.983 -29.871 -40.885 1.00 50.16 491 GLY A C 1
ATOM 3934 O O . GLY A 1 491 ? 23.486 -30.970 -41.093 1.00 50.16 491 GLY A O 1
ATOM 3935 N N . HIS A 1 492 ? 22.124 -29.650 -39.888 1.00 50.38 492 HIS A N 1
ATOM 3936 C CA . HIS A 1 492 ? 21.665 -30.709 -38.988 1.00 50.38 492 HIS A CA 1
ATOM 3937 C C . HIS A 1 492 ? 20.357 -31.287 -39.529 1.00 50.38 492 HIS A C 1
ATOM 3939 O O . HIS A 1 492 ? 19.352 -30.579 -39.592 1.00 50.38 492 HIS A O 1
ATOM 3945 N N . ALA A 1 493 ? 20.363 -32.561 -39.920 1.00 50.50 493 ALA A N 1
ATOM 3946 C CA . ALA A 1 493 ? 19.180 -33.283 -40.388 1.00 50.50 493 ALA A CA 1
ATOM 3947 C C . ALA A 1 493 ? 18.294 -33.695 -39.196 1.00 50.50 493 ALA A C 1
ATOM 3949 O O . ALA A 1 493 ? 18.170 -34.870 -38.881 1.00 50.50 493 ALA A O 1
ATOM 3950 N N . ALA A 1 494 ? 17.758 -32.714 -38.466 1.00 46.34 494 ALA A N 1
ATOM 3951 C CA . ALA A 1 494 ? 16.758 -32.960 -37.421 1.00 46.34 494 ALA A CA 1
ATOM 3952 C C . ALA A 1 494 ? 15.314 -32.810 -37.935 1.00 46.34 494 ALA A C 1
ATOM 3954 O O . ALA A 1 494 ? 14.373 -33.246 -37.281 1.00 46.34 494 ALA A O 1
ATOM 3955 N N . ILE A 1 495 ? 15.144 -32.185 -39.102 1.00 48.84 495 ILE A N 1
ATOM 3956 C CA . ILE A 1 495 ? 13.854 -31.967 -39.752 1.00 48.84 495 ILE A CA 1
ATOM 3957 C C . ILE A 1 495 ? 13.811 -32.919 -40.945 1.00 48.84 495 ILE A C 1
ATOM 3959 O O . ILE A 1 495 ? 14.599 -32.741 -41.877 1.00 48.84 495 ILE A O 1
ATOM 3963 N N . ASP A 1 496 ? 12.929 -33.921 -40.906 1.00 41.91 496 ASP A N 1
ATOM 3964 C CA . ASP A 1 496 ? 12.671 -34.775 -42.067 1.00 41.91 496 ASP A CA 1
ATOM 3965 C C . ASP A 1 496 ? 12.287 -33.876 -43.252 1.00 41.91 496 ASP A C 1
ATOM 3967 O O . ASP A 1 496 ? 11.379 -33.043 -43.164 1.00 41.91 496 ASP A O 1
ATOM 3971 N N . GLY A 1 497 ? 13.073 -33.970 -44.325 1.00 37.91 497 GLY A N 1
ATOM 3972 C CA . GLY A 1 497 ? 12.883 -33.192 -45.544 1.00 37.91 497 GLY A CA 1
ATOM 3973 C C . GLY A 1 497 ? 11.524 -33.469 -46.188 1.00 37.91 497 GLY A C 1
ATOM 3974 O O . GLY A 1 497 ? 10.900 -34.496 -45.933 1.00 37.91 497 GLY A O 1
ATOM 3975 N N . LEU A 1 498 ? 11.067 -32.547 -47.039 1.00 36.78 498 LEU A N 1
ATOM 3976 C CA . LEU A 1 498 ? 9.992 -32.847 -47.989 1.00 36.78 498 LEU A CA 1
ATOM 3977 C C . LEU A 1 498 ? 10.469 -33.962 -48.925 1.00 36.78 498 LEU A C 1
ATOM 3979 O O . LEU A 1 498 ? 11.288 -33.694 -49.805 1.00 36.78 498 LEU A O 1
ATOM 3983 N N . ASP A 1 499 ? 9.951 -35.170 -48.725 1.00 36.41 499 ASP A N 1
ATOM 3984 C CA . ASP A 1 499 ? 9.821 -36.157 -49.800 1.00 36.41 499 ASP A CA 1
ATOM 3985 C C . ASP A 1 499 ? 8.781 -35.692 -50.834 1.00 36.41 499 ASP A C 1
ATOM 3987 O O . ASP A 1 499 ? 7.684 -35.229 -50.425 1.00 36.41 499 ASP A O 1
#

Foldseek 3Di:
DVQVVCCDPVHPVHRPPDDDDDLVLVLLVLLCLLVPVVQDDSDACLQLVNQLVLQLVCVVVLLPDPLNVVSVVQQPDDPPCPSSSVVSNVLSVVVVVCLQAPVVCLVCLCVVNQADPVGHNPSVCSSNSVVSNVSLVVCVVPPPRPHPDSGPVRSLVVSLVSLVPDAAPPRPPDDQEAEAPDDLADGLSSVSNLQSCVRHHHYHYDYDDLAPDDPLPQACVNLVQFENVCNVPVVSNSVRVVSVVCSVPPDPPTDDDDDDDDDDQLCVVCVVVVHHDFPVSVSSNCSHHRPYDDPDDDDGDPPHPVDDDDDDPDLLRVLLVVLVVVLVVCVVDVVDALVVDDDDDPDLVVNVVSNCVRQVPPVVPPCVSSHHDDDRPPDDPCVPLVNVLVVLVVCVLVDQAFLVSVLSNCVDPVSCVVVVHDPVNSVLVSVLLVVLQAGTHQALVRCVVVPRHSPPPCSGGNHVVSSVVLQVQLQVVAPDDPDPPCPVPHHDVSDHHDD

Secondary structure (DSSP, 8-state):
-HHHHHHSTTTTS---S-----HHHHHHHHHHHHH-TTTS-SS-TTSHHHHHHHHHHHHHHHHTSGGGHHHHHHH---SSSHHHHHHHHHHHHHHHHHHHH-HHHHHHHHTT--EETTEEPPGGGHHHHHHHHHHHHHHHHH-S---S-SSHHHHHHHHHHHHHTS-TT-STT--S-EEEES-S---HHHHHHHHHHTTTS-EEEE---S-SS--TT--GGGGGGS-HHHHHH-HHHHHHHHHHHHHHHS-TT------------HHHHHHHTTPPP-HHHHHHHHHHHTPPPPSSPPPPPTT--SS-----SSHHHHHHHHHHHHHHHHHH-TT--GGG-----S-HHHHHHHHHHHHGGGTTTT-GGG-------S--GGGSHHHHHHHHHHHGGG---BHHHHHHHHTSHHHHHHHT--HHHHHHHHHHHHHTT--B-SSTTTTGGGT--TTSTTTTTTSHHHHHHHHHHHHHH-S-----TTTTTS----S----